Protein AF-0000000077145534 (afdb_homodimer)

Foldseek 3Di:
DQFQQLLCLLVVLCVVVPHDLCVLCPVQDDSVVSVCSNVRNDPDDPSSLCSSCVSSPHDSVVSRVVRGDPLVVVLVVLLVVLVVCVVVVVLVVNLVSLVVCVVVCSQPDLLSVLSSLLSNLVSCCSPVVDLVVSLVSLVVSCVSDPDDLQADDPVNLVSLLVNLVSCVVVVVLVVSLVSLVSSLNNQVPDPDDPDCVSNLSSLLVNLVSCVVVVNLVVSLVSLVVSLVVCVVVVHLVCNLVSLQVNLVSQVSDPDHDLVSSLVSLVVSLVSCVVVVVPVSVVPSVVVSVVSVVVVVD/DQFQQLLCLLVVLCVVVPHDLCVLCPVQDDSVVSVCSNVRNDPDDPSSLCSSCVSSPHDSVVSRVVRGDPLVVVLVVLLVVLVVCVVVVVLVVNLVSLVVCVVVCSQPDLLSVLSSLLSNLVSCCSPVVDLVVSLVSLVVSCVSDPDDLQADDPVNLVSLLVNLLSCVVVVVLVVSLVSLVSSLNNVVVDPDDPDCVSNLSSLLVNLVSCVVVVVLVVSLVSLVVSLVVCVVVVHLVCNLVSLQVNLVSLVSDPDHDLVSSLVSLVVSLVSCVVVVVPVSVVPSVVVSVVSVVVVVD

Structure (mmCIF, N/CA/C/O backbone):
data_AF-0000000077145534-model_v1
#
loop_
_entity.id
_entity.type
_entity.pdbx_description
1 polymer 'Transcriptional regulator, XRE family'
#
loop_
_atom_site.group_PDB
_atom_site.id
_atom_site.type_symbol
_atom_site.label_atom_id
_atom_site.label_alt_id
_atom_site.label_comp_id
_atom_site.label_asym_id
_atom_site.label_entity_id
_atom_site.label_seq_id
_atom_site.pdbx_PDB_ins_code
_atom_site.Cartn_x
_atom_site.Cartn_y
_atom_site.Cartn_z
_atom_site.occupancy
_atom_site.B_iso_or_equiv
_atom_site.auth_seq_id
_atom_site.auth_comp_id
_atom_site.auth_asym_id
_atom_site.auth_atom_id
_atom_site.pdbx_PDB_model_num
ATOM 1 N N . MET A 1 1 ? 28.906 6.371 11.664 1 50.88 1 MET A N 1
ATOM 2 C CA . MET A 1 1 ? 28.359 5.957 10.375 1 50.88 1 MET A CA 1
ATOM 3 C C . MET A 1 1 ? 26.922 5.492 10.516 1 50.88 1 MET A C 1
ATOM 5 O O . MET A 1 1 ? 26.578 4.746 11.438 1 50.88 1 MET A O 1
ATOM 9 N N . GLU A 1 2 ? 26.047 6.199 9.836 1 56.16 2 GLU A N 1
ATOM 10 C CA . GLU A 1 2 ? 24.609 6.066 10.07 1 56.16 2 GLU A CA 1
ATOM 11 C C . GLU A 1 2 ? 24.141 4.645 9.781 1 56.16 2 GLU A C 1
ATOM 13 O O . GLU A 1 2 ? 23.141 4.191 10.352 1 56.16 2 GLU A O 1
ATOM 18 N N . PHE A 1 3 ? 25.109 3.973 9.039 1 58.66 3 PHE A N 1
ATOM 19 C CA . PHE A 1 3 ? 24.703 2.613 8.695 1 58.66 3 PHE A CA 1
ATOM 20 C C . PHE A 1 3 ? 25.828 1.627 9.008 1 58.66 3 PHE A C 1
ATOM 22 O O . PHE A 1 3 ? 26.781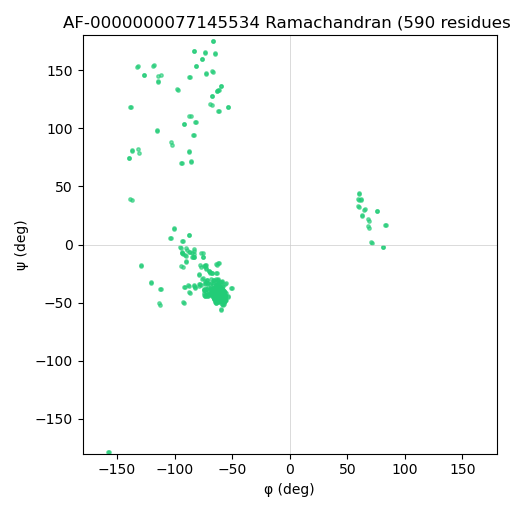 1.508 8.242 1 58.66 3 PHE A O 1
ATOM 29 N N . ASN A 1 4 ? 26.016 1.174 10.195 1 59.91 4 ASN A N 1
ATOM 30 C CA . ASN A 1 4 ? 27.188 0.446 10.695 1 59.91 4 ASN A CA 1
ATOM 31 C C . ASN A 1 4 ? 27.078 -1.047 10.391 1 59.91 4 ASN A C 1
ATOM 33 O O . ASN A 1 4 ? 28.094 -1.746 10.352 1 59.91 4 ASN A O 1
ATOM 37 N N . ASP A 1 5 ? 25.953 -1.445 9.898 1 76.19 5 ASP A N 1
ATOM 38 C CA . ASP A 1 5 ? 25.859 -2.902 9.906 1 76.19 5 ASP A CA 1
ATOM 39 C C . ASP A 1 5 ? 25.234 -3.424 8.617 1 76.19 5 ASP A C 1
ATOM 41 O O . ASP A 1 5 ? 24.562 -4.453 8.617 1 76.19 5 ASP A O 1
ATOM 45 N N . LEU A 1 6 ? 25.703 -2.678 7.523 1 81.44 6 LEU A N 1
ATOM 46 C CA . LEU A 1 6 ? 25.125 -3.107 6.258 1 81.44 6 LEU A CA 1
ATOM 47 C C . LEU A 1 6 ? 25.688 -4.461 5.832 1 81.44 6 LEU A C 1
ATOM 49 O O . LEU A 1 6 ? 24.922 -5.363 5.461 1 81.44 6 LEU A O 1
ATOM 53 N N . GLY A 1 7 ? 26.984 -4.496 6 1 84 7 GLY A N 1
ATOM 54 C CA . GLY A 1 7 ? 27.641 -5.746 5.645 1 84 7 GLY A CA 1
ATOM 55 C C . GLY A 1 7 ? 27.188 -6.922 6.484 1 84 7 GLY A C 1
ATOM 56 O O . GLY A 1 7 ? 26.922 -8.008 5.953 1 84 7 GLY A O 1
ATOM 57 N N . ILE A 1 8 ? 27.031 -6.668 7.75 1 84.56 8 ILE A N 1
ATOM 58 C CA . ILE A 1 8 ? 26.578 -7.707 8.672 1 84.56 8 ILE A CA 1
ATOM 59 C C . ILE A 1 8 ? 25.156 -8.133 8.32 1 84.56 8 ILE A C 1
ATOM 61 O O . ILE A 1 8 ? 24.844 -9.328 8.352 1 84.56 8 ILE A O 1
ATOM 65 N N . THR A 1 9 ? 24.406 -7.195 8 1 85.69 9 THR A N 1
ATOM 66 C CA . THR A 1 9 ? 23.031 -7.48 7.645 1 85.69 9 THR A CA 1
ATOM 67 C C . THR A 1 9 ? 22.953 -8.336 6.383 1 85.69 9 THR A C 1
ATOM 69 O O . THR A 1 9 ? 22.172 -9.281 6.312 1 85.69 9 THR A O 1
ATOM 72 N N . ILE A 1 10 ? 23.75 -8.023 5.453 1 87.69 10 ILE A N 1
ATOM 73 C CA . ILE A 1 10 ? 23.797 -8.789 4.211 1 87.69 10 ILE A CA 1
ATOM 74 C C . ILE A 1 10 ? 24.219 -10.227 4.5 1 87.69 10 ILE A C 1
ATOM 76 O O . ILE A 1 10 ? 23.625 -11.172 3.973 1 87.69 10 ILE A O 1
ATOM 80 N N . LYS A 1 11 ? 25.172 -10.281 5.359 1 89.75 11 LYS A N 1
ATOM 81 C CA . LYS A 1 11 ? 25.656 -11.602 5.75 1 89.75 11 LYS A CA 1
ATOM 82 C C . LYS A 1 11 ? 24.547 -12.406 6.426 1 89.75 11 LYS A C 1
ATOM 84 O O . LYS A 1 11 ? 24.328 -13.578 6.09 1 89.75 11 LYS A O 1
ATOM 89 N N . GLU A 1 12 ? 23.891 -11.789 7.355 1 87.69 12 GLU A N 1
ATOM 90 C CA . GLU A 1 12 ? 22.828 -12.461 8.086 1 87.69 12 GLU A CA 1
ATOM 91 C C . GLU A 1 12 ? 21.719 -12.922 7.148 1 87.69 12 GLU A C 1
ATOM 93 O O . GLU A 1 12 ? 21.188 -14.031 7.289 1 87.69 12 GLU A O 1
ATOM 98 N N . LEU A 1 13 ? 21.328 -12.125 6.211 1 85.69 13 LEU A N 1
ATOM 99 C CA . LEU A 1 13 ? 20.281 -12.469 5.246 1 85.69 13 LEU A CA 1
ATOM 100 C C . LEU A 1 13 ? 20.734 -13.609 4.344 1 85.69 13 LEU A C 1
ATOM 102 O O . LEU A 1 13 ? 19.953 -14.508 4.027 1 85.69 13 LEU A O 1
ATOM 106 N N . ARG A 1 14 ? 22.016 -13.5 3.957 1 89.31 14 ARG A N 1
ATOM 107 C CA . ARG A 1 14 ? 22.578 -14.562 3.129 1 89.31 14 ARG A CA 1
ATOM 108 C C . ARG A 1 14 ? 22.531 -15.906 3.857 1 89.31 14 ARG A C 1
ATOM 110 O O . ARG A 1 14 ? 22.141 -16.922 3.279 1 89.31 14 ARG A O 1
ATOM 117 N N . ILE A 1 15 ? 22.859 -15.844 5.137 1 89.56 15 ILE A N 1
ATOM 118 C CA . ILE A 1 15 ? 22.906 -17.047 5.953 1 89.56 15 ILE A CA 1
ATOM 119 C C . ILE A 1 15 ? 21.484 -17.578 6.164 1 89.56 15 ILE A C 1
ATOM 121 O O . ILE A 1 15 ? 21.25 -18.781 6.09 1 89.56 15 ILE A O 1
ATOM 125 N N . LYS A 1 16 ? 20.578 -16.734 6.41 1 83.75 16 LYS A N 1
ATOM 126 C CA . LYS A 1 16 ? 19.188 -17.125 6.582 1 83.75 16 LYS A CA 1
ATOM 127 C C . LYS A 1 16 ? 18.656 -17.828 5.344 1 83.75 16 LYS A C 1
ATOM 129 O O . LYS A 1 16 ? 17.844 -18.766 5.449 1 83.75 16 LYS A O 1
ATOM 134 N N . LYS A 1 17 ? 19.109 -17.391 4.137 1 83.81 17 LYS A N 1
ATOM 135 C CA . LYS A 1 17 ? 18.688 -17.984 2.871 1 83.81 17 LYS A CA 1
ATOM 136 C C . LYS A 1 17 ? 19.5 -19.234 2.543 1 83.81 17 LYS A C 1
ATOM 138 O O . LYS A 1 17 ? 19.25 -19.891 1.533 1 83.81 17 LYS A O 1
ATOM 143 N N . ASN A 1 18 ? 20.469 -19.469 3.381 1 85.94 18 ASN A N 1
ATOM 144 C CA . ASN A 1 18 ? 21.328 -20.641 3.258 1 85.94 18 ASN A CA 1
ATOM 145 C C . ASN A 1 18 ? 22.078 -20.656 1.926 1 85.94 18 ASN A C 1
ATOM 147 O O . ASN A 1 18 ? 22.125 -21.672 1.24 1 85.94 18 ASN A O 1
ATOM 151 N N . ILE A 1 19 ? 22.594 -19.5 1.538 1 86.69 19 ILE A N 1
ATOM 152 C CA . ILE A 1 19 ? 23.391 -19.453 0.316 1 86.69 19 ILE A CA 1
ATOM 153 C C . ILE A 1 19 ? 24.812 -19.016 0.647 1 86.69 19 ILE A C 1
ATOM 155 O O . ILE A 1 19 ? 25.047 -18.328 1.645 1 86.69 19 ILE A O 1
ATOM 159 N N . SER A 1 20 ? 25.734 -19.438 -0.216 1 91.62 20 SER A N 1
ATOM 160 C CA . SER A 1 20 ? 27.125 -19.094 -0.043 1 91.62 20 SER A CA 1
ATOM 161 C C . SER A 1 20 ? 27.422 -17.703 -0.609 1 91.62 20 SER A C 1
ATOM 163 O O . SER A 1 20 ? 26.578 -17.109 -1.272 1 91.62 20 SER A O 1
ATOM 165 N N . GLN A 1 21 ? 28.547 -17.234 -0.249 1 93.31 21 GLN A N 1
ATOM 166 C CA . GLN A 1 21 ? 28.984 -15.961 -0.821 1 93.31 21 GLN A CA 1
ATOM 167 C C . GLN A 1 21 ? 29.062 -16.047 -2.342 1 93.31 21 GLN A C 1
ATOM 169 O O . GLN A 1 21 ? 28.688 -15.102 -3.043 1 93.31 21 GLN A O 1
ATOM 174 N N . SER A 1 22 ? 29.516 -17.203 -2.787 1 91.5 22 SER A N 1
ATOM 175 C CA . SER A 1 22 ? 29.672 -17.406 -4.223 1 91.5 22 SER A CA 1
ATOM 176 C C . SER A 1 22 ? 28.328 -17.359 -4.938 1 91.5 22 SER A C 1
ATOM 178 O O . SER A 1 22 ? 28.219 -16.781 -6.02 1 91.5 22 SER A O 1
ATOM 180 N N . GLU A 1 23 ? 27.391 -17.875 -4.297 1 87.81 23 GLU A N 1
ATOM 181 C CA . GLU A 1 23 ? 26.047 -17.891 -4.867 1 87.81 23 GLU A CA 1
ATOM 182 C C . GLU A 1 23 ? 25.422 -16.484 -4.848 1 87.81 23 GLU A C 1
ATOM 184 O O . GLU A 1 23 ? 24.766 -16.078 -5.805 1 87.81 23 GLU A O 1
ATOM 189 N N . LEU A 1 24 ? 25.625 -15.789 -3.812 1 89.44 24 LEU A N 1
ATOM 190 C CA . LEU A 1 24 ? 25.062 -14.445 -3.658 1 89.44 24 LEU A CA 1
ATOM 191 C C . LEU A 1 24 ? 25.641 -13.492 -4.699 1 89.44 24 LEU A C 1
ATOM 193 O O . LEU A 1 24 ? 24.906 -12.703 -5.297 1 89.44 24 LEU A O 1
ATOM 197 N N . CYS A 1 25 ? 26.906 -13.641 -4.977 1 90.38 25 CYS A N 1
ATOM 198 C CA . CYS A 1 25 ? 27.578 -12.641 -5.805 1 90.38 25 CYS A CA 1
ATOM 199 C C . CYS A 1 25 ? 27.562 -13.055 -7.273 1 90.38 25 CYS A C 1
ATOM 201 O O . CYS A 1 25 ? 27.938 -12.266 -8.141 1 90.38 25 CYS A O 1
ATOM 203 N N . HIS A 1 26 ? 27.109 -14.227 -7.523 1 85.56 26 HIS A N 1
ATOM 204 C CA . HIS A 1 26 ? 27.188 -14.766 -8.875 1 85.56 26 HIS A CA 1
ATOM 205 C C . HIS A 1 26 ? 26.562 -13.805 -9.883 1 85.56 26 HIS A C 1
ATOM 207 O O . HIS A 1 26 ? 25.375 -13.469 -9.773 1 85.56 26 HIS A O 1
ATOM 213 N N . GLY A 1 27 ? 27.391 -13.312 -10.859 1 80.5 27 GLY A N 1
ATOM 214 C CA . GLY A 1 27 ? 26.891 -12.445 -11.914 1 80.5 27 GLY A CA 1
ATOM 215 C C . GLY A 1 27 ? 26.75 -11 -11.477 1 80.5 27 GLY A C 1
ATOM 216 O O . GLY A 1 27 ? 26.312 -10.148 -12.258 1 80.5 27 GLY A O 1
ATOM 217 N N . ILE A 1 28 ? 27.047 -10.766 -10.242 1 85.56 28 ILE A N 1
ATOM 218 C CA . ILE A 1 28 ? 26.844 -9.422 -9.703 1 85.56 28 ILE A CA 1
ATOM 219 C C . ILE A 1 28 ? 28.203 -8.797 -9.383 1 85.56 28 ILE A C 1
ATOM 221 O O . ILE A 1 28 ? 28.531 -7.707 -9.867 1 85.56 28 ILE A O 1
ATOM 225 N N . CYS A 1 29 ? 29.016 -9.492 -8.648 1 88.06 29 CYS A N 1
ATOM 226 C CA . CYS A 1 29 ? 30.359 -9.031 -8.281 1 88.06 29 CYS A CA 1
ATOM 227 C C . CYS A 1 29 ? 31.266 -10.195 -7.926 1 88.06 29 CYS A C 1
ATOM 229 O O . CYS A 1 29 ? 30.875 -11.359 -8.078 1 88.06 29 CYS A O 1
ATOM 231 N N . SER A 1 30 ? 32.5 -9.836 -7.555 1 91 30 SER A N 1
ATOM 232 C CA . SER A 1 30 ? 33.438 -10.883 -7.207 1 91 30 SER A CA 1
ATOM 233 C C . SER A 1 30 ? 33.25 -11.375 -5.781 1 91 30 SER A C 1
ATOM 235 O O . SER A 1 30 ? 32.719 -10.648 -4.941 1 91 30 SER A O 1
ATOM 237 N N . GLN A 1 31 ? 33.625 -12.594 -5.547 1 92.75 31 GLN A N 1
ATOM 238 C CA . GLN A 1 31 ? 33.531 -13.156 -4.203 1 92.75 31 GLN A CA 1
ATOM 239 C C . GLN A 1 31 ? 34.375 -12.359 -3.219 1 92.75 31 GLN A C 1
ATOM 241 O O . GLN A 1 31 ? 34 -12.203 -2.053 1 92.75 31 GLN A O 1
ATOM 246 N N . SER A 1 32 ? 35.469 -11.914 -3.664 1 92.06 32 SER A N 1
ATOM 247 C CA . SER A 1 32 ? 36.344 -11.086 -2.816 1 92.06 32 SER A CA 1
ATOM 248 C C . SER A 1 32 ? 35.594 -9.82 -2.369 1 92.06 32 SER A C 1
ATOM 250 O O . SER A 1 32 ? 35.719 -9.414 -1.214 1 92.06 32 SER A O 1
ATOM 252 N N . GLN A 1 33 ? 34.875 -9.266 -3.223 1 91.5 33 GLN A N 1
ATOM 253 C CA . GLN A 1 33 ? 34.125 -8.039 -2.92 1 91.5 33 GLN A CA 1
ATOM 254 C C . GLN A 1 33 ? 33.062 -8.289 -1.868 1 91.5 33 GLN A C 1
ATOM 256 O O . GLN A 1 33 ? 32.906 -7.512 -0.92 1 91.5 33 GLN A O 1
ATOM 261 N N . ILE A 1 34 ? 32.344 -9.383 -2.061 1 92.81 34 ILE A N 1
ATOM 262 C CA . ILE A 1 34 ? 31.266 -9.68 -1.11 1 92.81 34 ILE A CA 1
ATOM 263 C C . ILE A 1 34 ? 31.875 -9.992 0.259 1 92.81 34 ILE A C 1
ATOM 265 O O . ILE A 1 34 ? 31.312 -9.594 1.289 1 92.81 34 ILE A O 1
ATOM 269 N N . SER A 1 35 ? 32.938 -10.695 0.299 1 92.62 35 SER A N 1
ATOM 270 C CA . SER A 1 35 ? 33.594 -10.992 1.555 1 92.62 35 SER A CA 1
ATOM 271 C C . SER A 1 35 ? 34 -9.711 2.285 1 92.62 35 SER A C 1
ATOM 273 O O . SER A 1 35 ? 33.781 -9.586 3.492 1 92.62 35 SER A O 1
ATOM 275 N N . LYS A 1 36 ? 34.531 -8.773 1.536 1 90.88 36 LYS A N 1
ATOM 276 C CA . LYS A 1 36 ? 34.938 -7.492 2.117 1 90.88 36 LYS A CA 1
ATOM 277 C C . LYS A 1 36 ? 33.719 -6.707 2.607 1 90.88 36 LYS A C 1
ATOM 279 O O . LYS A 1 36 ? 33.781 -6.043 3.645 1 90.88 36 LYS A O 1
ATOM 284 N N . ILE A 1 37 ? 32.688 -6.793 1.877 1 89.69 37 ILE A N 1
ATOM 285 C CA . ILE A 1 37 ? 31.453 -6.102 2.242 1 89.69 37 ILE A CA 1
ATOM 286 C C . ILE A 1 37 ? 30.891 -6.691 3.535 1 89.69 37 ILE A C 1
ATOM 288 O O . ILE A 1 37 ? 30.578 -5.957 4.477 1 89.69 37 ILE A O 1
ATOM 292 N N . GLU A 1 38 ? 30.875 -8.008 3.611 1 91.19 38 GLU A N 1
ATOM 293 C CA . GLU A 1 38 ? 30.297 -8.688 4.766 1 91.19 38 GLU A CA 1
ATOM 294 C C . GLU A 1 38 ? 31.141 -8.477 6.016 1 91.19 38 GLU A C 1
ATOM 296 O O . GLU A 1 38 ? 30.625 -8.539 7.137 1 91.19 38 GLU A O 1
ATOM 301 N N . LYS A 1 39 ? 32.438 -8.188 5.832 1 87.56 39 LYS A N 1
ATOM 302 C CA . LYS A 1 39 ? 33.312 -7.941 6.953 1 87.56 39 LYS A CA 1
ATOM 303 C C . LYS A 1 39 ? 33.344 -6.465 7.336 1 87.56 39 LYS A C 1
ATOM 305 O O . LYS A 1 39 ? 34.031 -6.062 8.281 1 87.56 39 LYS A O 1
ATOM 310 N N . GLY A 1 40 ? 32.656 -5.723 6.57 1 82.38 40 GLY A N 1
ATOM 311 C CA . GLY A 1 40 ? 32.562 -4.305 6.871 1 82.38 40 GLY A CA 1
ATOM 312 C C . GLY A 1 40 ? 33.75 -3.498 6.363 1 82.38 40 GLY A C 1
ATOM 313 O O . GLY A 1 40 ? 33.906 -2.344 6.758 1 82.38 40 GLY A O 1
ATOM 314 N N . MET A 1 41 ? 34.531 -4.023 5.457 1 81.69 41 MET A N 1
ATOM 315 C CA . MET A 1 41 ? 35.719 -3.355 4.973 1 81.69 41 MET A CA 1
ATOM 316 C C . MET A 1 41 ? 35.375 -2.334 3.895 1 81.69 41 MET A C 1
ATOM 318 O O . MET A 1 41 ? 36.062 -1.31 3.77 1 81.69 41 MET A O 1
ATOM 322 N N . ILE A 1 42 ? 34.406 -2.676 3.066 1 83.38 42 ILE A N 1
ATOM 323 C CA . ILE A 1 42 ? 33.969 -1.737 2.035 1 83.38 42 ILE A CA 1
ATOM 324 C C . ILE A 1 42 ? 32.469 -1.632 2.035 1 83.38 42 ILE A C 1
ATOM 326 O O . ILE A 1 42 ? 31.766 -2.555 2.469 1 83.38 42 ILE A O 1
ATOM 330 N N . TYR A 1 43 ? 31.984 -0.485 1.582 1 82.38 43 TYR A N 1
ATOM 331 C CA . TYR A 1 43 ? 30.547 -0.293 1.38 1 82.38 43 TYR A CA 1
ATOM 332 C C . TYR A 1 43 ? 30.172 -0.518 -0.079 1 82.38 43 TYR A C 1
ATOM 334 O O . TYR A 1 43 ? 30.891 -0.084 -0.987 1 82.38 43 TYR A O 1
ATOM 342 N N . PRO A 1 44 ? 29.109 -1.274 -0.2 1 85.12 44 PRO A N 1
ATOM 343 C CA . PRO A 1 44 ? 28.703 -1.481 -1.592 1 85.12 44 PRO A CA 1
ATOM 344 C C . PRO A 1 44 ? 28.203 -0.203 -2.254 1 85.12 44 PRO A C 1
ATOM 346 O O . PRO A 1 44 ? 27.672 0.682 -1.574 1 85.12 44 PRO A O 1
ATOM 349 N N . SER A 1 45 ? 28.422 -0.153 -3.52 1 81.69 45 SER A N 1
ATOM 350 C CA . SER A 1 45 ? 27.781 0.904 -4.297 1 81.69 45 SER A CA 1
ATOM 351 C C . SER A 1 45 ? 26.266 0.749 -4.305 1 81.69 45 SER A C 1
ATOM 353 O O . SER A 1 45 ? 25.75 -0.298 -3.918 1 81.69 45 SER A O 1
ATOM 355 N N . SER A 1 46 ? 25.578 1.777 -4.695 1 80.44 46 SER A N 1
ATOM 356 C CA . SER A 1 46 ? 24.125 1.764 -4.734 1 80.44 46 SER A CA 1
ATOM 357 C C . SER A 1 46 ? 23.609 0.679 -5.676 1 80.44 46 SER A C 1
ATOM 359 O O . SER A 1 46 ? 22.672 -0.044 -5.34 1 80.44 46 SER A O 1
ATOM 361 N N . ILE A 1 47 ? 24.281 0.526 -6.773 1 77.94 47 ILE A N 1
ATOM 362 C CA . ILE A 1 47 ? 23.859 -0.449 -7.77 1 77.94 47 ILE A CA 1
ATOM 363 C C . ILE A 1 47 ? 24.094 -1.862 -7.25 1 77.94 47 ILE A C 1
ATOM 365 O O . ILE A 1 47 ? 23.25 -2.742 -7.391 1 77.94 47 ILE A O 1
ATOM 369 N N . LEU A 1 48 ? 25.203 -1.998 -6.68 1 82.94 48 LEU A N 1
ATOM 370 C CA . LEU A 1 48 ? 25.562 -3.307 -6.137 1 82.94 48 LEU A CA 1
ATOM 371 C C . LEU A 1 48 ? 24.578 -3.719 -5.043 1 82.94 48 LEU A C 1
ATOM 373 O O . LEU A 1 48 ? 24.109 -4.859 -5.016 1 82.94 48 LEU A O 1
ATOM 377 N N . LEU A 1 49 ? 24.234 -2.795 -4.188 1 85.56 49 LEU A N 1
ATOM 378 C CA . LEU A 1 49 ? 23.297 -3.1 -3.115 1 85.56 49 LEU A CA 1
ATOM 379 C C . LEU A 1 49 ? 21.938 -3.473 -3.678 1 85.56 49 LEU A C 1
ATOM 381 O O . LEU A 1 49 ? 21.281 -4.406 -3.189 1 85.56 49 LEU A O 1
ATOM 385 N N . TYR A 1 50 ? 21.562 -2.75 -4.652 1 81.12 50 TYR A N 1
ATOM 386 C CA . TYR A 1 50 ? 20.281 -3.031 -5.289 1 81.12 50 TYR A CA 1
ATOM 387 C C . TYR A 1 50 ? 20.25 -4.445 -5.855 1 81.12 50 TYR A C 1
ATOM 389 O O . TYR A 1 50 ? 19.297 -5.195 -5.621 1 81.12 50 TYR A O 1
ATOM 397 N N . GLN A 1 51 ? 21.25 -4.816 -6.512 1 82 51 GLN A N 1
ATOM 398 C CA . GLN A 1 51 ? 21.328 -6.137 -7.133 1 82 51 GLN A CA 1
ATOM 399 C C . GLN A 1 51 ? 21.359 -7.238 -6.082 1 82 51 GLN A C 1
ATOM 401 O O . GLN A 1 51 ? 20.688 -8.266 -6.227 1 82 51 GLN A O 1
ATOM 406 N N . LEU A 1 52 ? 22.125 -6.988 -5.082 1 85.75 52 LEU A N 1
ATOM 407 C CA . LEU A 1 52 ? 22.203 -7.965 -4 1 85.75 52 LEU A CA 1
ATOM 408 C C . LEU A 1 52 ? 20.859 -8.117 -3.299 1 85.75 52 LEU A C 1
ATOM 410 O O . LEU A 1 52 ? 20.453 -9.227 -2.953 1 85.75 52 LEU A O 1
ATOM 414 N N . SER A 1 53 ? 20.234 -6.957 -3.092 1 84.81 53 SER A N 1
ATOM 415 C CA . SER A 1 53 ? 18.938 -6.969 -2.426 1 84.81 53 SER A CA 1
ATOM 416 C C . SER A 1 53 ? 17.906 -7.75 -3.232 1 84.81 53 SER A C 1
ATOM 418 O O . SER A 1 53 ? 17.109 -8.5 -2.668 1 84.81 53 SER A O 1
ATOM 420 N N . GLU A 1 54 ? 17.953 -7.617 -4.469 1 77.19 54 GLU A N 1
ATOM 421 C CA . GLU A 1 54 ? 17.047 -8.352 -5.352 1 77.19 54 GLU A CA 1
ATOM 422 C C . GLU A 1 54 ? 17.281 -9.852 -5.254 1 77.19 54 GLU A C 1
ATOM 424 O O . GLU A 1 54 ? 16.344 -10.633 -5.188 1 77.19 54 GLU A O 1
ATOM 429 N N . ARG A 1 55 ? 18.547 -10.195 -5.258 1 79.81 55 ARG A N 1
ATOM 430 C CA . ARG A 1 55 ? 18.906 -11.609 -5.152 1 79.81 55 ARG A CA 1
ATOM 431 C C . ARG A 1 55 ? 18.453 -12.188 -3.818 1 79.81 55 ARG A C 1
ATOM 433 O O . ARG A 1 55 ? 18.031 -13.344 -3.748 1 79.81 55 ARG A O 1
ATOM 440 N N . LEU A 1 56 ? 18.5 -11.367 -2.84 1 83.38 56 LEU A N 1
ATOM 441 C CA . LEU A 1 56 ? 18.125 -11.797 -1.498 1 83.38 56 LEU A CA 1
ATOM 442 C C . LEU A 1 56 ? 16.609 -11.727 -1.31 1 83.38 56 LEU A C 1
ATOM 444 O O . LEU A 1 56 ? 16.094 -12.195 -0.296 1 83.38 56 LEU A O 1
ATOM 448 N N . GLY A 1 57 ? 15.984 -11.094 -2.283 1 75.94 57 GLY A N 1
ATOM 449 C CA . GLY A 1 57 ? 14.531 -10.992 -2.227 1 75.94 57 GLY A CA 1
ATOM 450 C C . GLY A 1 57 ? 14.047 -9.961 -1.228 1 75.94 57 GLY A C 1
ATOM 451 O O . GLY A 1 57 ? 13.008 -10.141 -0.596 1 75.94 57 GLY A O 1
ATOM 452 N N . ILE A 1 58 ? 14.812 -8.961 -0.992 1 77.75 58 ILE A N 1
ATOM 453 C CA . ILE A 1 58 ? 14.461 -7.938 -0.012 1 77.75 58 ILE A CA 1
ATOM 454 C C . ILE A 1 58 ? 14.531 -6.555 -0.658 1 77.75 58 ILE A C 1
ATOM 456 O O . ILE A 1 58 ? 15.375 -6.312 -1.523 1 77.75 58 ILE A O 1
ATOM 460 N N . ASP A 1 59 ? 13.656 -5.73 -0.212 1 77.31 59 ASP A N 1
ATOM 461 C CA . ASP A 1 59 ? 13.688 -4.336 -0.644 1 77.31 59 ASP A CA 1
ATOM 462 C C . ASP A 1 59 ? 14.922 -3.617 -0.108 1 77.31 59 ASP A C 1
ATOM 464 O O . ASP A 1 59 ? 15.227 -3.699 1.084 1 77.31 59 ASP A O 1
ATOM 468 N N . PRO A 1 60 ? 15.609 -3.012 -0.978 1 78.56 60 PRO A N 1
ATOM 469 C CA . PRO A 1 60 ? 16.797 -2.287 -0.506 1 78.56 60 PRO A CA 1
ATOM 470 C C . PRO A 1 60 ? 16.484 -1.356 0.665 1 78.56 60 PRO A C 1
ATOM 472 O O . PRO A 1 60 ? 17.328 -1.18 1.553 1 78.56 60 PRO A O 1
ATOM 475 N N . ASN A 1 61 ? 15.352 -0.755 0.624 1 77.62 61 ASN A N 1
ATOM 476 C CA . ASN A 1 61 ? 14.977 0.136 1.717 1 77.62 61 ASN A CA 1
ATOM 477 C C . ASN A 1 61 ? 14.961 -0.594 3.057 1 77.62 61 ASN A C 1
ATOM 479 O O . ASN A 1 61 ? 15.281 -0.006 4.09 1 77.62 61 ASN A O 1
ATOM 483 N N . ASN A 1 62 ? 14.656 -1.78 2.945 1 76.94 62 ASN A N 1
ATOM 484 C CA . ASN A 1 62 ? 14.602 -2.566 4.176 1 76.94 62 ASN A CA 1
ATOM 485 C C . ASN A 1 62 ? 16 -2.869 4.707 1 76.94 62 ASN A C 1
ATOM 487 O O . ASN A 1 62 ? 16.203 -2.982 5.918 1 76.94 62 ASN A O 1
ATOM 491 N N . ILE A 1 63 ? 16.875 -2.994 3.826 1 76.56 63 ILE A N 1
ATOM 492 C CA . ILE A 1 63 ? 18.266 -3.205 4.254 1 76.56 63 ILE A CA 1
ATOM 493 C C . ILE A 1 63 ? 18.766 -1.972 5 1 76.56 63 ILE A C 1
ATOM 495 O O . ILE A 1 63 ? 19.406 -2.09 6.047 1 76.56 63 ILE A O 1
ATOM 499 N N . PHE A 1 64 ? 18.375 -0.872 4.457 1 75.31 64 PHE A N 1
ATOM 500 C CA . PHE A 1 64 ? 18.766 0.366 5.121 1 75.31 64 PHE A CA 1
ATOM 501 C C . PHE A 1 64 ? 18.125 0.475 6.496 1 75.31 64 PHE A C 1
ATOM 503 O O . PHE A 1 64 ? 18.75 0.912 7.453 1 75.31 64 PHE A O 1
ATOM 510 N N . ALA A 1 65 ? 16.953 0.04 6.477 1 72.19 65 ALA A N 1
ATOM 511 C CA . ALA A 1 65 ? 16.234 0.089 7.746 1 72.19 65 ALA A CA 1
ATOM 512 C C . ALA A 1 65 ? 16.906 -0.807 8.789 1 72.19 65 ALA A C 1
ATOM 514 O O . ALA A 1 65 ? 17.016 -0.431 9.961 1 72.19 65 ALA A O 1
ATOM 515 N N . LEU A 1 66 ? 17.344 -1.925 8.305 1 69.44 66 LEU A N 1
ATOM 516 C CA . LEU A 1 66 ? 17.953 -2.895 9.203 1 69.44 66 LEU A CA 1
ATOM 517 C C . LEU A 1 66 ? 19.344 -2.424 9.648 1 69.44 66 LEU A C 1
ATOM 519 O O . LEU A 1 66 ? 19.844 -2.859 10.688 1 69.44 66 LEU A O 1
ATOM 523 N N . THR A 1 67 ? 19.844 -1.578 8.906 1 71.88 67 THR A N 1
ATOM 524 C CA . THR A 1 67 ? 21.234 -1.209 9.164 1 71.88 67 THR A CA 1
ATOM 525 C C . THR A 1 67 ? 21.312 0.148 9.859 1 71.88 67 THR A C 1
ATOM 527 O O . THR A 1 67 ? 22.406 0.7 10.031 1 71.88 67 THR A O 1
ATOM 530 N N . GLN A 1 68 ? 20.109 0.544 10.133 1 71.31 68 GLN A N 1
ATOM 531 C CA . GLN A 1 68 ? 20.094 1.806 10.867 1 71.31 68 GLN A CA 1
ATOM 532 C C . GLN A 1 68 ? 20.844 1.687 12.188 1 71.31 68 GLN A C 1
ATOM 534 O O . GLN A 1 68 ? 20.797 0.643 12.844 1 71.31 68 GLN A O 1
ATOM 539 N N . ASN A 1 69 ? 21.609 2.619 12.484 1 72 69 ASN A N 1
ATOM 540 C CA . ASN A 1 69 ? 22.281 2.609 13.781 1 72 69 ASN A CA 1
ATOM 541 C C . ASN A 1 69 ? 21.281 2.768 14.93 1 72 69 ASN A C 1
ATOM 543 O O . ASN A 1 69 ? 20.078 2.875 14.703 1 72 69 ASN A O 1
ATOM 547 N N . LYS A 1 70 ? 21.781 2.668 16.094 1 76.5 70 LYS A N 1
ATOM 548 C CA . LYS A 1 70 ? 20.938 2.717 17.281 1 76.5 70 LYS A CA 1
ATOM 549 C C . LYS A 1 70 ? 20.125 4.004 17.328 1 76.5 70 LYS A C 1
ATOM 551 O O . LYS A 1 70 ? 18.938 3.982 17.672 1 76.5 70 LYS A O 1
ATOM 556 N N . ARG A 1 71 ? 20.75 5.074 16.969 1 81.75 71 ARG A N 1
ATOM 557 C CA . ARG A 1 71 ? 20.047 6.355 17 1 81.75 71 ARG A CA 1
ATOM 558 C C . ARG A 1 71 ? 18.891 6.367 16 1 81.75 71 ARG A C 1
ATOM 560 O O . ARG A 1 71 ? 17.781 6.754 16.344 1 81.75 71 ARG A O 1
ATOM 567 N N . LEU A 1 72 ? 19.156 5.938 14.852 1 80.56 72 LEU A N 1
ATOM 568 C CA . LEU A 1 72 ? 18.141 5.953 13.812 1 80.56 72 LEU A CA 1
ATOM 569 C C . LEU A 1 72 ? 17 5 14.164 1 80.56 72 LEU A C 1
ATOM 571 O O . LEU A 1 72 ? 15.828 5.301 13.914 1 80.56 72 LEU A O 1
ATOM 575 N N . LYS A 1 73 ? 17.359 3.934 14.711 1 81.56 73 LYS A N 1
ATOM 576 C CA . LYS A 1 73 ? 16.328 3.008 15.172 1 81.56 73 LYS A CA 1
ATOM 577 C C . LYS A 1 73 ? 15.438 3.648 16.234 1 81.56 73 LYS A C 1
ATOM 579 O O . LYS A 1 73 ? 14.219 3.488 16.219 1 81.56 73 LYS A O 1
ATOM 584 N N . TYR A 1 74 ? 16.062 4.297 17.125 1 86.94 74 TYR A N 1
ATOM 585 C CA . TYR A 1 74 ? 15.328 5.012 18.172 1 86.94 74 TYR A CA 1
ATOM 586 C C . TYR A 1 74 ? 14.398 6.059 17.562 1 86.94 74 TYR A C 1
ATOM 588 O O . TYR A 1 74 ? 13.219 6.125 17.922 1 86.94 74 TYR A O 1
ATOM 596 N N . VAL A 1 75 ? 14.883 6.781 16.656 1 90.5 75 VAL A N 1
ATOM 597 C CA . VAL A 1 75 ? 14.117 7.848 16.031 1 90.5 75 VAL A CA 1
ATOM 598 C C . VAL A 1 75 ? 12.906 7.262 15.312 1 90.5 75 VAL A C 1
ATOM 600 O O . VAL A 1 75 ? 11.797 7.785 15.43 1 90.5 75 VAL A O 1
ATOM 603 N N . GLU A 1 76 ? 13.094 6.184 14.609 1 88 76 GLU A N 1
ATOM 604 C CA . GLU A 1 76 ? 11.992 5.551 13.891 1 88 76 GLU A CA 1
ATOM 605 C C . GLU A 1 76 ? 10.93 5.027 14.859 1 88 76 GLU A C 1
ATOM 607 O O . GLU A 1 76 ? 9.734 5.125 14.578 1 88 76 GLU A O 1
ATOM 612 N N . ASN A 1 77 ? 11.352 4.52 15.938 1 90.12 77 ASN A N 1
ATOM 613 C CA . ASN A 1 77 ? 10.414 4.043 16.953 1 90.12 77 ASN A CA 1
ATOM 614 C C . ASN A 1 77 ? 9.594 5.184 17.531 1 90.12 77 ASN A C 1
ATOM 616 O O . ASN A 1 77 ? 8.391 5.043 17.75 1 90.12 77 ASN A O 1
ATOM 620 N N . VAL A 1 78 ? 10.273 6.227 17.797 1 94.19 78 VAL A N 1
ATOM 621 C CA . VAL A 1 78 ? 9.578 7.391 18.328 1 94.19 78 VAL A CA 1
ATOM 622 C C . VAL A 1 78 ? 8.562 7.902 17.312 1 94.19 78 VAL A C 1
ATOM 624 O O . VAL A 1 78 ? 7.438 8.258 17.672 1 94.19 78 VAL A O 1
ATOM 627 N N . LYS A 1 79 ? 8.945 7.941 16.031 1 94 79 LYS A N 1
ATOM 628 C CA . LYS A 1 79 ? 8.016 8.367 14.984 1 94 79 LYS A CA 1
ATOM 629 C C . LYS A 1 79 ? 6.77 7.488 14.977 1 94 79 LYS A C 1
ATOM 631 O O . LYS A 1 79 ? 5.656 7.988 14.812 1 94 79 LYS A O 1
ATOM 636 N N . TYR A 1 80 ? 6.973 6.281 15.18 1 92.31 80 TYR A N 1
ATOM 637 C CA . TYR A 1 80 ? 5.859 5.344 15.219 1 92.31 80 TYR A CA 1
ATOM 638 C C . TYR A 1 80 ? 4.934 5.645 16.391 1 92.31 80 TYR A C 1
ATOM 640 O O . TYR A 1 80 ? 3.709 5.641 16.25 1 92.31 80 TYR A O 1
ATOM 648 N N . VAL A 1 81 ? 5.5 5.879 17.516 1 94 81 VAL A N 1
ATOM 649 C CA . VAL A 1 81 ? 4.719 6.184 18.703 1 94 81 VAL A CA 1
ATOM 650 C C . VAL A 1 81 ? 3.936 7.477 18.5 1 94 81 VAL A C 1
ATOM 652 O O . VAL A 1 81 ? 2.764 7.566 18.875 1 94 81 VAL A O 1
ATOM 655 N N . ILE A 1 82 ? 4.551 8.422 17.906 1 95.62 82 ILE A N 1
ATOM 656 C CA . ILE A 1 82 ? 3.918 9.703 17.625 1 95.62 82 ILE A CA 1
ATOM 657 C C . ILE A 1 82 ? 2.721 9.5 16.703 1 95.62 82 ILE A C 1
ATOM 659 O O . ILE A 1 82 ? 1.629 10.008 16.969 1 95.62 82 ILE A O 1
ATOM 663 N N . LYS A 1 83 ? 2.9 8.75 15.641 1 93.62 83 LYS A N 1
ATOM 664 C CA . LYS A 1 83 ? 1.819 8.469 14.695 1 93.62 83 LYS A CA 1
ATOM 665 C C . LYS A 1 83 ? 0.669 7.738 15.383 1 93.62 83 LYS A C 1
ATOM 667 O O . LYS A 1 83 ? -0.5 8.008 15.109 1 93.62 83 LYS A O 1
ATOM 672 N N . ASP A 1 84 ? 1.058 6.891 16.25 1 91.38 84 ASP A N 1
ATOM 673 C CA . ASP A 1 84 ? 0.047 6.145 17 1 91.38 84 ASP A CA 1
ATOM 674 C C . ASP A 1 84 ? -0.75 7.066 17.922 1 91.38 84 ASP A C 1
ATOM 676 O O . ASP A 1 84 ? -1.965 6.914 18.062 1 91.38 84 ASP A O 1
ATOM 680 N N . CYS A 1 85 ? -0.071 7.977 18.562 1 93.44 85 CYS A N 1
ATOM 681 C CA . CYS A 1 85 ? -0.747 8.953 19.406 1 93.44 85 CYS A CA 1
ATOM 682 C C . CYS A 1 85 ? -1.764 9.758 18.609 1 93.44 85 CYS A C 1
ATOM 684 O O . CYS A 1 85 ? -2.863 10.031 19.094 1 93.44 85 CYS A O 1
ATOM 686 N N . LEU A 1 86 ? -1.406 10.102 17.453 1 93.19 86 LEU A N 1
ATOM 687 C CA . LEU A 1 86 ? -2.305 10.852 16.578 1 93.19 86 LEU A CA 1
ATOM 688 C C . LEU A 1 86 ? -3.533 10.016 16.219 1 93.19 86 LEU A C 1
ATOM 690 O O . LEU A 1 86 ? -4.664 10.508 16.297 1 93.19 86 LEU A O 1
ATOM 694 N N . LYS A 1 87 ? -3.312 8.797 15.883 1 86.44 87 LYS A N 1
ATOM 695 C CA . LYS A 1 87 ? -4.395 7.895 15.5 1 86.44 87 LYS A CA 1
ATOM 696 C C . LYS A 1 87 ? -5.375 7.695 16.656 1 86.44 87 LYS A C 1
ATOM 698 O O . LYS A 1 87 ? -6.59 7.625 16.438 1 86.44 87 LYS A O 1
ATOM 703 N N . GLN A 1 88 ? -4.852 7.715 17.828 1 88.44 88 GLN A N 1
ATOM 704 C CA . GLN A 1 88 ? -5.664 7.453 19 1 88.44 88 GLN A CA 1
ATOM 705 C C . GLN A 1 88 ? -6.156 8.758 19.625 1 88.44 88 GLN A C 1
ATOM 707 O O . GLN A 1 88 ? -6.797 8.742 20.688 1 88.44 88 GLN A O 1
ATOM 712 N N . LYS A 1 89 ? -5.723 9.828 19.031 1 90.69 89 LYS A N 1
ATOM 713 C CA . LYS A 1 89 ? -6.125 11.156 19.484 1 90.69 89 LYS A CA 1
ATOM 714 C C . LYS A 1 89 ? -5.609 11.445 20.891 1 90.69 89 LYS A C 1
ATOM 716 O O . LYS A 1 89 ? -6.324 12.031 21.703 1 90.69 89 LYS A O 1
ATOM 721 N N . GLN A 1 90 ? -4.527 10.875 21.188 1 94.62 90 GLN A N 1
ATOM 722 C CA . GLN A 1 90 ? -3.844 11.148 22.453 1 94.62 90 GLN A CA 1
ATOM 723 C C . GLN A 1 90 ? -2.9 12.344 22.312 1 94.62 90 GLN A C 1
ATOM 725 O O . GLN A 1 90 ? -1.68 12.18 22.328 1 94.62 90 GLN A O 1
ATOM 730 N N . TYR A 1 91 ? -3.393 13.516 22.359 1 95.19 91 TYR A N 1
ATOM 731 C CA . TYR A 1 91 ? -2.643 14.703 21.969 1 95.19 91 TYR A CA 1
ATOM 732 C C . TYR A 1 91 ? -1.766 15.188 23.125 1 95.19 91 TYR A C 1
ATOM 734 O O . TYR A 1 91 ? -0.681 15.734 22.906 1 95.19 91 TYR A O 1
ATOM 742 N N . LYS A 1 92 ? -2.26 15.031 24.344 1 95.56 92 LYS A N 1
ATOM 743 C CA . LYS A 1 92 ? -1.436 15.414 25.484 1 95.56 92 LYS A CA 1
ATOM 744 C C . LYS A 1 92 ? -0.152 14.594 25.547 1 95.56 92 LYS A C 1
ATOM 746 O O . LYS A 1 92 ? 0.933 15.141 25.75 1 95.56 92 LYS A O 1
ATOM 751 N N . GLU A 1 93 ? -0.347 13.305 25.344 1 96.25 93 GLU A N 1
ATOM 752 C CA . GLU A 1 93 ? 0.818 12.43 25.297 1 96.25 93 GLU A CA 1
ATOM 753 C C . GLU A 1 93 ? 1.746 12.805 24.141 1 96.25 93 GLU A C 1
ATOM 755 O O . GLU A 1 93 ? 2.969 12.812 24.297 1 96.25 93 GLU A O 1
ATOM 760 N N . LEU A 1 94 ? 1.156 13.055 23.016 1 96.69 94 LEU A N 1
ATOM 761 C CA . LEU A 1 94 ? 1.918 13.5 21.859 1 96.69 94 LEU A CA 1
ATOM 762 C C . LEU A 1 94 ? 2.771 14.719 22.203 1 96.69 94 LEU A C 1
ATOM 764 O O . LEU A 1 94 ? 3.959 14.758 21.875 1 96.69 94 LEU A O 1
ATOM 768 N N . TYR A 1 95 ? 2.18 15.633 22.891 1 95.19 95 TYR A N 1
ATOM 769 C CA . TYR A 1 95 ? 2.863 16.875 23.25 1 95.19 95 TYR A CA 1
ATOM 770 C C . TYR A 1 95 ? 4.062 16.594 24.141 1 95.19 95 TYR A C 1
ATOM 772 O O . TYR A 1 95 ? 5.145 17.141 23.938 1 95.19 95 TYR A O 1
ATOM 780 N N . GLU A 1 96 ? 3.893 15.766 25.078 1 95.5 96 GLU A N 1
ATOM 781 C CA . GLU A 1 96 ? 4.965 15.43 26.016 1 95.5 96 GLU A CA 1
ATOM 782 C C . GLU A 1 96 ? 6.125 14.742 25.297 1 95.5 96 GLU A C 1
ATOM 784 O O . GLU A 1 96 ? 7.289 15.047 25.547 1 95.5 96 GLU A O 1
ATOM 789 N N . ILE A 1 97 ? 5.762 13.867 24.422 1 96.25 97 ILE A N 1
ATOM 790 C CA . ILE A 1 97 ? 6.781 13.109 23.688 1 96.25 97 ILE A CA 1
ATOM 791 C C . ILE A 1 97 ? 7.598 14.062 22.812 1 96.25 97 ILE A C 1
ATOM 793 O O . ILE A 1 97 ? 8.828 14.016 22.812 1 96.25 97 ILE A O 1
ATOM 797 N N . VAL A 1 98 ? 6.918 14.875 22.078 1 95.94 98 VAL A N 1
ATOM 798 C CA . VAL A 1 98 ? 7.594 15.766 21.141 1 95.94 98 VAL A CA 1
ATOM 799 C C . VAL A 1 98 ? 8.5 16.734 21.906 1 95.94 98 VAL A C 1
ATOM 801 O O . VAL A 1 98 ? 9.633 16.984 21.5 1 95.94 98 VAL A O 1
ATOM 804 N N . LYS A 1 99 ? 8.023 17.25 23.016 1 92.25 99 LYS A N 1
ATOM 805 C CA . LYS A 1 99 ? 8.812 18.172 23.844 1 92.25 99 LYS A CA 1
ATOM 806 C C . LYS A 1 99 ? 10.062 17.469 24.391 1 92.25 99 LYS A C 1
ATOM 808 O O . LYS A 1 99 ? 11.156 18.047 24.359 1 92.25 99 LYS A O 1
ATOM 813 N N . LYS A 1 100 ? 9.828 16.328 24.828 1 94.75 100 LYS A N 1
ATOM 814 C CA . LYS A 1 100 ? 10.945 15.555 25.359 1 94.75 100 LYS A CA 1
ATOM 815 C C . LYS A 1 100 ? 12.008 15.32 24.297 1 94.75 100 LYS A C 1
ATOM 817 O O . LYS A 1 100 ? 13.203 15.492 24.547 1 94.75 100 LYS A O 1
ATOM 822 N N . GLU A 1 101 ? 11.57 14.914 23.156 1 94.75 101 GLU A N 1
ATOM 823 C CA . GLU A 1 101 ? 12.508 14.586 22.078 1 94.75 101 GLU A CA 1
ATOM 824 C C . GLU A 1 101 ? 13.242 15.828 21.594 1 94.75 101 GLU A C 1
ATOM 826 O O . GLU A 1 101 ? 14.398 15.75 21.172 1 94.75 101 GLU A O 1
ATOM 831 N N . LYS A 1 102 ? 12.648 16.906 21.578 1 91.62 102 LYS A N 1
ATOM 832 C CA . LYS A 1 102 ? 13.297 18.156 21.203 1 91.62 102 LYS A CA 1
ATOM 833 C C . LYS A 1 102 ? 14.453 18.469 22.141 1 91.62 102 LYS A C 1
ATOM 835 O O . LYS A 1 102 ? 15.5 18.969 21.703 1 91.62 102 LYS A O 1
ATOM 840 N N . ASN A 1 103 ? 14.266 18.125 23.375 1 89.62 103 ASN A N 1
ATOM 841 C CA . ASN A 1 103 ? 15.281 18.391 24.375 1 89.62 103 ASN A CA 1
ATOM 842 C C . ASN A 1 103 ? 16.438 17.406 24.297 1 89.62 103 ASN A C 1
ATOM 844 O O . ASN A 1 103 ? 17.594 17.75 24.547 1 89.62 103 ASN A O 1
ATOM 848 N N . LEU A 1 104 ? 16.188 16.125 23.953 1 89.62 104 LEU A N 1
ATOM 849 C CA . LEU A 1 104 ? 17.203 15.078 23.906 1 89.62 104 LEU A CA 1
ATOM 850 C C . LEU A 1 104 ? 18.047 15.195 22.641 1 89.62 104 LEU A C 1
ATOM 852 O O . LEU A 1 104 ? 19.141 14.633 22.578 1 89.62 104 LEU A O 1
ATOM 856 N N . ASN A 1 105 ? 17.609 15.875 21.672 1 85 105 ASN A N 1
ATOM 857 C CA . ASN A 1 105 ? 18.297 16.156 20.422 1 85 105 ASN A CA 1
ATOM 858 C C . ASN A 1 105 ? 18.656 14.875 19.688 1 85 105 ASN A C 1
ATOM 860 O O . ASN A 1 105 ? 19.75 14.758 19.125 1 85 105 ASN A O 1
ATOM 864 N N . ASN A 1 106 ? 17.844 13.883 19.812 1 87.81 106 ASN A N 1
ATOM 865 C CA . ASN A 1 106 ? 18.031 12.672 19.016 1 87.81 106 ASN A CA 1
ATOM 866 C C . ASN A 1 106 ? 17.672 12.898 17.547 1 87.81 106 ASN A C 1
ATOM 868 O O . ASN A 1 106 ? 18.188 12.211 16.672 1 87.81 106 ASN A O 1
ATOM 872 N N . PHE A 1 107 ? 16.75 13.766 17.328 1 92.06 107 PHE A N 1
ATOM 873 C CA . PHE A 1 107 ? 16.359 14.164 15.977 1 92.06 107 PHE A CA 1
ATOM 874 C C . PHE A 1 107 ? 17.328 15.203 15.414 1 92.06 107 PHE A C 1
ATOM 876 O O . PHE A 1 107 ? 17.234 16.391 15.742 1 92.06 107 PHE A O 1
ATOM 883 N N . GLN A 1 108 ? 18.156 14.805 14.523 1 85.62 108 GLN A N 1
ATOM 884 C CA . GLN A 1 108 ? 19.297 15.641 14.172 1 85.62 108 GLN A CA 1
ATOM 885 C C . GLN A 1 108 ? 19.172 16.172 12.758 1 85.62 108 GLN A C 1
ATOM 887 O O . GLN A 1 108 ? 19.484 17.344 12.492 1 85.62 108 GLN A O 1
ATOM 892 N N . THR A 1 109 ? 18.688 15.406 11.828 1 81.44 109 THR A N 1
ATOM 893 C CA . THR A 1 109 ? 18.625 15.828 10.438 1 81.44 109 THR A CA 1
ATOM 894 C C . THR A 1 109 ? 17.469 16.812 10.219 1 81.44 109 THR A C 1
ATOM 896 O O . THR A 1 109 ? 16.547 16.891 11.047 1 81.44 109 THR A O 1
ATOM 899 N N . LYS A 1 110 ? 17.531 17.578 9.172 1 85 110 LYS A N 1
ATOM 900 C CA . LYS A 1 110 ? 16.469 18.516 8.836 1 85 110 LYS A CA 1
ATOM 901 C C . LYS A 1 110 ? 15.117 17.812 8.727 1 85 110 LYS A C 1
ATOM 903 O O . LYS A 1 110 ? 14.102 18.328 9.195 1 85 110 LYS A O 1
ATOM 908 N N . ASP A 1 111 ? 15.117 16.688 8.141 1 85.5 111 ASP A N 1
ATOM 909 C CA . ASP A 1 111 ? 13.883 15.922 7.977 1 85.5 111 ASP A CA 1
ATOM 910 C C . ASP A 1 111 ? 13.312 15.5 9.328 1 85.5 111 ASP A C 1
ATOM 912 O O . ASP A 1 111 ? 12.102 15.547 9.539 1 85.5 111 ASP A O 1
ATOM 916 N N . GLU A 1 112 ? 14.234 15.078 10.164 1 89.81 112 GLU A N 1
ATOM 917 C CA . GLU A 1 112 ? 13.812 14.641 11.492 1 89.81 112 GLU A CA 1
ATOM 918 C C . GLU A 1 112 ? 13.273 15.805 12.312 1 89.81 112 GLU A C 1
ATOM 920 O O . GLU A 1 112 ? 12.242 15.68 12.977 1 89.81 112 GLU A O 1
ATOM 925 N N . LYS A 1 113 ? 13.945 16.875 12.242 1 92.94 113 LYS A N 1
ATOM 926 C CA . LYS A 1 113 ? 13.508 18.078 12.945 1 92.94 113 LYS A CA 1
ATOM 927 C C . LYS A 1 113 ? 12.172 18.578 12.406 1 92.94 113 LYS A C 1
ATOM 929 O O . LYS A 1 113 ? 11.305 19 13.172 1 92.94 113 LYS A O 1
ATOM 934 N N . GLN A 1 114 ? 12.07 18.547 11.086 1 94.75 114 GLN A N 1
ATOM 935 C CA . GLN A 1 114 ? 10.82 18.906 10.438 1 94.75 114 GLN A CA 1
ATOM 936 C C . GLN A 1 114 ? 9.656 18.062 10.953 1 94.75 114 GLN A C 1
ATOM 938 O O . GLN A 1 114 ? 8.586 18.594 11.266 1 94.75 114 GLN A O 1
ATOM 943 N N . PHE A 1 115 ? 9.906 16.797 11.07 1 95.69 115 PHE A N 1
ATOM 944 C CA . PHE A 1 115 ? 8.898 15.859 11.555 1 95.69 115 PHE A CA 1
ATOM 945 C C . PHE A 1 115 ? 8.445 16.234 12.961 1 95.69 115 PHE A C 1
ATOM 947 O O . PHE A 1 115 ? 7.25 16.266 13.242 1 95.69 115 PHE A O 1
ATOM 954 N N . LEU A 1 116 ? 9.383 16.547 13.82 1 96.12 116 LEU A N 1
ATOM 955 C CA . LEU A 1 116 ? 9.07 16.891 15.195 1 96.12 116 LEU A CA 1
ATOM 956 C C . LEU A 1 116 ? 8.281 18.203 15.258 1 96.12 116 LEU A C 1
ATOM 958 O O . LEU A 1 116 ? 7.281 18.281 15.977 1 96.12 116 LEU A O 1
ATOM 962 N N . MET A 1 117 ? 8.742 19.156 14.508 1 96.56 117 MET A N 1
ATOM 963 C CA . MET A 1 117 ? 8.086 20.453 14.508 1 96.56 117 MET A CA 1
ATOM 964 C C . MET A 1 117 ? 6.648 20.344 13.992 1 96.56 117 MET A C 1
ATOM 966 O O . MET A 1 117 ? 5.742 20.969 14.531 1 96.56 117 MET A O 1
ATOM 970 N N . TRP A 1 118 ? 6.438 19.547 12.977 1 97.62 118 TRP A N 1
ATOM 971 C CA . TRP A 1 118 ? 5.121 19.297 12.406 1 97.62 118 TRP A CA 1
ATOM 972 C C . TRP A 1 118 ? 4.164 18.75 13.453 1 97.62 118 TRP A C 1
ATOM 974 O O . TRP A 1 118 ? 3.082 19.297 13.672 1 97.62 118 TRP A O 1
ATOM 984 N N . HIS A 1 119 ? 4.613 17.766 14.156 1 97.56 119 HIS A N 1
ATOM 985 C CA . HIS A 1 119 ? 3.738 17.078 15.109 1 97.56 119 HIS A CA 1
ATOM 986 C C . HIS A 1 119 ? 3.598 17.891 16.391 1 97.56 119 HIS A C 1
ATOM 988 O O . HIS A 1 119 ? 2.576 17.797 17.078 1 97.56 119 HIS A O 1
ATOM 994 N N . GLU A 1 120 ? 4.625 18.719 16.703 1 96.25 120 GLU A N 1
ATOM 995 C CA . GLU A 1 120 ? 4.473 19.672 17.797 1 96.25 120 GLU A CA 1
ATOM 996 C C . GLU A 1 120 ? 3.365 20.672 17.5 1 96.25 120 GLU A C 1
ATOM 998 O O . GLU A 1 120 ? 2.584 21.031 18.391 1 96.25 120 GLU A O 1
ATOM 1003 N N . ALA A 1 121 ? 3.377 21.125 16.312 1 97.62 121 ALA A N 1
ATOM 1004 C CA . ALA A 1 121 ? 2.338 22.062 15.906 1 97.62 121 ALA A CA 1
ATOM 1005 C C . ALA A 1 121 ? 0.947 21.469 16.109 1 97.62 121 ALA A C 1
ATOM 1007 O O . ALA A 1 121 ? 0.043 22.156 16.609 1 97.62 121 ALA A O 1
ATOM 1008 N N . ILE A 1 122 ? 0.759 20.234 15.734 1 97.31 122 ILE A N 1
ATOM 1009 C CA . ILE A 1 122 ? -0.523 19.547 15.898 1 97.31 122 ILE A CA 1
ATOM 1010 C C . ILE A 1 122 ? -0.889 19.5 17.375 1 97.31 122 ILE A C 1
ATOM 1012 O O . ILE A 1 122 ? -2.02 19.812 17.75 1 97.31 122 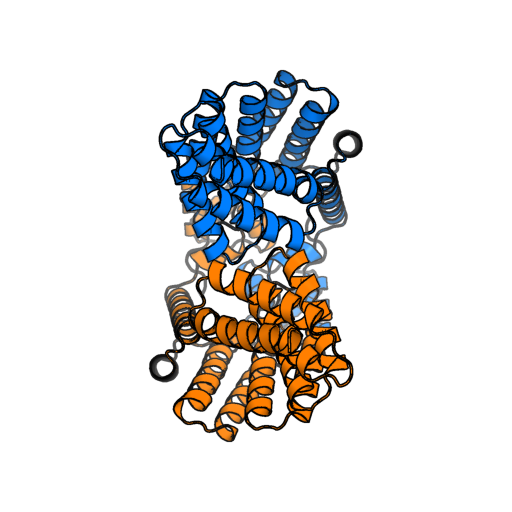ILE A O 1
ATOM 1016 N N . ALA A 1 123 ? 0.088 19.141 18.156 1 95.88 123 ALA A N 1
ATOM 1017 C CA . ALA A 1 123 ? -0.148 19.062 19.594 1 95.88 123 ALA A CA 1
ATOM 1018 C C . ALA A 1 123 ? -0.533 20.422 20.156 1 95.88 123 ALA A C 1
ATOM 1020 O O . ALA A 1 123 ? -1.455 20.516 20.969 1 95.88 123 ALA A O 1
ATOM 1021 N N . ILE A 1 124 ? 0.144 21.422 19.766 1 96 124 ILE A N 1
ATOM 1022 C CA . ILE A 1 124 ? -0.109 22.781 20.234 1 96 124 ILE A CA 1
ATOM 1023 C C . ILE A 1 124 ? -1.53 23.188 19.859 1 96 124 ILE A C 1
ATOM 1025 O O . ILE A 1 124 ? -2.248 23.766 20.688 1 96 124 ILE A O 1
ATOM 1029 N N . PHE A 1 125 ? -1.896 22.922 18.719 1 95.81 125 PHE A N 1
ATOM 1030 C CA . PHE A 1 125 ? -3.23 23.281 18.25 1 95.81 125 PHE A CA 1
ATOM 1031 C C . PHE A 1 125 ? -4.297 22.531 19.047 1 95.81 125 PHE A C 1
ATOM 1033 O O . PHE A 1 125 ? -5.301 23.125 19.453 1 95.81 125 PHE A O 1
ATOM 1040 N N . MET A 1 126 ? -4.066 21.281 19.266 1 93.62 126 MET A N 1
ATOM 1041 C CA . MET A 1 126 ? -5.086 20.422 19.875 1 93.62 126 MET A CA 1
ATOM 1042 C C . MET A 1 126 ? -5.137 20.641 21.391 1 93.62 126 MET A C 1
ATOM 1044 O O . MET A 1 126 ? -6.207 20.562 21.984 1 93.62 126 MET A O 1
ATOM 1048 N N . VAL A 1 127 ? -4.055 20.875 21.984 1 92.38 127 VAL A N 1
ATOM 1049 C CA . VAL A 1 127 ? -3.982 20.969 23.438 1 92.38 127 VAL A CA 1
ATOM 1050 C C . VAL A 1 127 ? -4.176 22.422 23.875 1 92.38 127 VAL A C 1
ATOM 1052 O O . VAL A 1 127 ? -5.016 22.719 24.734 1 92.38 127 VAL A O 1
ATOM 1055 N N . ASP A 1 128 ? -3.418 23.312 23.25 1 90.69 128 ASP A N 1
ATOM 1056 C CA . ASP A 1 128 ? -3.424 24.719 23.656 1 90.69 128 ASP A CA 1
ATOM 1057 C C . ASP A 1 128 ? -4.434 25.531 22.859 1 90.69 128 ASP A C 1
ATOM 1059 O O . ASP A 1 128 ? -4.742 26.672 23.203 1 90.69 128 ASP A O 1
ATOM 1063 N N . LYS A 1 129 ? -4.852 25.047 21.75 1 89.31 129 LYS A N 1
ATOM 1064 C CA . LYS A 1 129 ? -5.809 25.688 20.859 1 89.31 129 LYS A CA 1
ATOM 1065 C C . LYS A 1 129 ? -5.258 27.016 20.312 1 89.31 129 LYS A C 1
ATOM 1067 O O . LYS A 1 129 ? -6.012 27.969 20.125 1 89.31 129 LYS A O 1
ATOM 1072 N N . SER A 1 130 ? -3.982 27.078 20.297 1 92.12 130 SER A N 1
ATOM 1073 C CA . SER A 1 130 ? -3.344 28.266 19.734 1 92.12 130 SER A CA 1
ATOM 1074 C C . SER A 1 130 ? -3.043 28.078 18.25 1 92.12 130 SER A C 1
ATOM 1076 O O . SER A 1 130 ? -2.016 27.5 17.891 1 92.12 130 SER A O 1
ATOM 1078 N N . ILE A 1 131 ? -3.793 28.641 17.453 1 94.19 131 ILE A N 1
ATOM 1079 C CA . ILE A 1 131 ? -3.695 28.469 16.016 1 94.19 131 ILE A CA 1
ATOM 1080 C C . ILE A 1 131 ? -2.477 29.219 15.477 1 94.19 131 ILE A C 1
ATOM 1082 O O . ILE A 1 131 ? -1.733 28.688 14.648 1 94.19 131 ILE A O 1
ATOM 1086 N N . LYS A 1 132 ? -2.305 30.422 15.945 1 95.19 132 LYS A N 1
ATOM 1087 C CA . LYS A 1 132 ? -1.205 31.25 15.469 1 95.19 132 LYS A CA 1
ATOM 1088 C C . LYS A 1 132 ? 0.141 30.578 15.711 1 95.19 132 LYS A C 1
ATOM 1090 O O . LYS A 1 132 ? 0.958 30.453 14.797 1 95.19 132 LYS A O 1
ATOM 1095 N N . THR A 1 133 ? 0.32 30.156 16.953 1 96.44 133 THR A N 1
ATOM 1096 C CA . THR A 1 133 ? 1.568 29.484 17.297 1 96.44 133 THR A CA 1
ATOM 1097 C C . THR A 1 133 ? 1.75 28.203 16.484 1 96.44 133 THR A C 1
ATOM 1099 O O . THR A 1 133 ? 2.848 27.922 16 1 96.44 133 THR A O 1
ATOM 1102 N N . ALA A 1 134 ? 0.703 27.422 16.328 1 97.62 134 ALA A N 1
ATOM 1103 C CA . ALA A 1 134 ? 0.758 26.188 15.562 1 97.62 134 ALA A CA 1
ATOM 1104 C C . ALA A 1 134 ? 1.157 26.453 14.117 1 97.62 134 ALA A C 1
ATOM 1106 O O . ALA A 1 134 ? 2.014 25.766 13.562 1 97.62 134 ALA A O 1
ATOM 1107 N N . LEU A 1 135 ? 0.584 27.469 13.547 1 97.25 135 LEU A N 1
ATOM 1108 C CA . LEU A 1 135 ? 0.883 27.828 12.164 1 97.25 135 LEU A CA 1
ATOM 1109 C C . LEU A 1 135 ? 2.334 28.266 12.016 1 97.25 135 LEU A C 1
ATOM 1111 O O . LEU A 1 135 ? 2.977 27.984 11.008 1 97.25 135 LEU A O 1
ATOM 1115 N N . ASP A 1 136 ? 2.82 28.969 13 1 97.31 136 ASP A N 1
ATOM 1116 C CA . ASP A 1 136 ? 4.223 29.375 12.992 1 97.31 136 ASP A CA 1
ATOM 1117 C C . ASP A 1 136 ? 5.145 28.156 12.969 1 97.31 136 ASP A C 1
ATOM 1119 O O . ASP A 1 136 ? 6.125 28.125 12.219 1 97.31 136 ASP A O 1
ATOM 1123 N N . PHE A 1 137 ? 4.781 27.219 13.758 1 97.31 137 PHE A N 1
ATOM 1124 C CA . PHE A 1 137 ? 5.578 26 13.797 1 97.31 137 PHE A CA 1
ATOM 1125 C C . PHE A 1 137 ? 5.531 25.281 12.453 1 97.31 137 PHE A C 1
ATOM 1127 O O . PHE A 1 137 ? 6.551 24.766 11.984 1 97.31 137 PHE A O 1
ATOM 1134 N N . LEU A 1 138 ? 4.383 25.172 11.828 1 98.06 138 LEU A N 1
ATOM 1135 C CA . LEU A 1 138 ? 4.258 24.531 10.531 1 98.06 138 LEU A CA 1
ATOM 1136 C C . LEU A 1 138 ? 5.066 25.266 9.469 1 98.06 138 LEU A C 1
ATOM 1138 O O . LEU A 1 138 ? 5.734 24.641 8.648 1 98.06 138 LEU A O 1
ATOM 1142 N N . ASN A 1 139 ? 4.988 26.578 9.547 1 97 139 ASN A N 1
ATOM 1143 C CA . ASN A 1 139 ? 5.777 27.375 8.617 1 97 139 ASN A CA 1
ATOM 1144 C C . ASN A 1 139 ? 7.273 27.125 8.781 1 97 139 ASN A C 1
ATOM 1146 O O . ASN A 1 139 ? 8 27.016 7.801 1 97 139 ASN A O 1
ATOM 1150 N N . ASN A 1 140 ? 7.664 27.125 10 1 96.81 140 ASN A N 1
ATOM 1151 C CA . ASN A 1 140 ? 9.07 26.844 10.281 1 96.81 140 ASN A CA 1
ATOM 1152 C C . ASN A 1 140 ? 9.469 25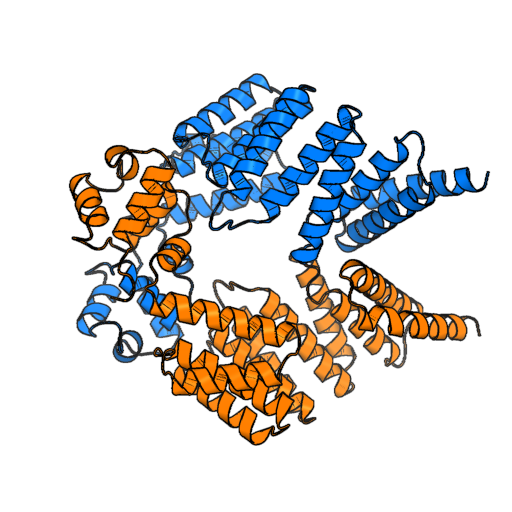.438 9.828 1 96.81 140 ASN A C 1
ATOM 1154 O O . ASN A 1 140 ? 10.578 25.234 9.336 1 96.81 140 ASN A O 1
ATOM 1158 N N . ALA A 1 141 ? 8.578 24.453 10 1 96.88 141 ALA A N 1
ATOM 1159 C CA . ALA A 1 141 ? 8.836 23.094 9.531 1 96.88 141 ALA A CA 1
ATOM 1160 C C . ALA A 1 141 ? 9.031 23.062 8.023 1 96.88 141 ALA A C 1
ATOM 1162 O O . ALA A 1 141 ? 9.961 22.422 7.52 1 96.88 141 ALA A O 1
ATOM 1163 N N . LEU A 1 142 ? 8.227 23.781 7.293 1 95.06 142 LEU A N 1
ATOM 1164 C CA . LEU A 1 142 ? 8.305 23.828 5.836 1 95.06 142 LEU A CA 1
ATOM 1165 C C . LEU A 1 142 ? 9.602 24.484 5.379 1 95.06 142 LEU A C 1
ATOM 1167 O O . LEU A 1 142 ? 10.227 24.031 4.418 1 95.06 142 LEU A O 1
ATOM 1171 N N . LYS A 1 143 ? 10.008 25.484 6.105 1 93 143 LYS A N 1
ATOM 1172 C CA . LYS A 1 143 ? 11.188 26.25 5.738 1 93 143 LYS A CA 1
ATOM 1173 C C . LYS A 1 143 ? 12.445 25.391 5.777 1 93 143 LYS A C 1
ATOM 1175 O O . LYS A 1 143 ? 13.414 25.656 5.07 1 93 143 LYS A O 1
ATOM 1180 N N . LEU A 1 144 ? 12.359 24.391 6.551 1 89.19 144 LEU A N 1
ATOM 1181 C CA . LEU A 1 144 ? 13.531 23.531 6.707 1 89.19 144 LEU A CA 1
ATOM 1182 C C . LEU A 1 144 ? 13.859 22.812 5.398 1 89.19 144 LEU A C 1
ATOM 1184 O O . LEU A 1 144 ? 15.031 22.547 5.117 1 89.19 144 LEU A O 1
ATOM 1188 N N . THR A 1 145 ? 12.812 22.516 4.578 1 84.69 145 THR A N 1
ATOM 1189 C CA . THR A 1 145 ? 13.086 21.656 3.434 1 84.69 145 THR A CA 1
ATOM 1190 C C . THR A 1 145 ? 12.562 22.281 2.146 1 84.69 145 THR A C 1
ATOM 1192 O O . THR A 1 145 ? 12.953 21.891 1.048 1 84.69 145 THR A O 1
ATOM 1195 N N . LEU A 1 146 ? 11.695 23.203 2.25 1 84.62 146 LEU A N 1
ATOM 1196 C CA . LEU A 1 146 ? 11.031 23.766 1.08 1 84.62 146 LEU A CA 1
ATOM 1197 C C . LEU A 1 146 ? 12.008 24.547 0.215 1 84.62 146 LEU A C 1
ATOM 1199 O O . LEU A 1 146 ? 12.641 25.5 0.687 1 84.62 146 LEU A O 1
ATOM 1203 N N . THR A 1 147 ? 12.133 24.125 -0.977 1 79.5 147 THR A N 1
ATOM 1204 C CA . THR A 1 147 ? 13.039 24.797 -1.909 1 79.5 147 THR A CA 1
ATOM 1205 C C . THR A 1 147 ? 12.273 25.312 -3.121 1 79.5 147 THR A C 1
ATOM 1207 O O . THR A 1 147 ? 12.68 26.312 -3.736 1 79.5 147 THR A O 1
ATOM 1210 N N . ASN A 1 148 ? 11.25 24.594 -3.471 1 81.56 148 ASN A N 1
ATOM 1211 C CA . ASN A 1 148 ? 10.414 24.953 -4.609 1 81.56 148 ASN A CA 1
ATOM 1212 C C . ASN A 1 148 ? 8.938 24.75 -4.305 1 81.56 148 ASN A C 1
ATOM 1214 O O . ASN A 1 148 ? 8.492 23.609 -4.109 1 81.56 148 ASN A O 1
ATOM 1218 N N . SER A 1 149 ? 8.219 25.766 -4.348 1 83.56 149 SER A N 1
ATOM 1219 C CA . SER A 1 149 ? 6.809 25.719 -3.959 1 83.56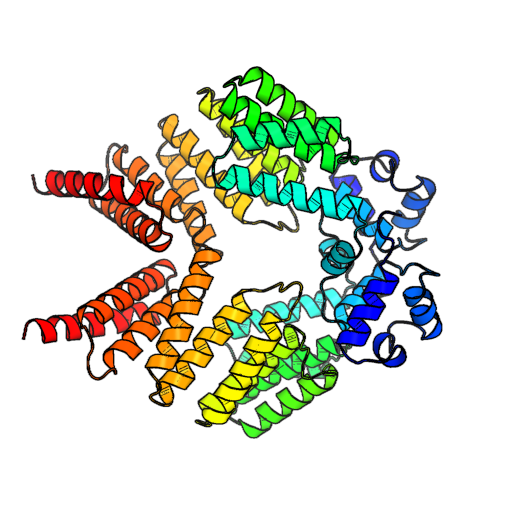 149 SER A CA 1
ATOM 1220 C C . SER A 1 149 ? 5.973 25 -5.012 1 83.56 149 SER A C 1
ATOM 1222 O O . SER A 1 149 ? 4.844 24.578 -4.734 1 83.56 149 SER A O 1
ATOM 1224 N N . ASP A 1 150 ? 6.469 24.859 -6.164 1 84.62 150 ASP A N 1
ATOM 1225 C CA . ASP A 1 150 ? 5.719 24.219 -7.234 1 84.62 150 ASP A CA 1
ATOM 1226 C C . ASP A 1 150 ? 6.035 22.734 -7.305 1 84.62 150 ASP A C 1
ATOM 1228 O O . ASP A 1 150 ? 5.41 21.984 -8.07 1 84.62 150 ASP A O 1
ATOM 1232 N N . PHE A 1 151 ? 6.953 22.422 -6.559 1 85.88 151 PHE A N 1
ATOM 1233 C CA . PHE A 1 151 ? 7.336 21.016 -6.551 1 85.88 151 PHE A CA 1
ATOM 1234 C C . PHE A 1 151 ? 7.574 20.516 -5.129 1 85.88 151 PHE A C 1
ATOM 1236 O O . PHE A 1 151 ? 8.719 20.328 -4.715 1 85.88 151 PHE A O 1
ATOM 1243 N N . LEU A 1 152 ? 6.488 20.219 -4.5 1 88.38 152 LEU A N 1
ATOM 1244 C CA . LEU A 1 152 ? 6.527 19.828 -3.094 1 88.38 152 LEU A CA 1
ATOM 1245 C C . LEU A 1 152 ? 6.773 18.328 -2.955 1 88.38 152 LEU A C 1
ATOM 1247 O O . LEU A 1 152 ? 6.309 17.531 -3.781 1 88.38 152 LEU A O 1
ATOM 1251 N N . SER A 1 153 ? 7.527 17.953 -1.938 1 86.38 153 SER A N 1
ATOM 1252 C CA . SER A 1 153 ? 7.625 16.547 -1.555 1 86.38 153 SER A CA 1
ATOM 1253 C C . SER A 1 153 ? 6.355 16.062 -0.86 1 86.38 153 SER A C 1
ATOM 1255 O O . SER A 1 153 ? 5.516 16.875 -0.468 1 86.38 153 SER A O 1
ATOM 1257 N N . GLU A 1 154 ? 6.152 14.789 -0.717 1 90.44 154 GLU A N 1
ATOM 1258 C CA . GLU A 1 154 ? 4.996 14.227 -0.032 1 90.44 154 GLU A CA 1
ATOM 1259 C C . GLU A 1 154 ? 4.891 14.75 1.397 1 90.44 154 GLU A C 1
ATOM 1261 O O . GLU A 1 154 ? 3.795 15.062 1.872 1 90.44 154 GLU A O 1
ATOM 1266 N N . ARG A 1 155 ? 6.012 14.859 2.051 1 91.25 155 ARG A N 1
ATOM 1267 C CA . ARG A 1 155 ? 6.039 15.359 3.42 1 91.25 155 ARG A CA 1
ATOM 1268 C C . ARG A 1 155 ? 5.605 16.828 3.48 1 91.25 155 ARG A C 1
ATOM 1270 O O . ARG A 1 155 ? 4.848 17.219 4.367 1 91.25 155 ARG A O 1
ATOM 1277 N N . GLU A 1 156 ? 6.164 17.562 2.59 1 93.12 156 GLU A N 1
ATOM 1278 C CA . GLU A 1 156 ? 5.781 18.969 2.535 1 93.12 156 GLU A CA 1
ATOM 1279 C C . GLU A 1 156 ? 4.293 19.125 2.246 1 93.12 156 GLU A C 1
ATOM 1281 O O . GLU A 1 156 ? 3.635 20.016 2.809 1 93.12 156 GLU A O 1
ATOM 1286 N N . ILE A 1 157 ? 3.758 18.266 1.407 1 95.62 157 ILE A N 1
ATOM 1287 C CA . ILE A 1 157 ? 2.33 18.266 1.106 1 95.62 157 ILE A CA 1
ATOM 1288 C C . ILE A 1 157 ? 1.536 17.953 2.369 1 95.62 157 ILE A C 1
ATOM 1290 O O . ILE A 1 157 ? 0.538 18.609 2.67 1 95.62 157 ILE A O 1
ATOM 1294 N N . ASP A 1 158 ? 1.986 17 3.133 1 95.5 158 ASP A N 1
ATOM 1295 C CA . ASP A 1 158 ? 1.331 16.625 4.379 1 95.5 158 ASP A CA 1
ATOM 1296 C C . ASP A 1 158 ? 1.305 17.797 5.363 1 95.5 158 ASP A C 1
ATOM 1298 O O . ASP A 1 158 ? 0.292 18.031 6.023 1 95.5 158 ASP A O 1
ATOM 1302 N N . ILE A 1 159 ? 2.395 18.438 5.473 1 97 159 ILE A N 1
ATOM 1303 C CA . ILE A 1 159 ? 2.502 19.578 6.387 1 97 159 ILE A CA 1
ATOM 1304 C C . ILE A 1 159 ? 1.573 20.688 5.934 1 97 159 ILE A C 1
ATOM 1306 O O . ILE A 1 159 ? 0.843 21.266 6.742 1 97 159 ILE A O 1
ATOM 1310 N N . MET A 1 160 ? 1.6 20.984 4.68 1 97.19 160 MET A N 1
ATOM 1311 C CA . MET A 1 160 ? 0.727 22.031 4.145 1 97.19 160 MET A CA 1
ATOM 1312 C C . MET A 1 160 ? -0.741 21.656 4.324 1 97.19 160 MET A C 1
ATOM 1314 O O . MET A 1 160 ? -1.578 22.516 4.582 1 97.19 160 MET A O 1
ATOM 1318 N N . GLN A 1 161 ? -1.045 20.453 4.145 1 97.38 161 GLN A N 1
ATOM 1319 C CA . GLN A 1 161 ? -2.402 19.969 4.395 1 97.38 161 GLN A CA 1
ATOM 1320 C C . GLN A 1 161 ? -2.822 20.25 5.836 1 97.38 161 GLN A C 1
ATOM 1322 O O . GLN A 1 161 ? -3.961 20.641 6.094 1 97.38 161 GLN A O 1
ATOM 1327 N N . THR A 1 162 ? -1.93 19.984 6.738 1 97.44 162 THR A N 1
ATOM 1328 C CA . THR A 1 162 ? -2.201 20.266 8.141 1 97.44 162 THR A CA 1
ATOM 1329 C C . THR A 1 162 ? -2.484 21.766 8.344 1 97.44 162 THR A C 1
ATOM 1331 O O . THR A 1 162 ? -3.416 22.125 9.062 1 97.44 162 THR A O 1
ATOM 1334 N N . MET A 1 163 ? -1.702 22.562 7.684 1 97.5 163 MET A N 1
ATOM 1335 C CA . MET A 1 163 ? -1.926 24 7.738 1 97.5 163 MET A CA 1
ATOM 1336 C C . MET A 1 163 ? -3.324 24.359 7.242 1 97.5 163 MET A C 1
ATOM 1338 O O . MET A 1 163 ? -4.027 25.156 7.871 1 97.5 163 MET A O 1
ATOM 1342 N N . ALA A 1 164 ? -3.672 23.766 6.137 1 97.94 164 ALA A N 1
ATOM 1343 C CA . ALA A 1 164 ? -4.988 24.016 5.559 1 97.94 164 ALA A CA 1
ATOM 1344 C C . ALA A 1 164 ? -6.098 23.594 6.52 1 97.94 164 ALA A C 1
ATOM 1346 O O . ALA A 1 164 ? -7.109 24.297 6.648 1 97.94 164 ALA A O 1
ATOM 1347 N N . ILE A 1 165 ? -5.941 22.547 7.16 1 97 165 ILE A N 1
ATOM 1348 C CA . ILE A 1 165 ? -6.918 22.078 8.133 1 97 165 ILE A CA 1
ATOM 1349 C C . ILE A 1 165 ? -7.062 23.094 9.266 1 97 165 ILE A C 1
ATOM 1351 O O . ILE A 1 165 ? -8.18 23.391 9.703 1 97 165 ILE A O 1
ATOM 1355 N N . PHE A 1 166 ? -5.941 23.625 9.734 1 96.94 166 PHE A N 1
ATOM 1356 C CA . PHE A 1 166 ? -5.977 24.609 10.805 1 96.94 166 PHE A CA 1
ATOM 1357 C C . PHE A 1 166 ? -6.711 25.875 10.359 1 96.94 166 PHE A C 1
ATOM 1359 O O . PHE A 1 166 ? -7.508 26.438 11.117 1 96.94 166 PHE A O 1
ATOM 1366 N N . TYR A 1 167 ? -6.465 26.297 9.172 1 97.06 167 TYR A N 1
ATOM 1367 C CA . TYR A 1 167 ? -7.184 27.453 8.648 1 97.06 167 TYR A CA 1
ATOM 1368 C C . TYR A 1 167 ? -8.68 27.188 8.602 1 97.06 167 TYR A C 1
ATOM 1370 O O . TYR A 1 167 ? -9.484 28.062 8.93 1 97.06 167 TYR A O 1
ATOM 1378 N N . ALA A 1 168 ? -9.062 26.047 8.141 1 96.38 168 ALA A N 1
ATOM 1379 C CA . ALA A 1 168 ? -10.477 25.688 8.102 1 96.38 168 ALA A CA 1
ATOM 1380 C C . ALA A 1 168 ? -11.094 25.703 9.492 1 96.38 168 ALA A C 1
ATOM 1382 O O . ALA A 1 168 ? -12.211 26.203 9.68 1 96.38 168 ALA A O 1
ATOM 1383 N N . GLU A 1 169 ? -10.344 25.172 10.445 1 93.88 169 GLU A N 1
ATOM 1384 C CA . GLU A 1 169 ? -10.82 25.172 11.82 1 93.88 169 GLU A CA 1
ATOM 1385 C C . GLU A 1 169 ? -11.008 26.594 12.352 1 93.88 169 GLU A C 1
ATOM 1387 O O . GLU A 1 169 ? -11.844 26.828 13.227 1 93.88 169 GLU A O 1
ATOM 1392 N N . ASN A 1 170 ? -10.203 27.438 11.844 1 93.31 170 ASN A N 1
ATOM 1393 C CA . ASN A 1 170 ? -10.312 28.859 12.203 1 93.31 170 ASN A CA 1
ATOM 1394 C C . ASN A 1 170 ? -11.297 29.594 11.297 1 93.31 170 ASN A C 1
ATOM 1396 O O . ASN A 1 170 ? -11.305 30.812 11.258 1 93.31 170 ASN A O 1
ATOM 1400 N N . LYS A 1 171 ? -12.016 28.875 10.469 1 94.94 171 LYS A N 1
ATOM 1401 C CA . LYS A 1 171 ? -13.078 29.359 9.594 1 94.94 171 LYS A CA 1
ATOM 1402 C C . LYS A 1 171 ? -12.508 30.234 8.469 1 94.94 171 LYS A C 1
ATOM 1404 O O . LYS A 1 171 ? -13.203 31.109 7.949 1 94.94 171 LYS A O 1
ATOM 1409 N N . GLU A 1 172 ? -11.25 30.172 8.297 1 96.19 172 GLU A N 1
ATOM 1410 C CA . GLU A 1 172 ? -10.625 30.781 7.129 1 96.19 172 GLU A CA 1
ATOM 1411 C C . GLU A 1 172 ? -10.648 29.828 5.93 1 96.19 172 GLU A C 1
ATOM 1413 O O . GLU A 1 172 ? -9.602 29.422 5.434 1 96.19 172 GLU A O 1
ATOM 1418 N N . TYR A 1 173 ? -11.781 29.641 5.391 1 97.38 173 TYR A N 1
ATOM 1419 C CA . TYR A 1 173 ? -12.039 28.547 4.445 1 97.38 173 TYR A CA 1
ATOM 1420 C C . TYR A 1 173 ? -11.414 28.859 3.09 1 97.38 173 TYR A C 1
ATOM 1422 O O . TYR A 1 173 ? -10.914 27.953 2.416 1 97.38 173 TYR A O 1
ATOM 1430 N N . GLU A 1 174 ? -11.461 30.062 2.689 1 96.88 174 GLU A N 1
ATOM 1431 C CA . GLU A 1 174 ? -10.898 30.406 1.387 1 96.88 174 GLU A CA 1
ATOM 1432 C C . GLU A 1 174 ? -9.406 30.094 1.331 1 96.88 174 GLU A C 1
ATOM 1434 O O . GLU A 1 174 ? -8.922 29.547 0.346 1 96.88 174 GLU A O 1
ATOM 1439 N N . LYS A 1 175 ? -8.75 30.516 2.395 1 97.12 175 LYS A N 1
ATOM 1440 C CA . LYS A 1 175 ? -7.328 30.188 2.486 1 97.12 175 LYS A CA 1
ATOM 1441 C C . LYS A 1 175 ? -7.102 28.688 2.486 1 97.12 175 LYS A C 1
ATOM 1443 O O . LYS A 1 175 ? -6.215 28.188 1.791 1 97.12 175 LYS A O 1
ATOM 1448 N N . SER A 1 176 ? -7.887 28.016 3.211 1 98.06 176 SER A N 1
ATOM 1449 C CA . SER A 1 176 ? -7.812 26.562 3.303 1 98.06 176 SER A CA 1
ATOM 1450 C C . SER A 1 176 ? -8.008 25.906 1.938 1 98.06 176 SER A C 1
ATOM 1452 O O . SER A 1 176 ? -7.188 25.094 1.511 1 98.06 176 SER A O 1
ATOM 1454 N N . ILE A 1 177 ? -9.023 26.328 1.239 1 98.31 177 ILE A N 1
ATOM 1455 C CA . ILE A 1 177 ? -9.359 25.781 -0.071 1 98.31 177 ILE A CA 1
ATOM 1456 C C . ILE A 1 177 ? -8.188 25.984 -1.029 1 98.31 177 ILE A C 1
ATOM 1458 O O . ILE A 1 177 ? -7.793 25.062 -1.74 1 98.31 177 ILE A O 1
ATOM 1462 N N . ASN A 1 178 ? -7.645 27.141 -0.995 1 98 178 ASN A N 1
ATOM 1463 C CA . ASN A 1 178 ? -6.527 27.453 -1.881 1 98 178 ASN A CA 1
ATOM 1464 C C . ASN A 1 178 ? -5.324 26.547 -1.602 1 98 178 ASN A C 1
ATOM 1466 O O . ASN A 1 178 ? -4.691 26.047 -2.531 1 98 178 ASN A O 1
ATOM 1470 N N . ILE A 1 179 ? -5.012 26.344 -0.362 1 97.88 179 ILE A N 1
ATOM 1471 C CA . ILE A 1 179 ? -3.871 25.516 0.014 1 97.88 179 ILE A CA 1
ATOM 1472 C C . ILE A 1 179 ? -4.137 24.062 -0.374 1 97.88 179 ILE A C 1
ATOM 1474 O O . ILE A 1 179 ? -3.26 23.391 -0.922 1 97.88 179 ILE A O 1
ATOM 1478 N N . PHE A 1 180 ? -5.352 23.562 -0.129 1 98.25 180 PHE A N 1
ATOM 1479 C CA . PHE A 1 180 ? -5.699 22.188 -0.512 1 98.25 180 PHE A CA 1
ATOM 1480 C C . PHE A 1 180 ? -5.555 22 -2.018 1 98.25 180 PHE A C 1
ATOM 1482 O O . PHE A 1 180 ? -5.035 20.984 -2.471 1 98.25 180 PHE A O 1
ATOM 1489 N N . LYS A 1 181 ? -6.039 22.969 -2.775 1 97.75 181 LYS A N 1
ATOM 1490 C CA . LYS A 1 181 ? -5.93 22.891 -4.23 1 97.75 181 LYS A CA 1
ATOM 1491 C C . LYS A 1 181 ? -4.469 22.828 -4.668 1 97.75 181 LYS A C 1
ATOM 1493 O O . LYS A 1 181 ? -4.109 22.047 -5.551 1 97.75 181 LYS A O 1
ATOM 1498 N N . ARG A 1 182 ? -3.652 23.609 -4.023 1 97.06 182 ARG A N 1
ATOM 1499 C CA . ARG A 1 182 ? -2.223 23.594 -4.312 1 97.06 182 ARG A CA 1
ATOM 1500 C C . ARG A 1 182 ? -1.606 22.25 -3.98 1 97.06 182 ARG A C 1
ATOM 1502 O O . ARG A 1 182 ? -0.804 21.719 -4.75 1 97.06 182 ARG A O 1
ATOM 1509 N N . CYS A 1 183 ? -1.984 21.734 -2.889 1 97.5 183 CYS A N 1
ATOM 1510 C CA . CYS A 1 183 ? -1.49 20.422 -2.473 1 97.5 183 CYS A CA 1
ATOM 1511 C C . CYS A 1 183 ? -1.885 19.344 -3.477 1 97.5 183 CYS A C 1
ATOM 1513 O O . CYS A 1 183 ? -1.06 18.516 -3.854 1 97.5 183 CYS A O 1
ATOM 1515 N N . LEU A 1 184 ? -3.135 19.422 -3.9 1 97.06 184 LEU A N 1
ATOM 1516 C CA . LEU A 1 184 ? -3.625 18.438 -4.863 1 97.06 184 LEU A CA 1
ATOM 1517 C C . LEU A 1 184 ? -2.865 18.547 -6.18 1 97.06 184 LEU A C 1
ATOM 1519 O O . LEU A 1 184 ? -2.473 17.531 -6.758 1 97.06 184 LEU A O 1
ATOM 1523 N N . THR A 1 185 ? -2.645 19.703 -6.637 1 96 185 THR A N 1
ATOM 1524 C CA . THR A 1 185 ? -1.896 19.953 -7.867 1 96 185 THR A CA 1
ATOM 1525 C C . THR A 1 185 ? -0.477 19.406 -7.75 1 96 185 THR A C 1
ATOM 1527 O O . THR A 1 185 ? 0.006 18.719 -8.656 1 96 185 THR A O 1
ATOM 1530 N N . ASN A 1 186 ? 0.154 19.719 -6.613 1 93.88 186 ASN A N 1
ATOM 1531 C CA . ASN A 1 186 ? 1.514 19.25 -6.391 1 93.88 186 ASN A CA 1
ATOM 1532 C C . ASN A 1 186 ? 1.562 17.719 -6.297 1 93.88 186 ASN A C 1
ATOM 1534 O O . ASN A 1 186 ? 2.479 17.094 -6.82 1 93.88 186 ASN A O 1
ATOM 1538 N N . PHE A 1 187 ? 0.593 17.156 -5.691 1 95.12 187 PHE A N 1
ATOM 1539 C CA . PHE A 1 187 ? 0.558 15.703 -5.566 1 95.12 187 PHE A CA 1
ATOM 1540 C C . PHE A 1 187 ? 0.466 15.047 -6.938 1 95.12 187 PHE A C 1
ATOM 1542 O O . PHE A 1 187 ? 1.139 14.047 -7.199 1 95.12 187 PHE A O 1
ATOM 1549 N N . ASN A 1 188 ? -0.38 15.602 -7.77 1 92.81 188 ASN A N 1
ATOM 1550 C CA . ASN A 1 188 ? -0.579 15.055 -9.109 1 92.81 188 ASN A CA 1
ATOM 1551 C C . ASN A 1 188 ? 0.695 15.141 -9.945 1 92.81 188 ASN A C 1
ATOM 1553 O O . ASN A 1 188 ? 0.849 14.414 -10.93 1 92.81 188 ASN A O 1
ATOM 1557 N N . LYS A 1 189 ? 1.652 15.961 -9.555 1 87.38 189 LYS A N 1
ATOM 1558 C CA . LYS A 1 189 ? 2.902 16.141 -10.289 1 87.38 189 LYS A CA 1
ATOM 1559 C C . LYS A 1 189 ? 3.969 15.164 -9.812 1 87.38 189 LYS A C 1
ATOM 1561 O O . LYS A 1 189 ? 5.02 15.023 -10.445 1 87.38 189 LYS A O 1
ATOM 1566 N N . LEU A 1 190 ? 3.701 14.555 -8.664 1 84.56 190 LEU A N 1
ATOM 1567 C CA . LEU A 1 190 ? 4.684 13.602 -8.156 1 84.56 190 LEU A CA 1
ATOM 1568 C C . LEU A 1 190 ? 4.859 12.438 -9.125 1 84.56 190 LEU A C 1
ATOM 1570 O O . LEU A 1 190 ? 3.875 11.836 -9.57 1 84.56 190 LEU A O 1
ATOM 1574 N N . ASP A 1 191 ? 6.059 12.094 -9.414 1 74.44 191 ASP A N 1
ATOM 1575 C CA . ASP A 1 191 ? 6.34 11.016 -10.352 1 74.44 191 ASP A CA 1
ATOM 1576 C C . ASP A 1 191 ? 6.008 9.656 -9.734 1 74.44 191 ASP A C 1
ATOM 1578 O O . ASP A 1 191 ? 5.48 8.773 -10.406 1 74.44 191 ASP A O 1
ATOM 1582 N N . PHE A 1 192 ? 6.305 9.531 -8.445 1 77.69 192 PHE A N 1
ATOM 1583 C CA . PHE A 1 192 ? 6.109 8.242 -7.789 1 77.69 192 PHE A CA 1
ATOM 1584 C C . PHE A 1 192 ? 5.527 8.422 -6.395 1 77.69 192 PHE A C 1
ATOM 1586 O O . PHE A 1 192 ? 6.219 8.203 -5.395 1 77.69 192 PHE A O 1
ATOM 1593 N N . PRO A 1 193 ? 4.25 8.75 -6.406 1 82.88 193 PRO A N 1
ATOM 1594 C CA . PRO A 1 193 ? 3.672 8.875 -5.066 1 82.88 193 PRO A CA 1
ATOM 1595 C C . PRO A 1 193 ? 3.68 7.555 -4.297 1 82.88 193 PRO A C 1
ATOM 1597 O O . PRO A 1 193 ? 3.361 6.504 -4.859 1 82.88 193 PRO A O 1
ATOM 1600 N N . ARG A 1 194 ? 4.137 7.59 -3.07 1 77.56 194 ARG A N 1
ATOM 1601 C CA . ARG A 1 194 ? 4.258 6.406 -2.225 1 77.56 194 ARG A CA 1
ATOM 1602 C C . ARG A 1 194 ? 2.955 6.133 -1.479 1 77.56 194 ARG A C 1
ATOM 1604 O O . ARG A 1 194 ? 2.549 4.977 -1.335 1 77.56 194 ARG A O 1
ATOM 1611 N N . ASP A 1 195 ? 2.385 7.184 -1.017 1 85.06 195 ASP A N 1
ATOM 1612 C CA . ASP A 1 195 ? 1.169 7.062 -0.218 1 85.06 195 ASP A CA 1
ATOM 1613 C C . ASP A 1 195 ? -0.019 7.711 -0.926 1 85.06 195 ASP A C 1
ATOM 1615 O O . ASP A 1 195 ? -0.241 8.914 -0.802 1 85.06 195 ASP A O 1
ATOM 1619 N N . LYS A 1 196 ? -0.777 6.91 -1.553 1 86.81 196 LYS A N 1
ATOM 1620 C CA . LYS A 1 196 ? -1.902 7.43 -2.324 1 86.81 196 LYS A CA 1
ATOM 1621 C C . LYS A 1 196 ? -3.043 7.867 -1.409 1 86.81 196 LYS A C 1
ATOM 1623 O O . LYS A 1 196 ? -3.959 8.57 -1.842 1 86.81 196 LYS A O 1
ATOM 1628 N N . GLU A 1 197 ? -2.957 7.539 -0.172 1 90.62 197 GLU A N 1
ATOM 1629 C CA . GLU A 1 197 ? -3.977 7.941 0.792 1 90.62 197 GLU A CA 1
ATOM 1630 C C . GLU A 1 197 ? -3.924 9.445 1.053 1 90.62 197 GLU A C 1
ATOM 1632 O O . GLU A 1 197 ? -4.918 10.039 1.467 1 90.62 197 GLU A O 1
ATOM 1637 N N . ILE A 1 198 ? -2.725 10.023 0.769 1 94.56 198 ILE A N 1
ATOM 1638 C CA . ILE A 1 198 ? -2.576 11.461 0.934 1 94.56 198 ILE A CA 1
ATOM 1639 C C . ILE A 1 198 ? -3.572 12.195 0.034 1 94.56 198 ILE A C 1
ATOM 1641 O O . ILE A 1 198 ? -4.23 13.141 0.468 1 94.56 198 ILE A O 1
ATOM 1645 N N . LYS A 1 199 ? -3.689 11.719 -1.207 1 96.12 199 LYS A N 1
ATOM 1646 C CA . LYS A 1 199 ? -4.598 12.336 -2.17 1 96.12 199 LYS A CA 1
ATOM 1647 C C . LYS A 1 199 ? -6.047 12.219 -1.708 1 96.12 199 LYS A C 1
ATOM 1649 O O . LYS A 1 199 ? -6.832 13.156 -1.874 1 96.12 199 LYS A O 1
ATOM 1654 N N . LEU A 1 200 ? -6.398 11.109 -1.08 1 96.69 200 LEU A N 1
ATOM 1655 C CA . LEU A 1 200 ? -7.746 10.898 -0.559 1 96.69 200 LEU A CA 1
ATOM 1656 C C . LEU A 1 200 ? -8.047 11.883 0.568 1 96.69 200 LEU A C 1
ATOM 1658 O O . LEU A 1 200 ? -9.125 12.484 0.6 1 96.69 200 LEU A O 1
ATOM 1662 N N . LYS A 1 201 ? -7.098 12.031 1.457 1 96.31 201 LYS A N 1
ATOM 1663 C CA . LYS A 1 201 ? -7.254 12.977 2.555 1 96.31 201 LYS A CA 1
ATOM 1664 C C . LYS A 1 201 ? -7.457 14.398 2.031 1 96.31 201 LYS A C 1
ATOM 1666 O O . LYS A 1 201 ? -8.305 15.133 2.531 1 96.31 201 LYS A O 1
ATOM 1671 N N . LEU A 1 202 ? -6.664 14.688 1.045 1 97.88 202 LEU A N 1
ATOM 1672 C CA . LEU A 1 202 ? -6.754 16.016 0.442 1 97.88 202 LEU A CA 1
ATOM 1673 C C . LEU A 1 202 ? -8.141 16.25 -0.149 1 97.88 202 LEU A C 1
ATOM 1675 O O . LEU A 1 202 ? -8.75 17.281 0.083 1 97.88 202 LEU A O 1
ATOM 1679 N N . MET A 1 203 ? -8.656 15.32 -0.882 1 97.81 203 MET A N 1
ATOM 1680 C CA . MET A 1 203 ? -9.945 15.453 -1.548 1 97.81 203 MET A CA 1
ATOM 1681 C C . MET A 1 203 ? -11.078 15.547 -0.528 1 97.81 203 MET A C 1
ATOM 1683 O O . MET A 1 203 ? -11.992 16.359 -0.681 1 97.81 203 MET A O 1
ATOM 1687 N N . LEU A 1 204 ? -11 14.773 0.488 1 98.12 204 LEU A N 1
ATOM 1688 C CA . LEU A 1 204 ? -12.023 14.781 1.521 1 98.12 204 LEU A CA 1
ATOM 1689 C C . LEU A 1 204 ? -12.062 16.125 2.236 1 98.12 204 LEU A C 1
ATOM 1691 O O . LEU A 1 204 ? -13.125 16.734 2.387 1 98.12 204 LEU A O 1
ATOM 1695 N N . ASN A 1 205 ? -10.906 16.578 2.668 1 97.69 205 ASN A N 1
ATOM 1696 C CA . ASN A 1 205 ? -10.836 17.828 3.414 1 97.69 205 ASN A CA 1
ATOM 1697 C C . ASN A 1 205 ? -11.195 19.016 2.535 1 97.69 205 ASN A C 1
ATOM 1699 O O . ASN A 1 205 ? -11.844 19.953 2.996 1 97.69 205 ASN A O 1
ATOM 1703 N N . LEU A 1 206 ? -10.742 18.984 1.301 1 98.38 206 LEU A N 1
ATOM 1704 C CA . LEU A 1 206 ? -11.125 20.031 0.359 1 98.38 206 LEU A CA 1
ATOM 1705 C C . LEU A 1 206 ? -12.633 20.062 0.172 1 98.38 206 LEU A C 1
ATOM 1707 O O . LEU A 1 206 ? -13.242 21.141 0.201 1 98.38 206 LEU A O 1
ATOM 1711 N N . ALA A 1 207 ? -13.266 18.922 -0.01 1 98.44 207 ALA A N 1
ATOM 1712 C CA . ALA A 1 207 ? -14.711 18.828 -0.16 1 98.44 207 ALA A CA 1
ATOM 1713 C C . ALA A 1 207 ? -15.43 19.375 1.074 1 98.44 207 ALA A C 1
ATOM 1715 O O . ALA A 1 207 ? -16.438 20.062 0.958 1 98.44 207 ALA A O 1
ATOM 1716 N N . LYS A 1 208 ? -14.891 19.078 2.25 1 97.81 208 LYS A N 1
ATOM 1717 C CA . LYS A 1 208 ? -15.461 19.594 3.49 1 97.81 208 LYS A CA 1
ATOM 1718 C C . LYS A 1 208 ? -15.469 21.125 3.5 1 97.81 208 LYS A C 1
ATOM 1720 O O . LYS A 1 208 ? -16.453 21.75 3.887 1 97.81 208 LYS A O 1
ATOM 1725 N N . CYS A 1 209 ? -14.383 21.688 3.109 1 98 209 CYS A N 1
ATOM 1726 C CA . CYS A 1 209 ? -14.289 23.141 3.076 1 98 209 CYS A CA 1
ATOM 1727 C C . CYS A 1 209 ? -15.297 23.734 2.096 1 98 209 CYS A C 1
ATOM 1729 O O . CYS A 1 209 ? -15.922 24.75 2.383 1 98 209 CYS A O 1
ATOM 1731 N N . PHE A 1 210 ? -15.484 23.094 0.947 1 98.06 210 PHE A N 1
ATOM 1732 C CA . PHE A 1 210 ? -16.484 23.531 -0.012 1 98.06 210 PHE A CA 1
ATOM 1733 C C . PHE A 1 210 ? -17.891 23.453 0.59 1 98.06 210 PHE A C 1
ATOM 1735 O O . PHE A 1 210 ? -18.703 24.344 0.394 1 98.06 210 PHE A O 1
ATOM 1742 N N . ASP A 1 211 ? -18.094 22.391 1.292 1 96.62 211 ASP A N 1
ATOM 1743 C CA . ASP A 1 211 ? -19.391 22.219 1.94 1 96.62 211 ASP A CA 1
ATOM 1744 C C . ASP A 1 211 ? -19.641 23.328 2.955 1 96.62 211 ASP A C 1
ATOM 1746 O O . ASP A 1 211 ? -20.734 23.906 2.984 1 96.62 211 ASP A O 1
ATOM 1750 N N . PHE A 1 212 ? -18.656 23.688 3.707 1 95.88 212 PHE A N 1
ATOM 1751 C CA . PHE A 1 212 ? -18.766 24.703 4.746 1 95.88 212 PHE A CA 1
ATOM 1752 C C . PHE A 1 212 ? -19 26.078 4.133 1 95.88 212 PHE A C 1
ATOM 1754 O O . PHE A 1 212 ? -19.562 26.969 4.777 1 95.88 212 PHE A O 1
ATOM 1761 N N . THR A 1 213 ? -18.594 26.234 2.951 1 96.44 213 THR A N 1
ATOM 1762 C CA . THR A 1 213 ? -18.781 27.5 2.273 1 96.44 213 THR A CA 1
ATOM 1763 C C . THR A 1 213 ? -19.969 27.453 1.323 1 96.44 213 THR A C 1
ATOM 1765 O O . THR A 1 213 ? -20.062 28.234 0.378 1 96.44 213 THR A O 1
ATOM 1768 N N . TYR A 1 214 ? -20.797 26.5 1.394 1 94.56 214 TYR A N 1
ATOM 1769 C CA . TYR A 1 214 ? -22.062 26.312 0.707 1 94.56 214 TYR A CA 1
ATOM 1770 C C . TYR A 1 214 ? -21.859 26.078 -0.785 1 94.56 214 TYR A C 1
ATOM 1772 O O . TYR A 1 214 ? -22.719 26.406 -1.598 1 94.56 214 TYR A O 1
ATOM 1780 N N . GLN A 1 215 ? -20.703 25.688 -1.104 1 96.19 215 GLN A N 1
ATOM 1781 C CA . GLN A 1 215 ? -20.406 25.25 -2.469 1 96.19 215 GLN A CA 1
ATOM 1782 C C . GLN A 1 215 ? -20.562 23.734 -2.613 1 96.19 215 GLN A C 1
ATOM 1784 O O . GLN A 1 215 ? -19.594 23.031 -2.91 1 96.19 215 GLN A O 1
ATOM 1789 N N . HIS A 1 216 ? -21.766 23.297 -2.557 1 96.19 216 HIS A N 1
ATOM 1790 C CA . HIS A 1 216 ? -22.062 21.875 -2.424 1 96.19 216 HIS A CA 1
ATOM 1791 C C . HIS A 1 216 ? -21.797 21.125 -3.725 1 96.19 216 HIS A C 1
ATOM 1793 O O . HIS A 1 216 ? -21.359 19.969 -3.705 1 96.19 216 HIS A O 1
ATOM 1799 N N . GLU A 1 217 ? -22.016 21.766 -4.828 1 95.56 217 GLU A N 1
ATOM 1800 C CA . GLU A 1 217 ? -21.766 21.125 -6.109 1 95.56 217 GLU A CA 1
ATOM 1801 C C . GLU A 1 217 ? -20.297 20.797 -6.289 1 95.56 217 GLU A C 1
ATOM 1803 O O . GLU A 1 217 ? -19.938 19.703 -6.727 1 95.56 217 GLU A O 1
ATOM 1808 N N . GLU A 1 218 ? -19.484 21.797 -5.93 1 97.19 218 GLU A N 1
ATOM 1809 C CA . GLU A 1 218 ? -18.031 21.578 -6.004 1 97.19 218 GLU A CA 1
ATOM 1810 C C . GLU A 1 218 ? -17.594 20.484 -5.027 1 97.19 218 GLU A C 1
ATOM 1812 O O . GLU A 1 218 ? -16.734 19.656 -5.355 1 97.19 218 GLU A O 1
ATOM 1817 N N . ALA A 1 219 ? -18.125 20.5 -3.881 1 98.19 219 ALA A N 1
ATOM 1818 C CA . ALA A 1 219 ? -17.828 19.484 -2.881 1 98.19 219 ALA A CA 1
ATOM 1819 C C . ALA A 1 219 ? -18.094 18.078 -3.42 1 98.19 219 ALA A C 1
ATOM 1821 O O . ALA A 1 219 ? -17.25 17.188 -3.334 1 98.19 219 ALA A O 1
ATOM 1822 N N . ILE A 1 220 ? -19.281 17.938 -4.027 1 97.62 220 ILE A N 1
ATOM 1823 C CA . ILE A 1 220 ? -19.734 16.641 -4.52 1 97.62 220 ILE A CA 1
ATOM 1824 C C . ILE A 1 220 ? -18.797 16.156 -5.629 1 97.62 220 ILE A C 1
ATOM 1826 O O . ILE A 1 220 ? -18.484 14.961 -5.727 1 97.62 220 ILE A O 1
ATOM 1830 N N . LYS A 1 221 ? -18.328 17.016 -6.438 1 98.06 221 LYS A N 1
ATOM 1831 C CA . LYS A 1 221 ? -17.375 16.656 -7.492 1 98.06 221 LYS A CA 1
ATOM 1832 C C . LYS A 1 221 ? -16.125 16.016 -6.914 1 98.06 221 LYS A C 1
ATOM 1834 O O . LYS A 1 221 ? -15.688 14.961 -7.395 1 98.06 221 LYS A O 1
ATOM 1839 N N . TYR A 1 222 ? -15.539 16.609 -5.906 1 98.31 222 TYR A N 1
ATOM 1840 C CA . TYR A 1 222 ? -14.32 16.078 -5.305 1 98.31 222 TYR A CA 1
ATOM 1841 C C . TYR A 1 222 ? -14.617 14.82 -4.5 1 98.31 222 TYR A C 1
ATOM 1843 O O . TYR A 1 222 ? -13.789 13.914 -4.434 1 98.31 222 TYR A O 1
ATOM 1851 N N . ILE A 1 223 ? -15.789 14.766 -3.906 1 98.5 223 ILE A N 1
ATOM 1852 C CA . ILE A 1 223 ? -16.203 13.555 -3.199 1 98.5 223 ILE A CA 1
ATOM 1853 C C . ILE A 1 223 ? -16.281 12.383 -4.176 1 98.5 223 ILE A C 1
ATOM 1855 O O . ILE A 1 223 ? -15.742 11.305 -3.906 1 98.5 223 ILE A O 1
ATOM 1859 N N . ASP A 1 224 ? -16.922 12.633 -5.312 1 98.38 224 ASP A N 1
ATOM 1860 C CA . ASP A 1 224 ? -17.062 11.586 -6.32 1 98.38 224 ASP A CA 1
ATOM 1861 C C . ASP A 1 224 ? -15.688 11.117 -6.816 1 98.38 224 ASP A C 1
ATOM 1863 O O . ASP A 1 224 ? -15.461 9.922 -6.992 1 98.38 224 ASP A O 1
ATOM 1867 N N . LYS A 1 225 ? -14.82 12.039 -7.02 1 97.69 225 LYS A N 1
ATOM 1868 C CA . LYS A 1 225 ? -13.453 11.688 -7.406 1 97.69 225 LYS A CA 1
ATOM 1869 C C . LYS A 1 225 ? -12.773 10.859 -6.324 1 97.69 225 LYS A C 1
ATOM 1871 O O . LYS A 1 225 ? -12.055 9.906 -6.625 1 97.69 225 LYS A O 1
ATOM 1876 N N . GLY A 1 226 ? -12.953 11.281 -5.094 1 97.94 226 GLY A N 1
ATOM 1877 C CA . GLY A 1 226 ? -12.391 10.547 -3.973 1 97.94 226 GLY A CA 1
ATOM 1878 C C . GLY A 1 226 ? -12.914 9.125 -3.867 1 97.94 226 GLY A C 1
ATOM 1879 O O . GLY A 1 226 ? -12.148 8.188 -3.645 1 97.94 226 GLY A O 1
ATOM 1880 N N . ILE A 1 227 ? -14.227 8.961 -4.055 1 97.69 227 ILE A N 1
ATOM 1881 C CA . ILE A 1 227 ? -14.852 7.641 -3.998 1 97.69 227 ILE A CA 1
ATOM 1882 C C . ILE A 1 227 ? -14.297 6.758 -5.109 1 97.69 227 ILE A C 1
ATOM 1884 O O . ILE A 1 227 ? -13.906 5.609 -4.863 1 97.69 227 ILE A O 1
ATOM 1888 N N . LYS A 1 228 ? -14.266 7.293 -6.281 1 96.75 228 LYS A N 1
ATOM 1889 C CA . LYS A 1 228 ? -13.719 6.551 -7.414 1 96.75 228 LYS A CA 1
ATOM 1890 C C . LYS A 1 228 ? -12.273 6.137 -7.148 1 96.75 228 LYS A C 1
ATOM 1892 O O . LYS A 1 228 ? -11.891 4.996 -7.426 1 96.75 228 LYS A O 1
ATOM 1897 N N . LEU A 1 229 ? -11.492 7.031 -6.621 1 96.12 229 LEU A N 1
ATOM 1898 C CA . LEU A 1 229 ? -10.102 6.746 -6.305 1 96.12 229 LEU A CA 1
ATOM 1899 C C . LEU A 1 229 ? -9.992 5.637 -5.262 1 96.12 229 LEU A C 1
ATOM 1901 O O . LEU A 1 229 ? -9.195 4.707 -5.414 1 96.12 229 LEU A O 1
ATOM 1905 N N . ALA A 1 230 ? -10.727 5.766 -4.18 1 96.81 230 ALA A N 1
ATOM 1906 C CA . ALA A 1 230 ? -10.695 4.766 -3.117 1 96.81 230 ALA A CA 1
ATOM 1907 C C . ALA A 1 230 ? -11.039 3.379 -3.656 1 96.81 230 ALA A C 1
ATOM 1909 O O . ALA A 1 230 ? -10.375 2.395 -3.324 1 96.81 230 ALA A O 1
ATOM 1910 N N . ILE A 1 231 ? -12.055 3.326 -4.48 1 94.88 231 ILE A N 1
ATOM 1911 C CA . ILE A 1 231 ? -12.492 2.061 -5.059 1 94.88 231 ILE A CA 1
ATOM 1912 C C . ILE A 1 231 ? -11.406 1.506 -5.977 1 94.88 231 ILE A C 1
ATOM 1914 O O . ILE A 1 231 ? -11.078 0.319 -5.914 1 94.88 231 ILE A O 1
ATOM 1918 N N . ASN A 1 232 ? -10.844 2.354 -6.797 1 92.25 232 ASN A N 1
ATOM 1919 C CA . ASN A 1 232 ? -9.766 1.939 -7.691 1 92.25 232 ASN A CA 1
ATOM 1920 C C . ASN A 1 232 ? -8.562 1.416 -6.91 1 92.25 232 ASN A C 1
ATOM 1922 O O . ASN A 1 232 ? -7.871 0.509 -7.371 1 92.25 232 ASN A O 1
ATOM 1926 N N . LEU A 1 233 ? -8.383 1.974 -5.766 1 92.19 233 LEU A N 1
ATOM 1927 C CA . LEU A 1 233 ? -7.262 1.562 -4.93 1 92.19 233 LEU A CA 1
ATOM 1928 C C . LEU A 1 233 ? -7.645 0.373 -4.055 1 92.19 233 LEU A C 1
ATOM 1930 O O . LEU A 1 233 ? -6.816 -0.138 -3.297 1 92.19 233 LEU A O 1
ATOM 1934 N N . ASN A 1 234 ? -8.906 -0.027 -4.07 1 92.88 234 ASN A N 1
ATOM 1935 C CA . ASN A 1 234 ? -9.438 -1.099 -3.23 1 92.88 234 ASN A CA 1
ATOM 1936 C C . ASN A 1 234 ? -9.258 -0.791 -1.748 1 92.88 234 ASN A C 1
ATOM 1938 O O . ASN A 1 234 ? -8.875 -1.665 -0.969 1 92.88 234 ASN A O 1
ATOM 1942 N N . THR A 1 235 ? -9.445 0.462 -1.328 1 95.19 235 THR A N 1
ATOM 1943 C CA . THR A 1 235 ? -9.203 0.822 0.064 1 95.19 235 THR A CA 1
ATOM 1944 C C . THR A 1 235 ? -10.5 1.237 0.752 1 95.19 235 THR A C 1
ATOM 1946 O O . THR A 1 235 ? -11.352 1.885 0.142 1 95.19 235 THR A O 1
ATOM 1949 N N . LEU A 1 236 ? -10.648 0.833 1.987 1 95.38 236 LEU A N 1
ATOM 1950 C CA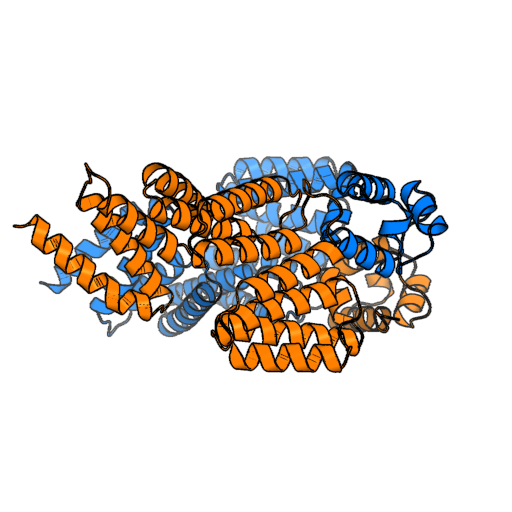 . LEU A 1 236 ? -11.742 1.268 2.848 1 95.38 236 LEU A CA 1
ATOM 1951 C C . LEU A 1 236 ? -11.414 2.596 3.52 1 95.38 236 LEU A C 1
ATOM 1953 O O . LEU A 1 236 ? -12.297 3.254 4.074 1 95.38 236 LEU A O 1
ATOM 1957 N N . TYR A 1 237 ? -10.156 3.029 3.422 1 93.88 237 TYR A N 1
ATOM 1958 C CA . TYR A 1 237 ? -9.68 4.23 4.098 1 93.88 237 TYR A CA 1
ATOM 1959 C C . TYR A 1 237 ? -10.422 5.465 3.604 1 93.88 237 TYR A C 1
ATOM 1961 O O . TYR A 1 237 ? -10.336 5.82 2.426 1 93.88 237 TYR A O 1
ATOM 1969 N N . LEU A 1 238 ? -11.156 6.062 4.465 1 96 238 LEU A N 1
ATOM 1970 C CA . LEU A 1 238 ? -11.891 7.309 4.297 1 96 238 LEU A CA 1
ATOM 1971 C C . LEU A 1 238 ? -13.086 7.117 3.363 1 96 238 LEU A C 1
ATOM 1973 O O . LEU A 1 238 ? -13.797 8.078 3.051 1 96 238 LEU A O 1
ATOM 1977 N N . LEU A 1 239 ? -13.312 5.918 2.875 1 97.06 239 LEU A N 1
ATOM 1978 C CA . LEU A 1 239 ? -14.406 5.66 1.951 1 97.06 239 LEU A CA 1
ATOM 1979 C C . LEU A 1 239 ? -15.758 5.938 2.615 1 97.06 239 LEU A C 1
ATOM 1981 O O . LEU A 1 239 ? -16.625 6.566 2.016 1 97.06 239 LEU A O 1
ATOM 1985 N N . GLY A 1 240 ? -15.945 5.477 3.861 1 96.56 240 GLY A N 1
ATOM 1986 C CA . GLY A 1 240 ? -17.156 5.762 4.602 1 96.56 240 GLY A CA 1
ATOM 1987 C C . GLY A 1 240 ? -17.406 7.246 4.809 1 96.56 240 GLY A C 1
ATOM 1988 O O . GLY A 1 240 ? -18.516 7.73 4.633 1 96.56 240 GLY A O 1
ATOM 1989 N N . GLU A 1 241 ? -16.344 7.926 5.16 1 96.44 241 GLU A N 1
ATOM 1990 C CA . GLU A 1 241 ? -16.422 9.367 5.367 1 96.44 241 GLU A CA 1
ATOM 1991 C C . GLU A 1 241 ? -16.828 10.094 4.082 1 96.44 241 GLU A C 1
ATOM 1993 O O . GLU A 1 241 ? -17.578 11.062 4.121 1 96.44 241 GLU A O 1
ATOM 1998 N N . LEU A 1 242 ? -16.312 9.602 2.961 1 98.06 242 LEU A N 1
ATOM 1999 C CA . LEU A 1 242 ? -16.641 10.203 1.676 1 98.06 242 LEU A CA 1
ATOM 2000 C C . LEU A 1 242 ? -18.109 10.023 1.353 1 98.06 242 LEU A C 1
ATOM 2002 O O . LEU A 1 242 ? -18.797 10.984 1.007 1 98.06 242 LEU A O 1
ATOM 2006 N N . PHE A 1 243 ? -18.641 8.852 1.525 1 97.62 243 PHE A N 1
ATOM 2007 C CA . PHE A 1 243 ? -20.062 8.594 1.287 1 97.62 243 PHE A CA 1
ATOM 2008 C C . PHE A 1 243 ? -20.922 9.398 2.248 1 97.62 243 PHE A C 1
ATOM 2010 O O . PHE A 1 243 ? -21.953 9.938 1.856 1 97.62 243 PHE A O 1
ATOM 2017 N N . TYR A 1 244 ? -20.531 9.484 3.467 1 96.62 244 TYR A N 1
ATOM 2018 C CA . TYR A 1 244 ? -21.266 10.234 4.477 1 96.62 244 TYR A CA 1
ATOM 2019 C C . TYR A 1 244 ? -21.359 11.703 4.105 1 96.62 244 TYR A C 1
ATOM 2021 O O . TYR A 1 244 ? -22.453 12.289 4.125 1 96.62 244 TYR A O 1
ATOM 2029 N N . LEU A 1 245 ? -20.219 12.211 3.76 1 97.06 245 LEU A N 1
ATOM 2030 C CA . LEU A 1 245 ? -20.172 13.625 3.387 1 97.06 245 LEU A CA 1
ATOM 2031 C C . LEU A 1 245 ? -21.016 13.883 2.146 1 97.06 245 LEU A C 1
ATOM 2033 O O . LEU A 1 245 ? -21.641 14.938 2.027 1 97.06 245 LEU A O 1
ATOM 2037 N N . LYS A 1 246 ? -20.984 12.953 1.205 1 97.5 246 LYS A N 1
ATOM 2038 C CA . LYS A 1 246 ? -21.812 13.109 0.007 1 97.5 246 LYS A CA 1
ATOM 2039 C C . LYS A 1 246 ? -23.297 13.219 0.364 1 97.5 246 LYS A C 1
ATOM 2041 O O . LYS A 1 246 ? -24 14.078 -0.157 1 97.5 246 LYS A O 1
ATOM 2046 N N . GLY A 1 247 ? -23.766 12.375 1.227 1 95.69 247 GLY A N 1
ATOM 2047 C CA . GLY A 1 247 ? -25.141 12.453 1.692 1 95.69 247 GLY A CA 1
ATOM 2048 C C . GLY A 1 247 ? -25.469 13.781 2.344 1 95.69 247 GLY A C 1
ATOM 2049 O O . GLY A 1 247 ? -26.531 14.352 2.09 1 95.69 247 GLY A O 1
ATOM 2050 N N . GLN A 1 248 ? -24.531 14.281 3.146 1 94.38 248 GLN A N 1
ATOM 2051 C CA . GLN A 1 248 ? -24.719 15.562 3.812 1 94.38 248 GLN A CA 1
ATOM 2052 C C . GLN A 1 248 ? -24.859 16.688 2.797 1 94.38 248 GLN A C 1
ATOM 2054 O O . GLN A 1 248 ? -25.75 17.547 2.92 1 94.38 248 GLN A O 1
ATOM 2059 N N . CYS A 1 249 ? -24.016 16.656 1.827 1 96.25 249 CYS A N 1
ATOM 2060 C CA . CYS A 1 249 ? -24.031 17.688 0.804 1 96.25 249 CYS A CA 1
ATOM 2061 C C . CYS A 1 249 ? -25.312 17.641 -0.013 1 96.25 249 CYS A C 1
ATOM 2063 O O . CYS A 1 249 ? -25.938 18.672 -0.286 1 96.25 249 CYS A O 1
ATOM 2065 N N . LEU A 1 250 ? -25.688 16.438 -0.377 1 95.19 250 LEU A N 1
ATOM 2066 C CA . LEU A 1 250 ? -26.906 16.266 -1.163 1 95.19 250 LEU A CA 1
ATOM 2067 C C . LEU A 1 250 ? -28.125 16.781 -0.401 1 95.19 250 LEU A C 1
ATOM 2069 O O . LEU A 1 250 ? -29.031 17.375 -0.992 1 95.19 250 LEU A O 1
ATOM 2073 N N . LEU A 1 251 ? -28.141 16.547 0.885 1 92.19 251 LEU A N 1
ATOM 2074 C CA . LEU A 1 251 ? -29.25 16.984 1.734 1 92.19 251 LEU A CA 1
ATOM 2075 C C . LEU A 1 251 ? -29.375 18.5 1.737 1 92.19 251 LEU A C 1
ATOM 2077 O O . LEU A 1 251 ? -30.469 19.031 1.867 1 92.19 251 LEU A O 1
ATOM 2081 N N . LYS A 1 252 ? -28.312 19.188 1.564 1 92.62 252 LYS A N 1
ATOM 2082 C CA . LYS A 1 252 ? -28.281 20.641 1.665 1 92.62 252 LYS A CA 1
ATOM 2083 C C . LYS A 1 252 ? -28.547 21.297 0.313 1 92.62 252 LYS A C 1
ATOM 2085 O O . LYS A 1 252 ? -28.734 22.516 0.231 1 92.62 252 LYS A O 1
ATOM 2090 N N . MET A 1 253 ? -28.562 20.484 -0.681 1 90.88 253 MET A N 1
ATOM 2091 C CA . MET A 1 253 ? -28.859 21.016 -2.008 1 90.88 253 MET A CA 1
ATOM 2092 C C . MET A 1 253 ? -30.344 21.375 -2.135 1 90.88 253 MET A C 1
ATOM 2094 O O . MET A 1 253 ? -31.188 20.734 -1.518 1 90.88 253 MET A O 1
ATOM 2098 N N . LYS A 1 254 ? -30.688 22.391 -2.891 1 84.06 254 LYS A N 1
ATOM 2099 C CA . LYS A 1 254 ? -32.062 22.844 -3.068 1 84.06 254 LYS A CA 1
ATOM 2100 C C . LYS A 1 254 ? -32.938 21.75 -3.658 1 84.06 254 LYS A C 1
ATOM 2102 O O . LYS A 1 254 ? -34 21.453 -3.127 1 84.06 254 LYS A O 1
ATOM 2107 N N . GLN A 1 255 ? -32.594 21.172 -4.801 1 83.94 255 GLN A N 1
ATOM 2108 C CA . GLN A 1 255 ? -33.312 20.062 -5.418 1 83.94 255 GLN A CA 1
ATOM 2109 C C . GLN A 1 255 ? -32.562 18.734 -5.195 1 83.94 255 GLN A C 1
ATOM 2111 O O . GLN A 1 255 ? -31.547 18.484 -5.84 1 83.94 255 GLN A O 1
ATOM 2116 N N . HIS A 1 256 ? -33 18.172 -3.941 1 80.81 256 HIS A N 1
ATOM 2117 C CA . HIS A 1 256 ? -32.281 16.922 -3.721 1 80.81 256 HIS A CA 1
ATOM 2118 C C . HIS A 1 256 ? -33.25 15.727 -3.752 1 80.81 256 HIS A C 1
ATOM 2120 O O . HIS A 1 256 ? -34.438 15.883 -3.48 1 80.81 256 HIS A O 1
ATOM 2126 N N . ASN A 1 257 ? -32.719 14.688 -4.27 1 88.25 257 ASN A N 1
ATOM 2127 C CA . ASN A 1 257 ? -33.375 13.398 -4.23 1 88.25 257 ASN A CA 1
ATOM 2128 C C . ASN A 1 257 ? -33.062 12.648 -2.932 1 88.25 257 ASN A C 1
ATOM 2130 O O . ASN A 1 257 ? -31.938 12.242 -2.695 1 88.25 257 ASN A O 1
ATOM 2134 N N . VAL A 1 258 ? -34.094 12.539 -2.111 1 90.19 258 VAL A N 1
ATOM 2135 C CA . VAL A 1 258 ? -33.969 11.922 -0.798 1 90.19 258 VAL A CA 1
ATOM 2136 C C . VAL A 1 258 ? -33.406 10.508 -0.949 1 90.19 258 VAL A C 1
ATOM 2138 O O . VAL A 1 258 ? -32.625 10.047 -0.109 1 90.19 258 VAL A O 1
ATOM 2141 N N . GLU A 1 259 ? -33.75 9.883 -1.994 1 91.75 259 GLU A N 1
ATOM 2142 C CA . GLU A 1 259 ? -33.281 8.523 -2.236 1 91.75 259 GLU A CA 1
ATOM 2143 C C . GLU A 1 259 ? -31.766 8.484 -2.396 1 91.75 259 GLU A C 1
ATOM 2145 O O . GLU A 1 259 ? -31.109 7.531 -1.957 1 91.75 259 GLU A O 1
ATOM 2150 N N . ASP A 1 260 ? -31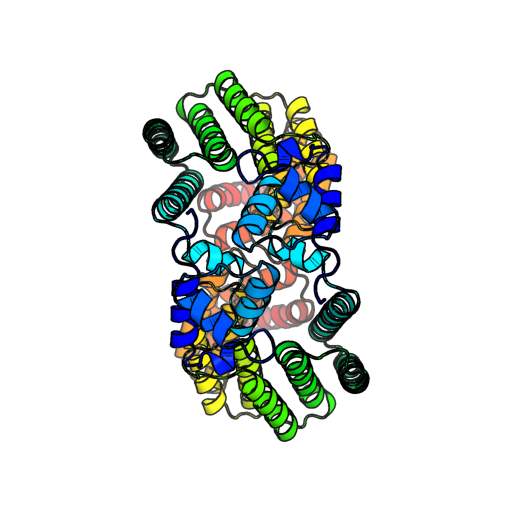.234 9.484 -2.992 1 93.69 260 ASP A N 1
ATOM 2151 C CA . ASP A 1 260 ? -29.781 9.562 -3.176 1 93.69 260 ASP A CA 1
ATOM 2152 C C . ASP A 1 260 ? -29.078 9.766 -1.84 1 93.69 260 ASP A C 1
ATOM 2154 O O . ASP A 1 260 ? -27.984 9.211 -1.618 1 93.69 260 ASP A O 1
ATOM 2158 N N . VAL A 1 261 ? -29.656 10.57 -0.992 1 94.62 261 VAL A N 1
ATOM 2159 C CA . VAL A 1 261 ? -29.094 10.797 0.335 1 94.62 261 VAL A CA 1
ATOM 2160 C C . VAL A 1 261 ? -29.062 9.484 1.115 1 94.62 261 VAL A C 1
ATOM 2162 O O . VAL A 1 261 ? -28.016 9.102 1.662 1 94.62 261 VAL A O 1
ATOM 2165 N N . ILE A 1 262 ? -30.188 8.797 1.082 1 92.94 262 ILE A N 1
ATOM 2166 C CA . ILE A 1 262 ? -30.328 7.535 1.805 1 92.94 262 ILE A CA 1
ATOM 2167 C C . ILE A 1 262 ? -29.344 6.516 1.257 1 92.94 262 ILE A C 1
ATOM 2169 O O . ILE A 1 262 ? -28.688 5.801 2.023 1 92.94 262 ILE A O 1
ATOM 2173 N N . TYR A 1 263 ? -29.266 6.52 -0.038 1 93.81 263 TYR A N 1
ATOM 2174 C CA . TYR A 1 263 ? -28.359 5.602 -0.711 1 93.81 263 TYR A CA 1
ATOM 2175 C C . TYR A 1 263 ? -26.922 5.793 -0.219 1 93.81 263 TYR A C 1
ATOM 2177 O O . TYR A 1 263 ? -26.25 4.832 0.164 1 93.81 263 TYR A O 1
ATOM 2185 N N . ASN A 1 264 ? -26.422 6.969 -0.217 1 95.88 264 ASN A N 1
ATOM 2186 C CA . ASN A 1 264 ? -25.047 7.27 0.187 1 95.88 264 ASN A CA 1
ATOM 2187 C C . ASN A 1 264 ? -24.844 7.043 1.682 1 95.88 264 ASN A C 1
ATOM 2189 O O . ASN A 1 264 ? -23.812 6.52 2.098 1 95.88 264 ASN A O 1
ATOM 2193 N N . TRP A 1 265 ? -25.797 7.418 2.518 1 95.06 265 TRP A N 1
ATOM 2194 C CA . TRP A 1 265 ? -25.672 7.242 3.959 1 95.06 265 TRP A CA 1
ATOM 2195 C C . TRP A 1 265 ? -25.719 5.766 4.336 1 95.06 265 TRP A C 1
ATOM 2197 O O . TRP A 1 265 ? -25.062 5.336 5.289 1 95.06 265 TRP A O 1
ATOM 2207 N N . LYS A 1 266 ? -26.484 4.961 3.605 1 93.81 266 LYS A N 1
ATOM 2208 C CA . LYS A 1 266 ? -26.5 3.521 3.836 1 93.81 266 LYS A CA 1
ATOM 2209 C C . LYS A 1 266 ? -25.141 2.904 3.52 1 93.81 266 LYS A C 1
ATOM 2211 O O . LYS A 1 266 ? -24.656 2.037 4.25 1 93.81 266 LYS A O 1
ATOM 2216 N N . LYS A 1 267 ? -24.578 3.334 2.416 1 95.06 267 LYS A N 1
ATOM 2217 C CA . LYS A 1 267 ? -23.234 2.865 2.074 1 95.06 267 LYS A CA 1
ATOM 2218 C C . LYS A 1 267 ? -22.234 3.266 3.145 1 95.06 267 LYS A C 1
ATOM 2220 O O . LYS A 1 267 ? -21.391 2.457 3.545 1 95.06 267 LYS A O 1
ATOM 2225 N N . ALA A 1 268 ? -22.281 4.496 3.576 1 96.31 268 ALA A N 1
ATOM 2226 C CA . ALA A 1 268 ? -21.391 4.969 4.641 1 96.31 268 ALA A CA 1
ATOM 2227 C C . ALA A 1 268 ? -21.562 4.133 5.902 1 96.31 268 ALA A C 1
ATOM 2229 O O . ALA A 1 268 ? -20.578 3.689 6.496 1 96.31 268 ALA A O 1
ATOM 2230 N N . LEU A 1 269 ? -22.828 3.934 6.301 1 93.88 269 LEU A N 1
ATOM 2231 C CA . LEU A 1 269 ? -23.125 3.176 7.512 1 93.88 269 LEU A CA 1
ATOM 2232 C C . LEU A 1 269 ? -22.547 1.766 7.422 1 93.88 269 LEU A C 1
ATOM 2234 O O . LEU A 1 269 ? -21.953 1.268 8.383 1 93.88 269 LEU A O 1
ATOM 2238 N N . PHE A 1 270 ? -22.766 1.201 6.293 1 93.19 270 PHE A N 1
ATOM 2239 C CA . PHE A 1 270 ? -22.234 -0.139 6.078 1 93.19 270 PHE A CA 1
ATOM 2240 C C . PHE A 1 270 ? -20.734 -0.163 6.289 1 93.19 270 PHE A C 1
ATOM 2242 O O . PHE A 1 270 ? -20.219 -1.036 6.988 1 93.19 270 PHE A O 1
ATOM 2249 N N . ILE A 1 271 ? -20 0.719 5.723 1 95.25 271 ILE A N 1
ATOM 2250 C CA . ILE A 1 271 ? -18.547 0.782 5.797 1 95.25 271 ILE A CA 1
ATOM 2251 C C . ILE A 1 271 ? -18.109 1.062 7.234 1 95.25 271 ILE A C 1
ATOM 2253 O O . ILE A 1 271 ? -17.156 0.461 7.727 1 95.25 271 ILE A O 1
ATOM 2257 N N . PHE A 1 272 ? -18.781 1.963 7.934 1 94.38 272 PHE A N 1
ATOM 2258 C CA . PHE A 1 272 ? -18.453 2.281 9.32 1 94.38 272 PHE A CA 1
ATOM 2259 C C . PHE A 1 272 ? -18.656 1.063 10.211 1 94.38 272 PHE A C 1
ATOM 2261 O O . PHE A 1 272 ? -17.875 0.838 11.141 1 94.38 272 PHE A O 1
ATOM 2268 N N . GLU A 1 273 ? -19.688 0.318 9.953 1 91.81 273 GLU A N 1
ATOM 2269 C CA . GLU A 1 273 ? -19.922 -0.908 10.711 1 91.81 273 GLU A CA 1
ATOM 2270 C C . GLU A 1 273 ? -18.828 -1.933 10.445 1 91.81 273 GLU A C 1
ATOM 2272 O O . GLU A 1 273 ? -18.344 -2.59 11.375 1 91.81 273 GLU A O 1
ATOM 2277 N N . LEU A 1 274 ? -18.516 -2.039 9.195 1 91.06 274 LEU A N 1
ATOM 2278 C CA . LEU A 1 274 ? -17.469 -2.975 8.797 1 91.06 274 LEU A CA 1
ATOM 2279 C C . LEU A 1 274 ? -16.141 -2.617 9.453 1 91.06 274 LEU A C 1
ATOM 2281 O O . LEU A 1 274 ? -15.391 -3.502 9.883 1 91.06 274 LEU A O 1
ATOM 2285 N N . THR A 1 275 ? -15.766 -1.374 9.516 1 90.75 275 THR A N 1
ATOM 2286 C CA . THR A 1 275 ? -14.477 -0.914 10.016 1 90.75 275 THR A CA 1
ATOM 2287 C C . THR A 1 275 ? -14.562 -0.577 11.5 1 90.75 275 THR A C 1
ATOM 2289 O O . THR A 1 275 ? -13.633 -0.006 12.07 1 90.75 275 THR A O 1
ATOM 2292 N N . GLU A 1 276 ? -15.734 -0.794 12.125 1 85.75 276 GLU A N 1
ATOM 2293 C CA . GLU A 1 276 ? -15.984 -0.655 13.562 1 85.75 276 GLU A CA 1
ATOM 2294 C C . GLU A 1 276 ? -15.75 0.78 14.023 1 85.75 276 GLU A C 1
ATOM 2296 O O . GLU A 1 276 ? -15.109 1.011 15.047 1 85.75 276 GLU A O 1
ATOM 2301 N N . LYS A 1 277 ? -16.125 1.674 13.242 1 85.75 277 LYS A N 1
ATOM 2302 C CA . LYS A 1 277 ? -16.109 3.076 13.648 1 85.75 277 LYS A CA 1
ATOM 2303 C C . LYS A 1 277 ? -17.375 3.428 14.445 1 85.75 277 LYS A C 1
ATOM 2305 O O . LYS A 1 277 ? -18.375 3.846 13.867 1 85.75 277 LYS A O 1
ATOM 2310 N N . GLU A 1 278 ? -17.344 3.371 15.656 1 80.44 278 GLU A N 1
ATOM 2311 C CA . GLU A 1 278 ? -18.484 3.375 16.562 1 80.44 278 GLU A CA 1
ATOM 2312 C C . GLU A 1 278 ? -19.203 4.723 16.547 1 80.44 278 GLU A C 1
ATOM 2314 O O . GLU A 1 278 ? -20.438 4.785 16.625 1 80.44 278 GLU A O 1
ATOM 2319 N N . TYR A 1 279 ? -18.406 5.781 16.453 1 80.5 279 TYR A N 1
ATOM 2320 C CA . TYR A 1 279 ? -19 7.113 16.484 1 80.5 279 TYR A CA 1
ATOM 2321 C C . TYR A 1 279 ? -20.062 7.27 15.391 1 80.5 279 TYR A C 1
ATOM 2323 O O . TYR A 1 279 ? -21.188 7.652 15.664 1 80.5 279 TYR A O 1
ATOM 2331 N N . TYR A 1 280 ? -19.797 6.914 14.258 1 82.94 280 TYR A N 1
ATOM 2332 C CA . TYR A 1 280 ? -20.688 7.098 13.117 1 82.94 280 TYR A CA 1
ATOM 2333 C C . TYR A 1 280 ? -21.828 6.082 13.156 1 82.94 280 TYR A C 1
ATOM 2335 O O . TYR A 1 280 ? -22.938 6.375 12.711 1 82.94 280 TYR A O 1
ATOM 2343 N N . THR A 1 281 ? -21.578 4.957 13.711 1 85.69 281 THR A N 1
ATOM 2344 C CA . THR A 1 281 ? -22.578 3.889 13.695 1 85.69 281 THR A CA 1
ATOM 2345 C C . THR A 1 281 ? -23.719 4.195 14.656 1 85.69 281 THR A C 1
ATOM 2347 O O . THR A 1 281 ? -24.828 3.697 14.492 1 85.69 281 THR A O 1
ATOM 2350 N N . LYS A 1 282 ? -23.453 5.043 15.508 1 84.56 282 LYS A N 1
ATOM 2351 C CA . LYS A 1 282 ? -24.484 5.398 16.484 1 84.56 282 LYS A CA 1
ATOM 2352 C C . LYS A 1 282 ? -25.312 6.574 15.992 1 84.56 282 LYS A C 1
ATOM 2354 O O . LYS A 1 282 ? -26.547 6.586 16.172 1 84.56 282 LYS A O 1
ATOM 2359 N N . MET A 1 283 ? -24.719 7.473 15.352 1 85.19 283 MET A N 1
ATOM 2360 C CA . MET A 1 283 ? -25.375 8.727 15 1 85.19 283 MET A CA 1
ATOM 2361 C C . MET A 1 283 ? -26.109 8.602 13.672 1 85.19 283 MET A C 1
ATOM 2363 O O . MET A 1 283 ? -27.234 9.086 13.539 1 85.19 283 MET A O 1
ATOM 2367 N N . LEU A 1 284 ? -25.625 7.887 12.75 1 86.56 284 LEU A N 1
ATOM 2368 C CA . LEU A 1 284 ? -26.094 7.898 11.367 1 86.56 284 LEU A CA 1
ATOM 2369 C C . LEU A 1 284 ? -27.422 7.176 11.242 1 86.56 284 LEU A C 1
ATOM 2371 O O . LEU A 1 284 ? -28.312 7.637 10.523 1 86.56 284 LEU A O 1
ATOM 2375 N N . PRO A 1 285 ? -27.641 6.059 11.945 1 81.88 285 PRO A N 1
ATOM 2376 C CA . PRO A 1 285 ? -28.938 5.379 11.82 1 81.88 285 PRO A CA 1
ATOM 2377 C C . PRO A 1 285 ? -30.109 6.273 12.211 1 81.88 285 PRO A C 1
ATOM 2379 O O . PRO A 1 285 ? -31.156 6.258 11.555 1 81.88 285 PRO A O 1
ATOM 2382 N N . ASP A 1 286 ? -29.891 7.043 13.211 1 83.81 286 ASP A N 1
ATOM 2383 C CA . ASP A 1 286 ? -30.938 7.953 13.648 1 83.81 286 ASP A CA 1
ATOM 2384 C C . ASP A 1 286 ? -31.266 8.984 12.57 1 83.81 286 ASP A C 1
ATOM 2386 O O . ASP A 1 286 ? -32.438 9.273 12.305 1 83.81 286 ASP A O 1
ATOM 2390 N N . GLU A 1 287 ? -30.297 9.453 11.992 1 83.12 287 GLU A N 1
ATOM 2391 C CA . GLU A 1 287 ? -30.469 10.414 10.906 1 83.12 287 GLU A CA 1
ATOM 2392 C C . GLU A 1 287 ? -31.172 9.781 9.711 1 83.12 287 GLU A C 1
ATOM 2394 O O . GLU A 1 287 ? -32.031 10.406 9.086 1 83.12 287 GLU A O 1
ATOM 2399 N N . LEU A 1 288 ? -30.812 8.562 9.438 1 85.88 288 LEU A N 1
ATOM 2400 C CA . LEU A 1 288 ? -31.406 7.836 8.32 1 85.88 288 LEU A CA 1
ATOM 2401 C C . LEU A 1 288 ? -32.906 7.586 8.562 1 85.88 288 LEU A C 1
ATOM 2403 O O . LEU A 1 288 ? -33.719 7.758 7.652 1 85.88 288 LEU A O 1
ATOM 2407 N N . ILE A 1 289 ? -33.219 7.188 9.758 1 80.88 289 ILE A N 1
ATOM 2408 C CA . ILE A 1 289 ? -34.594 6.918 10.125 1 80.88 289 ILE A CA 1
ATOM 2409 C C . ILE A 1 289 ? -35.406 8.195 10.016 1 80.88 289 ILE A C 1
ATOM 2411 O O . ILE A 1 289 ? -36.531 8.188 9.477 1 80.88 289 ILE A O 1
ATOM 2415 N N . GLU A 1 290 ? -34.875 9.273 10.5 1 82.31 290 GLU A N 1
ATOM 2416 C CA . GLU A 1 290 ? -35.562 10.562 10.445 1 82.31 290 GLU A CA 1
ATOM 2417 C C . GLU A 1 290 ? -35.844 10.977 9.008 1 82.31 290 GLU A C 1
ATOM 2419 O O . GLU A 1 290 ? -36.906 11.477 8.695 1 82.31 290 GLU A O 1
ATOM 2424 N N . LEU A 1 291 ? -34.969 10.719 8.172 1 82.5 291 LEU A N 1
ATOM 2425 C CA . LEU A 1 291 ? -35.125 11.102 6.766 1 82.5 291 LEU A CA 1
ATOM 2426 C C . LEU A 1 291 ? -36.125 10.211 6.055 1 82.5 291 LEU A C 1
ATOM 2428 O O . LEU A 1 291 ? -36.906 10.695 5.234 1 82.5 291 LEU A O 1
ATOM 2432 N N . GLN A 1 292 ? -36.062 8.93 6.316 1 80.44 292 GLN A N 1
ATOM 2433 C CA . GLN A 1 292 ? -37 8 5.688 1 80.44 292 GLN A CA 1
ATOM 2434 C C . GLN A 1 292 ? -38.438 8.281 6.129 1 80.44 292 GLN A C 1
ATOM 2436 O O . GLN A 1 292 ? -39.375 8.141 5.34 1 80.44 292 GLN A O 1
ATOM 2441 N N . ASN A 1 293 ? -38.562 8.688 7.348 1 77.25 293 ASN A N 1
ATOM 2442 C CA . ASN A 1 293 ? -39.875 9.039 7.867 1 77.25 293 ASN A CA 1
ATOM 2443 C C . ASN A 1 293 ? -40.406 10.32 7.23 1 77.25 293 ASN A C 1
ATOM 2445 O O . ASN A 1 293 ? -41.625 10.461 7.023 1 77.25 293 ASN A O 1
ATOM 2449 N N . LYS A 1 294 ? -39.562 11.227 7 1 70.81 294 LYS A N 1
ATOM 2450 C CA . LYS A 1 294 ? -39.969 12.477 6.367 1 70.81 294 LYS A CA 1
ATOM 2451 C C . LYS A 1 294 ? -40.406 12.242 4.926 1 70.81 294 LYS A C 1
ATOM 2453 O O . LYS A 1 294 ? -41.25 12.977 4.406 1 70.81 294 LYS A O 1
ATOM 2458 N N . LYS A 1 295 ? -39.844 11.312 4.363 1 69.5 295 LYS A N 1
ATOM 2459 C CA . LYS A 1 295 ? -40.219 10.969 2.996 1 69.5 295 LYS A CA 1
ATOM 2460 C C . LYS A 1 295 ? -41.656 10.422 2.943 1 69.5 295 LYS A C 1
ATOM 2462 O O . LYS A 1 295 ? -42.375 10.656 1.975 1 69.5 295 LYS A O 1
ATOM 2467 N N . HIS A 1 296 ? -42.031 9.547 3.854 1 63.72 296 HIS A N 1
ATOM 2468 C CA . HIS A 1 296 ? -43.344 8.938 3.891 1 63.72 296 HIS A CA 1
ATOM 2469 C C . HIS A 1 296 ? -44.375 9.906 4.441 1 63.72 296 HIS A C 1
ATOM 2471 O O . HIS A 1 296 ? -45.594 9.617 4.414 1 63.72 296 HIS A O 1
ATOM 2477 N N . SER A 1 297 ? -43.938 10.992 4.91 1 48.75 297 SER A N 1
ATOM 2478 C CA . SER A 1 297 ? -44.938 11.969 5.324 1 48.75 297 SER A CA 1
ATOM 2479 C C . SER A 1 297 ? -45.156 13.008 4.234 1 48.75 297 SER A C 1
ATOM 2481 O O . SER A 1 297 ? -44.25 13.375 3.502 1 48.75 297 SER A O 1
ATOM 2483 N N . MET B 1 1 ? 25.984 -0.936 -18.516 1 50.59 1 MET B N 1
ATOM 2484 C CA . MET B 1 1 ? 25.703 -0.598 -17.125 1 50.59 1 MET B CA 1
ATOM 2485 C C . MET B 1 1 ? 24.203 -0.43 -16.906 1 50.59 1 MET B C 1
ATOM 2487 O O . MET B 1 1 ? 23.531 0.226 -17.688 1 50.59 1 MET B O 1
ATOM 2491 N N . GLU B 1 2 ? 23.688 -1.276 -16.062 1 55.91 2 GLU B N 1
ATOM 2492 C CA . GLU B 1 2 ? 22.234 -1.437 -15.953 1 55.91 2 GLU B CA 1
ATOM 2493 C C . GLU B 1 2 ? 21.562 -0.139 -15.5 1 55.91 2 GLU B C 1
ATOM 2495 O O . GLU B 1 2 ? 20.391 0.097 -15.797 1 55.91 2 GLU B O 1
ATOM 2500 N N . PHE B 1 3 ? 22.516 0.725 -14.977 1 58.56 3 PHE B N 1
ATOM 2501 C CA . PHE B 1 3 ? 21.953 1.978 -14.492 1 58.56 3 PHE B CA 1
ATOM 2502 C C . PHE B 1 3 ? 22.734 3.17 -15.031 1 58.56 3 PHE B C 1
ATOM 2504 O O . PHE B 1 3 ? 23.781 3.537 -14.477 1 58.56 3 PHE B O 1
ATOM 2511 N N . ASN B 1 4 ? 22.562 3.6 -16.234 1 59.66 4 ASN B N 1
ATOM 2512 C CA . ASN B 1 4 ? 23.406 4.539 -16.969 1 59.66 4 ASN B CA 1
ATOM 2513 C C . ASN B 1 4 ? 23.062 5.984 -16.625 1 59.66 4 ASN B C 1
ATOM 2515 O O . ASN B 1 4 ? 23.891 6.883 -16.797 1 59.66 4 ASN B O 1
ATOM 2519 N N . ASP B 1 5 ? 22 6.164 -15.883 1 76.12 5 ASP B N 1
ATOM 2520 C CA . ASP B 1 5 ? 21.625 7.574 -15.836 1 76.12 5 ASP B CA 1
ATOM 2521 C C . ASP B 1 5 ? 21.25 7.988 -14.414 1 76.12 5 ASP B C 1
ATOM 2523 O O . ASP B 1 5 ? 20.406 8.867 -14.227 1 76.12 5 ASP B O 1
ATOM 2527 N N . LEU B 1 6 ? 22.094 7.371 -13.477 1 81.31 6 LEU B N 1
ATOM 2528 C CA . LEU B 1 6 ? 21.75 7.707 -12.094 1 81.31 6 LEU B CA 1
ATOM 2529 C C . LEU B 1 6 ? 22.109 9.156 -11.789 1 81.31 6 LEU B C 1
ATOM 2531 O O . LEU B 1 6 ? 21.297 9.898 -11.219 1 81.31 6 LEU B O 1
ATOM 2535 N N . GLY B 1 7 ? 23.312 9.453 -12.258 1 83.94 7 GLY B N 1
ATOM 2536 C CA . GLY B 1 7 ? 23.766 10.82 -12.039 1 83.94 7 GLY B CA 1
ATOM 2537 C C . GLY B 1 7 ? 22.891 11.859 -12.719 1 83.94 7 GLY B C 1
ATOM 2538 O O . GLY B 1 7 ? 22.547 12.883 -12.117 1 83.94 7 GLY B O 1
ATOM 2539 N N . ILE B 1 8 ? 22.484 11.539 -13.914 1 84.5 8 ILE B N 1
ATOM 2540 C CA . ILE B 1 8 ? 21.625 12.438 -14.672 1 84.5 8 ILE B CA 1
ATOM 2541 C C . ILE B 1 8 ? 20.281 12.578 -13.984 1 84.5 8 ILE B C 1
ATOM 2543 O O . ILE B 1 8 ? 19.719 13.672 -13.906 1 84.5 8 ILE B O 1
ATOM 2547 N N . THR B 1 9 ? 19.828 11.5 -13.516 1 85.62 9 THR B N 1
ATOM 2548 C CA . THR B 1 9 ? 18.531 11.508 -12.836 1 85.62 9 THR B CA 1
ATOM 2549 C C . THR B 1 9 ? 18.594 12.367 -11.57 1 85.62 9 THR B C 1
ATOM 2551 O O . THR B 1 9 ? 17.672 13.133 -11.297 1 85.62 9 THR B O 1
ATOM 2554 N N . ILE B 1 10 ? 19.641 12.258 -10.867 1 87.62 10 ILE B N 1
ATOM 2555 C CA . ILE B 1 10 ? 19.828 13.039 -9.656 1 87.62 10 ILE B CA 1
ATOM 2556 C C . ILE B 1 10 ? 19.859 14.531 -10 1 87.62 10 ILE B C 1
ATOM 2558 O O . ILE B 1 10 ? 19.234 15.344 -9.32 1 87.62 10 ILE B O 1
ATOM 2562 N N . LYS B 1 11 ? 20.547 14.758 -11.062 1 89.69 11 LYS B N 1
ATOM 2563 C CA . LYS B 1 11 ? 20.641 16.141 -11.516 1 89.69 11 LYS B CA 1
ATOM 2564 C C . LYS B 1 11 ? 19.266 16.688 -11.891 1 89.69 11 LYS B C 1
ATOM 2566 O O . LYS B 1 11 ? 18.906 17.797 -11.484 1 89.69 11 LYS B O 1
ATOM 2571 N N . GLU B 1 12 ? 18.547 15.93 -12.656 1 87.69 12 GLU B N 1
ATOM 2572 C CA . GLU B 1 12 ? 17.219 16.344 -13.102 1 87.69 12 GLU B CA 1
ATOM 2573 C C . GLU B 1 12 ? 16.297 16.594 -11.914 1 87.69 12 GLU B C 1
ATOM 2575 O O . GLU B 1 12 ? 15.539 17.578 -11.898 1 87.69 12 GLU B O 1
ATOM 2580 N N . LEU B 1 13 ? 16.328 15.758 -10.93 1 85.69 13 LEU B N 1
ATOM 2581 C CA . LEU B 1 13 ? 15.492 15.906 -9.742 1 85.69 13 LEU B CA 1
ATOM 2582 C C . LEU B 1 13 ? 15.898 17.141 -8.938 1 85.69 13 LEU B C 1
ATOM 2584 O O . LEU B 1 13 ? 15.039 17.859 -8.422 1 85.69 13 LEU B O 1
ATOM 2588 N N . ARG B 1 14 ? 17.234 17.297 -8.867 1 89.31 14 ARG B N 1
ATOM 2589 C CA . ARG B 1 14 ? 17.75 18.469 -8.172 1 89.31 14 ARG B CA 1
ATOM 2590 C C . ARG B 1 14 ? 17.266 19.766 -8.828 1 89.31 14 ARG B C 1
ATOM 2592 O O . ARG B 1 14 ? 16.812 20.688 -8.148 1 89.31 14 ARG B O 1
ATOM 2599 N N . ILE B 1 15 ? 17.281 19.734 -10.148 1 89.56 15 ILE B N 1
ATOM 2600 C CA . ILE B 1 15 ? 16.875 20.906 -10.922 1 89.56 15 ILE B CA 1
ATOM 2601 C C . ILE B 1 15 ? 15.359 21.125 -10.773 1 89.56 15 ILE B C 1
ATOM 2603 O O . ILE B 1 15 ? 14.906 22.25 -10.617 1 89.56 15 ILE B O 1
ATOM 2607 N N . LYS B 1 16 ? 14.609 20.109 -10.828 1 83.69 16 LYS B N 1
ATOM 2608 C CA . LYS B 1 16 ? 13.164 20.203 -10.648 1 83.69 16 LYS B CA 1
ATOM 2609 C C . LYS B 1 16 ? 12.805 20.812 -9.305 1 83.69 16 LYS B C 1
ATOM 2611 O O . LYS B 1 16 ? 11.836 21.562 -9.195 1 83.69 16 LYS B O 1
ATOM 2616 N N . LYS B 1 17 ? 13.625 20.5 -8.25 1 83.94 17 LYS B N 1
ATOM 2617 C CA . LYS B 1 17 ? 13.398 21.031 -6.906 1 83.94 17 LYS B CA 1
ATOM 2618 C C . LYS B 1 17 ? 13.992 22.422 -6.754 1 83.94 17 LYS B C 1
ATOM 2620 O O . LYS B 1 17 ? 13.859 23.047 -5.699 1 83.94 17 LYS B O 1
ATOM 2625 N N . ASN B 1 18 ? 14.656 22.844 -7.7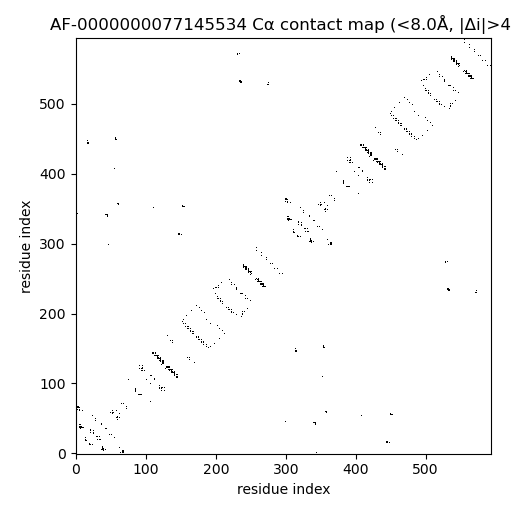93 1 85.88 18 ASN B N 1
ATOM 2626 C CA . ASN B 1 18 ? 15.266 24.172 -7.852 1 85.88 18 ASN B CA 1
ATOM 2627 C C . ASN B 1 18 ? 16.297 24.359 -6.734 1 85.88 18 ASN B C 1
ATOM 2629 O O . ASN B 1 18 ? 16.281 25.391 -6.055 1 85.88 18 ASN B O 1
ATOM 2633 N N . ILE B 1 19 ? 17.125 23.359 -6.512 1 86.75 19 ILE B N 1
ATOM 2634 C CA . ILE B 1 19 ? 18.172 23.5 -5.512 1 86.75 19 ILE B CA 1
ATOM 2635 C C . ILE B 1 19 ? 19.547 23.359 -6.18 1 86.75 19 ILE B C 1
ATOM 2637 O O . ILE B 1 19 ? 19.672 22.719 -7.223 1 86.75 19 ILE B O 1
ATOM 2641 N N . SER B 1 20 ? 20.516 23.984 -5.543 1 91.56 20 SER B N 1
ATOM 2642 C CA . SER B 1 20 ? 21.875 23.922 -6.051 1 91.56 20 SER B CA 1
ATOM 2643 C C . SER B 1 20 ? 22.578 22.641 -5.605 1 91.56 20 SER B C 1
ATOM 2645 O O . SER B 1 20 ? 22.047 21.906 -4.781 1 91.56 20 SER B O 1
ATOM 2647 N N . GLN B 1 21 ? 23.672 22.406 -6.234 1 93.19 21 GLN B N 1
ATOM 2648 C CA . GLN B 1 21 ? 24.469 21.266 -5.812 1 93.19 21 GLN B CA 1
ATOM 2649 C C . GLN B 1 21 ? 24.891 21.391 -4.355 1 93.19 21 GLN B C 1
ATOM 2651 O O . GLN B 1 21 ? 24.891 20.422 -3.609 1 93.19 21 GLN B O 1
ATOM 2656 N N . SER B 1 22 ? 25.188 22.641 -3.994 1 91.44 22 SER B N 1
ATOM 2657 C CA . SER B 1 22 ? 25.625 22.906 -2.631 1 91.44 22 SER B CA 1
ATOM 2658 C C . SER B 1 22 ? 24.531 22.594 -1.619 1 91.44 22 SER B C 1
ATOM 2660 O O . SER B 1 22 ? 24.797 22.031 -0.558 1 91.44 22 SER B O 1
ATOM 2662 N N . GLU B 1 23 ? 23.375 22.891 -2.016 1 87.81 23 GLU B N 1
ATOM 2663 C CA . GLU B 1 23 ? 22.234 22.641 -1.142 1 87.81 23 GLU B CA 1
ATOM 2664 C C . GLU B 1 23 ? 21.938 21.141 -1.054 1 87.81 23 GLU B C 1
ATOM 2666 O O . GLU B 1 23 ? 21.609 20.625 0.021 1 87.81 23 GLU B O 1
ATOM 2671 N N . LEU B 1 24 ? 22.016 20.469 -2.119 1 89.5 24 LEU B N 1
ATOM 2672 C CA . LEU B 1 24 ? 21.734 19.047 -2.176 1 89.5 24 LEU B CA 1
ATOM 2673 C C . LEU B 1 24 ? 22.719 18.266 -1.325 1 89.5 24 LEU B C 1
ATOM 2675 O O . LEU B 1 24 ? 22.328 17.344 -0.596 1 89.5 24 LEU B O 1
ATOM 2679 N N . CYS B 1 25 ? 23.953 18.672 -1.349 1 90.31 25 CYS B N 1
ATOM 2680 C CA . CYS B 1 25 ? 25 17.859 -0.729 1 90.31 25 CYS B CA 1
ATOM 2681 C C . CYS B 1 25 ? 25.25 18.297 0.711 1 90.31 25 CYS B C 1
ATOM 2683 O O . CYS B 1 25 ? 25.969 17.609 1.452 1 90.31 25 CYS B O 1
ATOM 2685 N N . HIS B 1 26 ? 24.641 19.359 1.096 1 85.5 26 HIS B N 1
ATOM 2686 C CA . HIS B 1 26 ? 24.922 19.938 2.406 1 85.5 26 HIS B CA 1
ATOM 2687 C C . HIS B 1 26 ? 24.75 18.891 3.51 1 85.5 26 HIS B C 1
ATOM 2689 O O . HIS B 1 26 ? 23.672 18.328 3.676 1 85.5 26 HIS B O 1
ATOM 2695 N N . GLY B 1 27 ? 25.875 18.609 4.246 1 80.44 27 GLY B N 1
ATOM 2696 C CA . GLY B 1 27 ? 25.812 17.672 5.363 1 80.44 27 GLY B CA 1
ATOM 2697 C C . GLY B 1 27 ? 25.875 16.219 4.938 1 80.44 27 GLY B C 1
ATOM 2698 O O . GLY B 1 27 ? 25.828 15.32 5.777 1 80.44 27 GLY B O 1
ATOM 2699 N N . ILE B 1 28 ? 25.922 16.016 3.668 1 85.56 28 ILE B N 1
ATOM 2700 C CA . ILE B 1 28 ? 25.891 14.656 3.16 1 85.56 28 ILE B CA 1
ATOM 2701 C C . ILE B 1 28 ? 27.219 14.312 2.506 1 85.56 28 ILE B C 1
ATOM 2703 O O . ILE B 1 28 ? 27.859 13.32 2.865 1 85.56 28 ILE B O 1
ATOM 2707 N N . CYS B 1 29 ? 27.688 15.148 1.617 1 88.25 29 CYS B N 1
ATOM 2708 C CA . CYS B 1 29 ? 28.969 14.953 0.932 1 88.25 29 CYS B CA 1
ATOM 2709 C C . CYS B 1 29 ? 29.5 16.281 0.396 1 88.25 29 CYS B C 1
ATOM 2711 O O . CYS B 1 29 ? 28.922 17.328 0.658 1 88.25 29 CYS B O 1
ATOM 2713 N N . SER B 1 30 ? 30.656 16.156 -0.263 1 91.06 30 SER B N 1
ATOM 2714 C CA . SER B 1 30 ? 31.266 17.375 -0.801 1 91.06 30 SER B CA 1
ATOM 2715 C C . SER B 1 30 ? 30.625 17.766 -2.125 1 91.06 30 SER B C 1
ATOM 2717 O O . SER B 1 30 ? 30.062 16.922 -2.828 1 91.06 30 SER B O 1
ATOM 2719 N N . GLN B 1 31 ? 30.672 19.031 -2.418 1 92.75 31 GLN B N 1
ATOM 2720 C CA . GLN B 1 31 ? 30.156 19.531 -3.689 1 92.75 31 GLN B CA 1
ATOM 2721 C C . GLN B 1 31 ? 30.891 18.891 -4.867 1 92.75 31 GLN B C 1
ATOM 2723 O O . GLN B 1 31 ? 30.297 18.641 -5.914 1 92.75 31 GLN B O 1
ATOM 2728 N N . SER B 1 32 ? 32.125 18.703 -4.695 1 92 32 SER B N 1
ATOM 2729 C CA . SER B 1 32 ? 32.906 18.047 -5.742 1 92 32 SER B CA 1
ATOM 2730 C C . SER B 1 32 ? 32.375 16.656 -6.035 1 92 32 SER B C 1
ATOM 2732 O O . SER B 1 32 ? 32.281 16.25 -7.191 1 92 32 SER B O 1
ATOM 2734 N N . GLN B 1 33 ? 32 15.977 -5.051 1 91.44 33 GLN B N 1
ATOM 2735 C CA . GLN B 1 33 ? 31.484 14.617 -5.199 1 91.44 33 GLN B CA 1
ATOM 2736 C C . GLN B 1 33 ? 30.156 14.617 -5.957 1 91.44 33 GLN B C 1
ATOM 2738 O O . GLN B 1 33 ? 29.953 13.805 -6.863 1 91.44 33 GLN B O 1
ATOM 2743 N N . ILE B 1 34 ? 29.281 15.547 -5.574 1 92.75 34 ILE B N 1
ATOM 2744 C CA . ILE B 1 34 ? 27.984 15.594 -6.238 1 92.75 34 ILE B CA 1
ATOM 2745 C C . ILE B 1 34 ? 28.172 15.977 -7.703 1 92.75 34 ILE B C 1
ATOM 2747 O O . ILE B 1 34 ? 27.484 15.453 -8.578 1 92.75 34 ILE B O 1
ATOM 2751 N N . SER B 1 35 ? 29.016 16.891 -7.969 1 92.44 35 SER B N 1
ATOM 2752 C CA . SER B 1 35 ? 29.297 17.281 -9.344 1 92.44 35 SER B CA 1
ATOM 2753 C C . SER B 1 35 ? 29.766 16.094 -10.18 1 92.44 35 SER B C 1
ATOM 2755 O O . SER B 1 35 ? 29.312 15.891 -11.297 1 92.44 35 SER B O 1
ATOM 2757 N N . LYS B 1 36 ? 30.656 15.297 -9.602 1 90.81 36 LYS B N 1
ATOM 2758 C CA . LYS B 1 36 ? 31.156 14.109 -10.281 1 90.81 36 LYS B CA 1
ATOM 2759 C C . LYS B 1 36 ? 30.047 13.078 -10.492 1 90.81 36 LYS B C 1
ATOM 2761 O O . LYS B 1 36 ? 30 12.414 -11.531 1 90.81 36 LYS B O 1
ATOM 2766 N N . ILE B 1 37 ? 29.219 12.977 -9.539 1 89.69 37 ILE B N 1
ATOM 2767 C CA . ILE B 1 37 ? 28.094 12.039 -9.617 1 89.69 37 ILE B CA 1
ATOM 2768 C C . ILE B 1 37 ? 27.141 12.469 -10.727 1 89.69 37 ILE B C 1
ATOM 2770 O O . ILE B 1 37 ? 26.766 11.656 -11.586 1 89.69 37 ILE B O 1
ATOM 2774 N N . GLU B 1 38 ? 26.828 13.758 -10.766 1 91.06 38 GLU B N 1
ATOM 2775 C CA . GLU B 1 38 ? 25.859 14.266 -11.727 1 91.06 38 GLU B CA 1
ATOM 2776 C C . GLU B 1 38 ? 26.406 14.203 -13.148 1 91.06 38 GLU B C 1
ATOM 2778 O O . GLU B 1 38 ? 25.656 14.133 -14.117 1 91.06 38 GLU B O 1
ATOM 2783 N N . LYS B 1 39 ? 27.75 14.188 -13.289 1 87.38 39 LYS B N 1
ATOM 2784 C CA . LYS B 1 39 ? 28.391 14.094 -14.602 1 87.38 39 LYS B CA 1
ATOM 2785 C C . LYS B 1 39 ? 28.609 12.641 -15.008 1 87.38 39 LYS B C 1
ATOM 2787 O O . LYS B 1 39 ? 29.125 12.367 -16.094 1 87.38 39 LYS B O 1
ATOM 2792 N N . GLY B 1 40 ? 28.297 11.805 -14.117 1 82.06 40 GLY B N 1
ATOM 2793 C CA . GLY B 1 40 ? 28.406 10.383 -14.422 1 82.06 40 GLY B CA 1
ATOM 2794 C C . GLY B 1 40 ? 29.812 9.852 -14.227 1 82.06 40 GLY B C 1
ATOM 2795 O O . GLY B 1 40 ? 30.141 8.742 -14.68 1 82.06 40 GLY B O 1
ATOM 2796 N N . MET B 1 41 ? 30.672 10.547 -13.516 1 81.44 41 MET B N 1
ATOM 2797 C CA . MET B 1 41 ? 32.062 10.148 -13.352 1 81.44 41 MET B CA 1
ATOM 2798 C C . MET B 1 41 ? 32.219 9.109 -12.25 1 81.44 41 MET B C 1
ATOM 2800 O O . MET B 1 41 ? 33.094 8.242 -12.32 1 81.44 41 MET B O 1
ATOM 2804 N N . ILE B 1 42 ? 31.406 9.273 -11.203 1 83 42 ILE B N 1
ATOM 2805 C CA . ILE B 1 42 ? 31.438 8.297 -10.117 1 83 42 ILE B CA 1
ATOM 2806 C C . ILE B 1 42 ? 30.016 7.879 -9.758 1 83 42 ILE B C 1
ATOM 2808 O O . ILE B 1 42 ? 29.062 8.633 -9.992 1 83 42 ILE B O 1
ATOM 2812 N N . TYR B 1 43 ? 29.906 6.664 -9.242 1 82.38 43 TYR B N 1
ATOM 2813 C CA . TYR B 1 43 ? 28.641 6.184 -8.719 1 82.38 43 TYR B CA 1
ATOM 2814 C C . TYR B 1 43 ? 28.578 6.363 -7.203 1 82.38 43 TYR B C 1
ATOM 2816 O O . TYR B 1 43 ? 29.562 6.105 -6.5 1 82.38 43 TYR B O 1
ATOM 2824 N N . PRO B 1 44 ? 27.453 6.891 -6.816 1 85 44 PRO B N 1
ATOM 2825 C CA . PRO B 1 44 ? 27.344 7.047 -5.363 1 85 44 PRO B CA 1
ATOM 2826 C C . PRO B 1 44 ? 27.281 5.711 -4.629 1 85 44 PRO B C 1
ATOM 2828 O O . PRO B 1 44 ? 26.797 4.719 -5.184 1 85 44 PRO B O 1
ATOM 2831 N N . SER B 1 45 ? 27.812 5.75 -3.451 1 81.75 45 SER B N 1
ATOM 2832 C CA . SER B 1 45 ? 27.609 4.609 -2.566 1 81.75 45 SER B CA 1
ATOM 2833 C C . SER B 1 45 ? 26.141 4.449 -2.199 1 81.75 45 SER B C 1
ATOM 2835 O O . SER B 1 45 ? 25.344 5.355 -2.426 1 81.75 45 SER B O 1
ATOM 2837 N N . SER B 1 46 ? 25.797 3.305 -1.686 1 80.38 46 SER B N 1
ATOM 2838 C CA . SER B 1 46 ? 24.406 3.021 -1.298 1 80.38 46 SER B CA 1
ATOM 2839 C C . SER B 1 46 ? 23.922 4 -0.237 1 80.38 46 SER B C 1
ATOM 2841 O O . SER B 1 46 ? 22.797 4.508 -0.321 1 80.38 46 SER B O 1
ATOM 2843 N N . ILE B 1 47 ? 24.781 4.32 0.676 1 77.94 47 ILE B N 1
ATOM 2844 C CA . ILE B 1 47 ? 24.422 5.215 1.77 1 77.94 47 ILE B CA 1
ATOM 2845 C C . ILE B 1 47 ? 24.25 6.637 1.236 1 77.94 47 ILE B C 1
ATOM 2847 O O . ILE B 1 47 ? 23.281 7.324 1.597 1 77.94 47 ILE B O 1
ATOM 2851 N N . LEU B 1 48 ? 25.125 6.977 0.423 1 83 48 LEU B N 1
ATOM 2852 C CA . LEU B 1 48 ? 25.062 8.312 -0.156 1 83 48 LEU B CA 1
ATOM 2853 C C . LEU B 1 48 ? 23.797 8.484 -0.977 1 83 48 LEU B C 1
ATOM 2855 O O . LEU B 1 48 ? 23.109 9.508 -0.864 1 83 48 LEU B O 1
ATOM 2859 N N . LEU B 1 49 ? 23.453 7.492 -1.748 1 85.56 49 LEU B N 1
ATOM 2860 C CA . LEU B 1 49 ? 22.234 7.57 -2.561 1 85.56 49 LEU B CA 1
ATOM 2861 C C . LEU B 1 49 ? 21 7.668 -1.679 1 85.56 49 LEU B C 1
ATOM 2863 O O . LEU B 1 49 ? 20.078 8.438 -1.978 1 85.56 49 LEU B O 1
ATOM 2867 N N . TYR B 1 50 ? 21.031 6.914 -0.662 1 81.06 50 TYR B N 1
ATOM 2868 C CA . TYR B 1 50 ? 19.906 6.941 0.266 1 81.06 50 TYR B CA 1
ATOM 2869 C C . TYR B 1 50 ? 19.734 8.328 0.86 1 81.06 50 TYR B C 1
ATOM 2871 O O . TYR B 1 50 ? 18.609 8.867 0.877 1 81.06 50 TYR B O 1
ATOM 2879 N N . GLN B 1 51 ? 20.75 8.93 1.269 1 82.12 51 GLN B N 1
ATOM 2880 C CA . GLN B 1 51 ? 20.703 10.25 1.887 1 82.12 51 GLN B CA 1
ATOM 2881 C C . GLN B 1 51 ? 20.25 11.305 0.884 1 82.12 51 GLN B C 1
ATOM 2883 O O . GLN B 1 51 ? 19.438 12.172 1.21 1 82.12 51 GLN B O 1
ATOM 2888 N N . LEU B 1 52 ? 20.797 11.18 -0.275 1 85.81 52 LEU B N 1
ATOM 2889 C CA . LEU B 1 52 ? 20.422 12.125 -1.321 1 85.81 52 LEU B CA 1
ATOM 2890 C C . LEU B 1 52 ? 18.938 11.977 -1.681 1 85.81 52 LEU B C 1
ATOM 2892 O O . LEU B 1 52 ? 18.25 12.977 -1.892 1 85.81 52 LEU B O 1
ATOM 2896 N N . SER B 1 53 ? 18.531 10.711 -1.761 1 84.81 53 SER B N 1
ATOM 2897 C CA . SER B 1 53 ? 17.141 10.438 -2.098 1 84.81 53 SER B CA 1
ATOM 2898 C C . SER B 1 53 ? 16.188 11.016 -1.05 1 84.81 53 SER B C 1
ATOM 2900 O O . SER B 1 53 ? 15.141 11.562 -1.389 1 84.81 53 SER B O 1
ATOM 2902 N N . GLU B 1 54 ? 16.562 10.938 0.139 1 77.38 54 GLU B N 1
ATOM 2903 C CA . GLU B 1 54 ? 15.758 11.492 1.228 1 77.38 54 GLU B CA 1
ATOM 2904 C C . GLU B 1 54 ? 15.656 13.008 1.115 1 77.38 54 GLU B C 1
ATOM 2906 O O . GLU B 1 54 ? 14.578 13.578 1.292 1 77.38 54 GLU B O 1
ATOM 2911 N N . ARG B 1 55 ? 16.781 13.602 0.826 1 79.88 55 ARG B N 1
ATOM 2912 C CA . ARG B 1 55 ? 16.797 15.055 0.674 1 79.88 55 ARG B CA 1
ATOM 2913 C C . ARG B 1 55 ? 15.938 15.492 -0.5 1 79.88 55 ARG B C 1
ATOM 2915 O O . ARG B 1 55 ? 15.281 16.531 -0.44 1 79.88 55 ARG B O 1
ATOM 2922 N N . LEU B 1 56 ? 15.93 14.664 -1.482 1 83.5 56 LEU B N 1
ATOM 2923 C CA . LEU B 1 56 ? 15.164 14.977 -2.686 1 83.5 56 LEU B CA 1
ATOM 2924 C C . LEU B 1 56 ? 13.703 14.586 -2.512 1 83.5 56 LEU B C 1
ATOM 2926 O O . LEU B 1 56 ? 12.867 14.914 -3.359 1 83.5 56 LEU B O 1
ATOM 2930 N N . GLY B 1 57 ? 13.461 13.867 -1.439 1 75.94 57 GLY B N 1
ATOM 2931 C CA . GLY B 1 57 ? 12.094 13.461 -1.156 1 75.94 57 GLY B CA 1
ATOM 2932 C C . GLY B 1 57 ? 11.609 12.328 -2.039 1 75.94 57 GLY B C 1
ATOM 2933 O O . GLY B 1 57 ? 10.438 12.273 -2.402 1 75.94 57 GLY B O 1
ATOM 2934 N N . ILE B 1 58 ? 12.492 11.5 -2.477 1 77.94 58 ILE B N 1
ATOM 2935 C CA . ILE B 1 58 ? 12.133 10.406 -3.369 1 77.94 58 ILE B CA 1
ATOM 2936 C C . ILE B 1 58 ? 12.641 9.086 -2.795 1 77.94 58 ILE B C 1
ATOM 2938 O O . ILE B 1 58 ? 13.703 9.039 -2.158 1 77.94 58 ILE B O 1
ATOM 2942 N N . ASP B 1 59 ? 11.875 8.086 -3.037 1 77.44 59 ASP B N 1
ATOM 2943 C CA . ASP B 1 59 ? 12.289 6.738 -2.654 1 77.44 59 ASP B CA 1
ATOM 2944 C C . ASP B 1 59 ? 13.484 6.273 -3.484 1 77.44 59 ASP B C 1
ATOM 2946 O O . ASP B 1 59 ? 13.477 6.387 -4.711 1 77.44 59 ASP B O 1
ATOM 2950 N N . PRO B 1 60 ? 14.469 5.84 -2.816 1 78.56 60 PRO B N 1
ATOM 2951 C CA . PRO B 1 60 ? 15.633 5.355 -3.57 1 78.56 60 PRO B CA 1
ATOM 2952 C C . PRO B 1 60 ? 15.25 4.355 -4.66 1 78.56 60 PRO B C 1
ATOM 2954 O O . PRO B 1 60 ? 15.875 4.332 -5.727 1 78.56 60 PRO B O 1
ATOM 2957 N N . ASN B 1 61 ? 14.305 3.543 -4.371 1 77.69 61 ASN B N 1
ATOM 2958 C CA . ASN B 1 61 ? 13.867 2.568 -5.363 1 77.69 61 ASN B CA 1
ATOM 2959 C C . ASN B 1 61 ? 13.391 3.248 -6.645 1 77.69 61 ASN B C 1
ATOM 2961 O O . ASN B 1 61 ? 13.578 2.713 -7.742 1 77.69 61 ASN B O 1
ATOM 2965 N N . ASN B 1 62 ? 12.867 4.348 -6.438 1 77 62 ASN B N 1
ATOM 2966 C CA . ASN B 1 62 ? 12.367 5.078 -7.598 1 77 62 ASN B CA 1
ATOM 2967 C C . ASN B 1 62 ? 13.508 5.648 -8.438 1 77 62 ASN B C 1
ATOM 2969 O O . ASN B 1 62 ? 13.383 5.77 -9.656 1 77 62 ASN B O 1
ATOM 2973 N N . ILE B 1 63 ? 14.523 5.969 -7.781 1 76.5 63 ILE B N 1
ATOM 2974 C CA . ILE B 1 63 ? 15.688 6.453 -8.516 1 76.5 63 ILE B CA 1
ATOM 2975 C C . ILE B 1 63 ? 16.25 5.332 -9.391 1 76.5 63 ILE B C 1
ATOM 2977 O O . ILE B 1 63 ? 16.578 5.555 -10.555 1 76.5 63 ILE B O 1
ATOM 2981 N N . PHE B 1 64 ? 16.234 4.195 -8.797 1 75.19 64 PHE B N 1
ATOM 2982 C CA . PHE B 1 64 ? 16.703 3.049 -9.57 1 75.19 64 PHE B CA 1
ATOM 2983 C C . PHE B 1 64 ? 15.781 2.773 -10.75 1 75.19 64 PHE B C 1
ATOM 2985 O O . PHE B 1 64 ? 16.25 2.459 -11.852 1 75.19 64 PHE B O 1
ATOM 2992 N N . ALA B 1 65 ? 14.586 2.953 -10.461 1 72.12 65 ALA B N 1
ATOM 2993 C CA . ALA B 1 65 ? 13.617 2.729 -11.523 1 72.12 65 ALA B CA 1
ATOM 2994 C C . ALA B 1 65 ? 13.82 3.715 -12.672 1 72.12 65 ALA B C 1
ATOM 2996 O O . ALA B 1 65 ? 13.727 3.344 -13.844 1 72.12 65 ALA B O 1
ATOM 2997 N N . LEU B 1 66 ? 14.125 4.914 -12.281 1 69.5 66 LEU B N 1
ATOM 2998 C CA . LEU B 1 66 ? 14.297 5.969 -13.273 1 69.5 66 LEU B CA 1
ATOM 2999 C C . LEU B 1 66 ? 15.602 5.781 -14.047 1 69.5 66 LEU B C 1
ATOM 3001 O O . LEU B 1 66 ? 15.742 6.281 -15.164 1 69.5 66 LEU B O 1
ATOM 3005 N N . THR B 1 67 ? 16.438 5.078 -13.461 1 71.88 67 THR B N 1
ATOM 3006 C CA . THR B 1 67 ? 17.766 4.992 -14.055 1 71.88 67 THR B CA 1
ATOM 3007 C C . THR B 1 67 ? 17.953 3.666 -14.781 1 71.88 67 THR B C 1
ATOM 3009 O O . THR B 1 67 ? 19.047 3.348 -15.227 1 71.88 67 THR B O 1
ATOM 3012 N N . GLN B 1 68 ? 16.828 3.031 -14.766 1 71.31 68 GLN B N 1
ATOM 3013 C CA . GLN B 1 68 ? 16.891 1.776 -15.508 1 71.31 68 GLN B CA 1
ATOM 3014 C C . GLN B 1 68 ? 17.25 2.018 -16.969 1 71.31 68 GLN B C 1
ATOM 3016 O O . GLN B 1 68 ? 16.844 3.014 -17.562 1 71.31 68 GLN B O 1
ATOM 3021 N N . ASN B 1 69 ? 18.094 1.249 -17.469 1 72 69 ASN B N 1
ATOM 3022 C CA . ASN B 1 69 ? 18.422 1.368 -18.875 1 72 69 ASN B CA 1
ATOM 3023 C C . ASN B 1 69 ? 17.234 0.979 -19.766 1 72 69 ASN B C 1
ATOM 3025 O O . ASN B 1 69 ? 16.172 0.631 -19.25 1 72 69 ASN B O 1
ATOM 3029 N N . LYS B 1 70 ? 17.406 1.139 -21.016 1 76.44 70 LYS B N 1
ATOM 3030 C CA . LYS B 1 70 ? 16.344 0.891 -21.969 1 76.44 70 LYS B CA 1
ATOM 3031 C C . LYS B 1 70 ? 15.82 -0.538 -21.859 1 76.44 70 LYS B C 1
ATOM 3033 O O . LYS B 1 70 ? 14.609 -0.769 -21.906 1 76.44 70 LYS B O 1
ATOM 3038 N N . ARG B 1 71 ? 16.719 -1.45 -21.688 1 81.69 71 ARG B N 1
ATOM 3039 C CA . ARG B 1 71 ? 16.312 -2.848 -21.578 1 81.69 71 ARG B CA 1
ATOM 3040 C C . ARG B 1 71 ? 15.453 -3.072 -20.328 1 81.69 71 ARG B C 1
ATOM 3042 O O . ARG B 1 71 ? 14.391 -3.688 -20.422 1 81.69 71 ARG B O 1
ATOM 3049 N N . LEU B 1 72 ? 15.898 -2.566 -19.266 1 80.44 72 LEU B N 1
ATOM 3050 C CA . LEU B 1 72 ? 15.172 -2.766 -18.016 1 80.44 72 LEU B CA 1
ATOM 3051 C C . LEU B 1 72 ? 13.812 -2.072 -18.062 1 80.44 72 LEU B C 1
ATOM 3053 O O . LEU B 1 72 ? 12.828 -2.602 -17.547 1 80.44 72 LEU B O 1
ATOM 3057 N N . LYS B 1 73 ? 13.797 -0.971 -18.656 1 81.5 73 LYS B N 1
ATOM 3058 C CA . LYS B 1 73 ? 12.523 -0.287 -18.828 1 81.5 73 LYS B CA 1
ATOM 3059 C C . LYS B 1 73 ? 11.562 -1.122 -19.672 1 81.5 73 LYS B C 1
ATOM 3061 O O . LYS B 1 73 ? 10.375 -1.215 -19.359 1 81.5 73 LYS B O 1
ATOM 3066 N N . TYR B 1 74 ? 12.078 -1.66 -20.703 1 87 74 TYR B N 1
ATOM 3067 C CA . TYR B 1 74 ? 11.281 -2.537 -21.562 1 87 74 TYR B CA 1
ATOM 3068 C C . TYR B 1 74 ? 10.758 -3.734 -20.781 1 87 74 TYR B C 1
ATOM 3070 O O . TYR B 1 74 ? 9.57 -4.051 -20.844 1 87 74 TYR B O 1
ATOM 3078 N N . VAL B 1 75 ? 11.586 -4.305 -20.031 1 90.5 75 VAL B N 1
ATOM 3079 C CA . VAL B 1 75 ? 11.227 -5.492 -19.266 1 90.5 75 VAL B CA 1
ATOM 3080 C C . VAL B 1 75 ? 10.125 -5.152 -18.266 1 90.5 75 VAL B C 1
ATOM 3082 O O . VAL B 1 75 ? 9.148 -5.895 -18.125 1 90.5 75 VAL B O 1
ATOM 3085 N N . GLU B 1 76 ? 10.25 -4.043 -17.609 1 87.88 76 GLU B N 1
ATOM 3086 C CA . GLU B 1 76 ? 9.242 -3.631 -16.625 1 87.88 76 GLU B CA 1
ATOM 3087 C C . GLU B 1 76 ? 7.898 -3.363 -17.297 1 87.88 76 GLU B C 1
ATOM 3089 O O . GLU B 1 76 ? 6.848 -3.699 -16.75 1 87.88 76 GLU B O 1
ATOM 3094 N N . ASN B 1 77 ? 7.934 -2.809 -18.438 1 90 77 ASN B N 1
ATOM 3095 C CA . ASN B 1 77 ? 6.703 -2.559 -19.188 1 90 77 ASN B CA 1
ATOM 3096 C C . ASN B 1 77 ? 6.02 -3.861 -19.578 1 90 77 ASN B C 1
ATOM 3098 O O . ASN B 1 77 ? 4.793 -3.977 -19.5 1 90 77 ASN B O 1
ATOM 3102 N N . VAL B 1 78 ? 6.824 -4.746 -20.031 1 94.12 78 VAL B N 1
ATOM 3103 C CA . VAL B 1 78 ? 6.273 -6.043 -20.406 1 94.12 78 VAL B CA 1
ATOM 3104 C C . VAL B 1 78 ? 5.652 -6.723 -19.203 1 94.12 78 VAL B C 1
ATOM 3106 O O . VAL B 1 78 ? 4.574 -7.316 -19.297 1 94.12 78 VAL B O 1
ATOM 3109 N N . LYS B 1 79 ?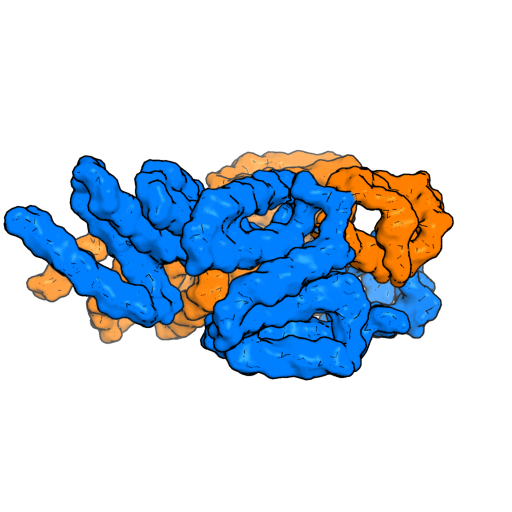 6.332 -6.652 -18.047 1 93.88 79 LYS B N 1
ATOM 3110 C CA . LYS B 1 79 ? 5.785 -7.23 -16.828 1 93.88 79 LYS B CA 1
ATOM 3111 C C . LYS B 1 79 ? 4.422 -6.625 -16.5 1 93.88 79 LYS B C 1
ATOM 3113 O O . LYS B 1 79 ? 3.504 -7.34 -16.078 1 93.88 79 LYS B O 1
ATOM 3118 N N . TYR B 1 80 ? 4.312 -5.402 -16.719 1 92.06 80 TYR B N 1
ATOM 3119 C CA . TYR B 1 80 ? 3.049 -4.715 -16.469 1 92.06 80 TYR B CA 1
ATOM 3120 C C . TYR B 1 80 ? 1.955 -5.227 -17.391 1 92.06 80 TYR B C 1
ATOM 3122 O O . TYR B 1 80 ? 0.827 -5.473 -16.953 1 92.06 80 TYR B O 1
ATOM 3130 N N . VAL B 1 81 ? 2.283 -5.371 -18.625 1 93.81 81 VAL B N 1
ATOM 3131 C CA . VAL B 1 81 ? 1.322 -5.859 -19.609 1 93.81 81 VAL B CA 1
ATOM 3132 C C . VAL B 1 81 ? 0.893 -7.281 -19.25 1 93.81 81 VAL B C 1
ATOM 3134 O O . VAL B 1 81 ? -0.291 -7.617 -19.328 1 93.81 81 VAL B O 1
ATOM 3137 N N . ILE B 1 82 ? 1.812 -8.07 -18.844 1 95.56 82 ILE B N 1
ATOM 3138 C CA . ILE B 1 82 ? 1.537 -9.445 -18.453 1 95.56 82 ILE B CA 1
ATOM 3139 C C . ILE B 1 82 ? 0.576 -9.469 -17.266 1 95.56 82 ILE B C 1
ATOM 3141 O O . ILE B 1 82 ? -0.42 -10.195 -17.281 1 95.56 82 ILE B O 1
ATOM 3145 N N . LYS B 1 83 ? 0.845 -8.672 -16.25 1 93.5 83 LYS B N 1
ATOM 3146 C CA . LYS B 1 83 ? -0.019 -8.602 -15.078 1 93.5 83 LYS B CA 1
ATOM 3147 C C . LYS B 1 83 ? -1.422 -8.133 -15.461 1 93.5 83 LYS B C 1
ATOM 3149 O O . LYS B 1 83 ? -2.412 -8.625 -14.914 1 93.5 83 LYS B O 1
ATOM 3154 N N . ASP B 1 84 ? -1.436 -7.246 -16.375 1 91.06 84 ASP B N 1
ATOM 3155 C CA . ASP B 1 84 ? -2.723 -6.742 -16.844 1 91.06 84 ASP B CA 1
ATOM 3156 C C . ASP B 1 84 ? -3.508 -7.828 -17.562 1 91.06 84 ASP B C 1
ATOM 3158 O O . ASP B 1 84 ? -4.727 -7.934 -17.406 1 91.06 84 ASP B O 1
ATOM 3162 N N . CYS B 1 85 ? -2.826 -8.609 -18.375 1 93.31 85 CYS B N 1
ATOM 3163 C CA . CYS B 1 85 ? -3.467 -9.719 -19.062 1 93.31 85 CYS B CA 1
ATOM 3164 C C . CYS B 1 85 ? -4.078 -10.695 -18.062 1 93.31 85 CYS B C 1
ATOM 3166 O O . CYS B 1 85 ? -5.18 -11.211 -18.281 1 93.31 85 CYS B O 1
ATOM 3168 N N . LEU B 1 86 ? -3.398 -10.922 -17.031 1 93 86 LEU B N 1
ATOM 3169 C CA . LEU B 1 86 ? -3.893 -11.812 -15.992 1 93 86 LEU B CA 1
ATOM 3170 C C . LEU B 1 86 ? -5.148 -11.25 -15.336 1 93 86 LEU B C 1
ATOM 3172 O O . LEU B 1 86 ? -6.137 -11.961 -15.156 1 93 86 LEU B O 1
ATOM 3176 N N . LYS B 1 87 ? -5.113 -10.008 -15.031 1 86.31 87 LYS B N 1
ATOM 3177 C CA . LYS B 1 87 ? -6.238 -9.336 -14.383 1 86.31 87 LYS B CA 1
ATOM 3178 C C . LYS B 1 87 ? -7.48 -9.367 -15.266 1 86.31 87 LYS B C 1
ATOM 3180 O O . LYS B 1 87 ? -8.594 -9.547 -14.773 1 86.31 87 LYS B O 1
ATOM 3185 N N . GLN B 1 88 ? -7.254 -9.305 -16.531 1 88.31 88 GLN B N 1
ATOM 3186 C CA . GLN B 1 88 ? -8.359 -9.25 -17.484 1 88.31 88 GLN B CA 1
ATOM 3187 C C . GLN B 1 88 ? -8.703 -10.641 -18 1 88.31 88 GLN B C 1
ATOM 3189 O O . GLN B 1 88 ? -9.562 -10.781 -18.875 1 88.31 88 GLN B O 1
ATOM 3194 N N . LYS B 1 89 ? -7.93 -11.578 -17.562 1 90.69 89 LYS B N 1
ATOM 3195 C CA . LYS B 1 89 ? -8.141 -12.977 -17.922 1 90.69 89 LYS B CA 1
ATOM 3196 C C . LYS B 1 89 ? -7.926 -13.195 -19.422 1 90.69 89 LYS B C 1
ATOM 3198 O O . LYS B 1 89 ? -8.68 -13.93 -20.062 1 90.69 89 LYS B O 1
ATOM 3203 N N . GLN B 1 90 ? -7.086 -12.414 -19.953 1 94.56 90 GLN B N 1
ATOM 3204 C CA . GLN B 1 90 ? -6.68 -12.578 -21.344 1 94.56 90 GLN B CA 1
ATOM 3205 C C . GLN B 1 90 ? -5.504 -13.547 -21.453 1 94.56 90 GLN B C 1
ATOM 3207 O O . GLN B 1 90 ? -4.383 -13.141 -21.766 1 94.56 90 GLN B O 1
ATOM 3212 N N . TYR B 1 91 ? -5.734 -14.812 -21.422 1 95.12 91 TYR B N 1
ATOM 3213 C CA . TYR B 1 91 ? -4.691 -15.812 -21.25 1 95.12 91 TYR B CA 1
ATOM 3214 C C . TYR B 1 91 ? -4.027 -16.125 -22.594 1 95.12 91 TYR B C 1
ATOM 3216 O O . TYR B 1 91 ? -2.834 -16.438 -22.641 1 95.12 91 TYR B O 1
ATOM 3224 N N . LYS B 1 92 ? -4.816 -16.109 -23.656 1 95.5 92 LYS B N 1
ATOM 3225 C CA . LYS B 1 92 ? -4.227 -16.344 -24.969 1 95.5 92 LYS B CA 1
ATOM 3226 C C . LYS B 1 92 ? -3.189 -15.273 -25.297 1 95.5 92 LYS B C 1
ATOM 3228 O O . LYS B 1 92 ? -2.096 -15.594 -25.766 1 95.5 92 LYS B O 1
ATOM 3233 N N . GLU B 1 93 ? -3.598 -14.047 -25.031 1 96 93 GLU B N 1
ATOM 3234 C CA . GLU B 1 93 ? -2.66 -12.945 -25.234 1 96 93 GLU B CA 1
ATOM 3235 C C . GLU B 1 93 ? -1.431 -13.094 -24.344 1 96 93 GLU B C 1
ATOM 3237 O O . GLU B 1 93 ? -0.305 -12.852 -24.797 1 96 93 GLU B O 1
ATOM 3242 N N . LEU B 1 94 ? -1.674 -13.445 -23.125 1 96.56 94 LEU B N 1
ATOM 3243 C CA . LEU B 1 94 ? -0.585 -13.695 -22.172 1 96.56 94 LEU B CA 1
ATOM 3244 C C . LEU B 1 94 ? 0.396 -14.711 -22.75 1 96.56 94 LEU B C 1
ATOM 3246 O O . LEU B 1 94 ? 1.609 -14.5 -22.703 1 96.56 94 LEU B O 1
ATOM 3250 N N . TYR B 1 95 ? -0.134 -15.742 -23.297 1 95.12 95 TYR B N 1
ATOM 3251 C CA . TYR B 1 95 ? 0.689 -16.828 -23.828 1 95.12 95 TYR B CA 1
ATOM 3252 C C . TYR B 1 95 ? 1.558 -16.328 -24.984 1 95.12 95 TYR B C 1
ATOM 3254 O O . TYR B 1 95 ? 2.748 -16.641 -25.047 1 95.12 95 TYR B O 1
ATOM 3262 N N . GLU B 1 96 ? 1.009 -15.578 -25.844 1 95.31 96 GLU B N 1
ATOM 3263 C CA . GLU B 1 96 ? 1.737 -15.047 -26.984 1 95.31 96 GLU B CA 1
ATOM 3264 C C . GLU B 1 96 ? 2.865 -14.117 -26.547 1 95.31 96 GLU B C 1
ATOM 3266 O O . GLU B 1 96 ? 3.975 -14.18 -27.094 1 95.31 96 GLU B O 1
ATOM 3271 N N . ILE B 1 97 ? 2.539 -13.312 -25.594 1 96.19 97 ILE B N 1
ATOM 3272 C CA . ILE B 1 97 ? 3.521 -12.344 -25.109 1 96.19 97 ILE B CA 1
ATOM 3273 C C . ILE B 1 97 ? 4.699 -13.086 -24.469 1 96.19 97 ILE B C 1
ATOM 3275 O O . ILE B 1 97 ? 5.859 -12.789 -24.766 1 96.19 97 ILE B O 1
ATOM 3279 N N . VAL B 1 98 ? 4.398 -14.008 -23.625 1 95.88 98 VAL B N 1
ATOM 3280 C CA . VAL B 1 98 ? 5.445 -14.719 -22.891 1 95.88 98 VAL B CA 1
ATOM 3281 C C . VAL B 1 98 ? 6.32 -15.5 -23.875 1 95.88 98 VAL B C 1
ATOM 3283 O O . VAL B 1 98 ? 7.547 -15.508 -23.75 1 95.88 98 VAL B O 1
ATOM 3286 N N . LYS B 1 99 ? 5.715 -16.125 -24.844 1 92.12 99 LYS B N 1
ATOM 3287 C CA . LYS B 1 99 ? 6.465 -16.875 -25.844 1 92.12 99 LYS B CA 1
ATOM 3288 C C . LYS B 1 99 ? 7.371 -15.945 -26.656 1 92.12 99 LYS B C 1
ATOM 3290 O O . LYS B 1 99 ? 8.531 -16.281 -26.906 1 92.12 99 LYS B O 1
ATOM 3295 N N . LYS B 1 100 ? 6.805 -14.898 -27.016 1 94.69 100 LYS B N 1
ATOM 3296 C CA . LYS B 1 100 ? 7.578 -13.922 -27.781 1 94.69 100 LYS B CA 1
ATOM 3297 C C . LYS B 1 100 ? 8.789 -13.438 -26.984 1 94.69 100 LYS B C 1
ATOM 3299 O O . LYS B 1 100 ? 9.898 -13.367 -27.531 1 94.69 100 LYS B O 1
ATOM 3304 N N . GLU B 1 101 ? 8.57 -13.102 -25.766 1 94.69 101 GLU B N 1
ATOM 3305 C CA . GLU B 1 101 ? 9.641 -12.562 -24.938 1 94.69 101 GLU B CA 1
ATOM 3306 C C . GLU B 1 101 ? 10.719 -13.609 -24.656 1 94.69 101 GLU B C 1
ATOM 3308 O O . GLU B 1 101 ? 11.898 -13.281 -24.531 1 94.69 101 GLU B O 1
ATOM 3313 N N . LYS B 1 102 ? 10.375 -14.789 -24.547 1 91.56 102 LYS B N 1
ATOM 3314 C CA . LYS B 1 102 ? 11.336 -15.867 -24.375 1 91.56 102 LYS B CA 1
ATOM 3315 C C . LYS B 1 102 ? 12.281 -15.969 -25.562 1 91.56 102 LYS B C 1
ATOM 3317 O O . LYS B 1 102 ? 13.477 -16.219 -25.406 1 91.56 102 LYS B O 1
ATOM 3322 N N . ASN B 1 103 ? 11.727 -15.695 -26.703 1 89.56 103 ASN B N 1
ATOM 3323 C CA . ASN B 1 103 ? 12.516 -15.781 -27.922 1 89.56 103 ASN B CA 1
ATOM 3324 C C . ASN B 1 103 ? 13.422 -14.562 -28.094 1 89.56 103 ASN B C 1
ATOM 3326 O O . ASN B 1 103 ? 14.531 -14.68 -28.625 1 89.56 103 ASN B O 1
ATOM 3330 N N . LEU B 1 104 ? 13 -13.359 -27.672 1 89.56 104 LEU B N 1
ATOM 3331 C CA . LEU B 1 104 ? 13.75 -12.117 -27.828 1 89.56 104 LEU B CA 1
ATOM 3332 C C . LEU B 1 104 ? 14.883 -12.031 -26.812 1 89.56 104 LEU B C 1
ATOM 3334 O O . LEU B 1 104 ? 15.82 -11.25 -26.984 1 89.56 104 LEU B O 1
ATOM 3338 N N . ASN B 1 105 ? 14.836 -12.766 -25.781 1 85.06 105 ASN B N 1
ATOM 3339 C CA . ASN B 1 105 ? 15.852 -12.875 -24.75 1 85.06 105 ASN B CA 1
ATOM 3340 C C . ASN B 1 105 ? 16.109 -11.523 -24.078 1 85.06 105 ASN B C 1
ATOM 3342 O O . ASN B 1 105 ? 17.266 -11.18 -23.797 1 85.06 105 ASN B O 1
ATOM 3346 N N . ASN B 1 106 ? 15.109 -10.719 -23.984 1 87.69 106 ASN B N 1
ATOM 3347 C CA . ASN B 1 106 ? 15.219 -9.477 -23.219 1 87.69 106 ASN B CA 1
ATOM 3348 C C . ASN B 1 106 ? 15.273 -9.742 -21.719 1 87.69 106 ASN B C 1
ATOM 3350 O O . ASN B 1 106 ? 15.828 -8.945 -20.969 1 87.69 106 ASN B O 1
ATOM 3354 N N . PHE B 1 107 ? 14.641 -10.789 -21.312 1 91.94 107 PHE B N 1
ATOM 3355 C CA . PHE B 1 107 ? 14.664 -11.219 -19.922 1 91.94 107 PHE B CA 1
ATOM 3356 C C . PHE B 1 107 ? 15.93 -12.023 -19.625 1 91.94 107 PHE B C 1
ATOM 3358 O O . PHE B 1 107 ? 16 -13.219 -19.953 1 91.94 107 PHE B O 1
ATOM 3365 N N . GLN B 1 108 ? 16.844 -11.438 -18.938 1 85.5 108 GLN B N 1
ATOM 3366 C CA . GLN B 1 108 ? 18.188 -12.008 -18.891 1 85.5 108 GLN B CA 1
ATOM 3367 C C . GLN B 1 108 ? 18.516 -12.531 -17.5 1 85.5 108 GLN B C 1
ATOM 3369 O O . GLN B 1 108 ? 19.109 -13.594 -17.359 1 85.5 108 GLN B O 1
ATOM 3374 N N . THR B 1 109 ? 18.109 -11.859 -16.469 1 81.44 109 THR B N 1
ATOM 3375 C CA . THR B 1 109 ? 18.453 -12.25 -15.102 1 81.44 109 THR B CA 1
ATOM 3376 C C . THR B 1 109 ? 17.625 -13.438 -14.656 1 81.44 109 THR B C 1
ATOM 3378 O O . THR B 1 109 ? 16.562 -13.719 -15.234 1 81.44 109 THR B O 1
ATOM 3381 N N . LYS B 1 110 ? 18.078 -14.148 -13.656 1 84.94 110 LYS B N 1
ATOM 3382 C CA . LYS B 1 110 ? 17.344 -15.281 -13.109 1 84.94 110 LYS B CA 1
ATOM 3383 C C . LYS B 1 110 ? 15.945 -14.867 -12.664 1 84.94 110 LYS B C 1
ATOM 3385 O O . LYS B 1 110 ? 14.969 -15.594 -12.898 1 84.94 110 LYS B O 1
ATOM 3390 N N . ASP B 1 111 ? 15.852 -13.742 -12.07 1 85.44 111 ASP B N 1
ATOM 3391 C CA . ASP B 1 111 ? 14.562 -13.242 -11.594 1 85.44 111 ASP B CA 1
ATOM 3392 C C . ASP B 1 111 ? 13.617 -12.977 -12.766 1 85.44 111 ASP B C 1
ATOM 3394 O O . ASP B 1 111 ? 12.422 -13.281 -12.68 1 85.44 111 ASP B O 1
ATOM 3398 N N . GLU B 1 112 ? 14.203 -12.398 -13.789 1 89.75 112 GLU B N 1
ATOM 3399 C CA . GLU B 1 112 ? 13.406 -12.086 -14.969 1 89.75 112 GLU B CA 1
ATOM 3400 C C . GLU B 1 112 ? 12.938 -13.359 -15.664 1 89.75 112 GLU B C 1
ATOM 3402 O O . GLU B 1 112 ? 11.773 -13.461 -16.062 1 89.75 112 GLU B O 1
ATOM 3407 N N . LYS B 1 113 ? 13.812 -14.266 -15.773 1 92.88 113 LYS B N 1
ATOM 3408 C CA . LYS B 1 113 ? 13.477 -15.547 -16.391 1 92.88 113 LYS B CA 1
ATOM 3409 C C . LYS B 1 113 ? 12.438 -16.297 -15.555 1 92.88 113 LYS B C 1
ATOM 3411 O O . LYS B 1 113 ? 11.516 -16.906 -16.109 1 92.88 113 LYS B O 1
ATOM 3416 N N . GLN B 1 114 ? 12.641 -16.25 -14.258 1 94.62 114 GLN B N 1
ATOM 3417 C CA . GLN B 1 114 ? 11.68 -16.859 -13.336 1 94.62 114 GLN B CA 1
ATOM 3418 C C . GLN B 1 114 ? 10.281 -16.281 -13.547 1 94.62 114 GLN B C 1
ATOM 3420 O O . GLN B 1 114 ? 9.297 -17.016 -13.602 1 94.62 114 GLN B O 1
ATOM 3425 N N . PHE B 1 115 ? 10.227 -15 -13.68 1 95.62 115 PHE B N 1
ATOM 3426 C CA . PHE B 1 115 ? 8.969 -14.297 -13.891 1 95.62 115 PHE B CA 1
ATOM 3427 C C . PHE B 1 115 ? 8.281 -14.797 -15.156 1 95.62 115 PHE B C 1
ATOM 3429 O O . PHE B 1 115 ? 7.082 -15.078 -15.148 1 95.62 115 PHE B O 1
ATOM 3436 N N . LEU B 1 116 ? 9.039 -14.914 -16.219 1 96.12 116 LEU B N 1
ATOM 3437 C CA . LEU B 1 116 ? 8.477 -15.359 -17.484 1 96.12 116 LEU B CA 1
ATOM 3438 C C . LEU B 1 116 ? 7.984 -16.797 -17.391 1 96.12 116 LEU B C 1
ATOM 3440 O O . LEU B 1 116 ? 6.883 -17.109 -17.844 1 96.12 116 LEU B O 1
ATOM 3444 N N . MET B 1 117 ? 8.789 -17.625 -16.797 1 96.56 117 MET B N 1
ATOM 3445 C CA . MET B 1 117 ? 8.438 -19.031 -16.672 1 96.56 117 MET B CA 1
ATOM 3446 C C . MET B 1 117 ? 7.176 -19.203 -15.836 1 96.56 117 MET B C 1
ATOM 3448 O O . MET B 1 117 ? 6.312 -20.031 -16.172 1 96.56 117 MET B O 1
ATOM 3452 N N . TRP B 1 118 ? 7.055 -18.453 -14.781 1 97.62 118 TRP B N 1
ATOM 3453 C CA . TRP B 1 118 ? 5.887 -18.469 -13.906 1 97.62 118 TRP B CA 1
ATOM 3454 C C . TRP B 1 118 ? 4.617 -18.156 -14.688 1 97.62 118 TRP B C 1
ATOM 3456 O O . TRP B 1 118 ? 3.648 -18.922 -14.656 1 97.62 118 TRP B O 1
ATOM 3466 N N . HIS B 1 119 ? 4.668 -17.109 -15.445 1 97.44 119 HIS B N 1
ATOM 3467 C CA . HIS B 1 119 ? 3.473 -16.641 -16.141 1 97.44 119 HIS B CA 1
ATOM 3468 C C . HIS B 1 119 ? 3.197 -17.484 -17.391 1 97.44 119 HIS B C 1
ATOM 3470 O O . HIS B 1 119 ? 2.047 -17.625 -17.812 1 97.44 119 HIS B O 1
ATOM 3476 N N . GLU B 1 120 ? 4.273 -18.094 -17.953 1 96.25 120 GLU B N 1
ATOM 3477 C CA . GLU B 1 120 ? 4.066 -19.078 -19 1 96.25 120 GLU B CA 1
ATOM 3478 C C . GLU B 1 120 ? 3.293 -20.281 -18.469 1 96.25 120 GLU B C 1
ATOM 3480 O O . GLU B 1 120 ? 2.412 -20.812 -19.156 1 96.25 120 GLU B O 1
ATOM 3485 N N . ALA B 1 121 ? 3.67 -20.688 -17.344 1 97.62 121 ALA B N 1
ATOM 3486 C CA . ALA B 1 121 ? 2.977 -21.812 -16.719 1 97.62 121 ALA B CA 1
ATOM 3487 C C . ALA B 1 121 ? 1.484 -21.531 -16.578 1 97.62 121 ALA B C 1
ATOM 3489 O O . ALA B 1 121 ? 0.649 -22.391 -16.844 1 97.62 121 ALA B O 1
ATOM 3490 N N . ILE B 1 122 ? 1.145 -20.344 -16.125 1 97.31 122 ILE B N 1
ATOM 3491 C CA . ILE B 1 122 ? -0.251 -19.953 -15.961 1 97.31 122 ILE B CA 1
ATOM 3492 C C . ILE B 1 122 ? -0.962 -20.016 -17.312 1 97.31 122 ILE B C 1
ATOM 3494 O O . ILE B 1 122 ? -2.061 -20.562 -17.422 1 97.31 122 ILE B O 1
ATOM 3498 N N . ALA B 1 123 ? -0.293 -19.484 -18.297 1 95.81 123 ALA B N 1
ATOM 3499 C CA . ALA B 1 123 ? -0.875 -19.484 -19.625 1 95.81 123 ALA B CA 1
ATOM 3500 C C . ALA B 1 123 ? -1.095 -20.906 -20.125 1 95.81 123 ALA B C 1
ATOM 3502 O O . ALA B 1 123 ? -2.143 -21.219 -20.703 1 95.81 123 ALA B O 1
ATOM 3503 N N . ILE B 1 124 ? -0.156 -21.75 -19.922 1 95.94 124 ILE B N 1
ATOM 3504 C CA . ILE B 1 124 ? -0.227 -23.141 -20.359 1 95.94 124 ILE B CA 1
ATOM 3505 C C . ILE B 1 124 ? -1.402 -23.828 -19.672 1 95.94 124 ILE B C 1
ATOM 3507 O O . ILE B 1 124 ? -2.16 -24.562 -20.297 1 95.94 124 ILE B O 1
ATOM 3511 N N . PHE B 1 125 ? -1.537 -23.609 -18.469 1 95.75 125 PHE B N 1
ATOM 3512 C CA . PHE B 1 125 ? -2.619 -24.219 -17.719 1 95.75 125 PHE B CA 1
ATOM 3513 C C . PHE B 1 125 ? -3.975 -23.734 -18.203 1 95.75 125 PHE B C 1
ATOM 3515 O O . PHE B 1 125 ? -4.906 -24.516 -18.375 1 95.75 125 PHE B O 1
ATOM 3522 N N . MET B 1 126 ? -4.059 -22.453 -18.438 1 93.5 126 MET B N 1
ATOM 3523 C CA . MET B 1 126 ? -5.348 -21.844 -18.766 1 93.5 126 MET B CA 1
ATOM 3524 C C . MET B 1 126 ? -5.711 -22.094 -20.219 1 93.5 126 MET B C 1
ATOM 3526 O O . MET B 1 126 ? -6.887 -22.266 -20.562 1 93.5 126 MET B O 1
ATOM 3530 N N . VAL B 1 127 ? -4.773 -22.141 -21.062 1 92.25 127 VAL B N 1
ATOM 3531 C CA . VAL B 1 127 ? -5.027 -22.25 -22.484 1 92.25 127 VAL B CA 1
ATOM 3532 C C . VAL B 1 127 ? -5.02 -23.719 -22.906 1 92.25 127 VAL B C 1
ATOM 3534 O O . VAL B 1 127 ? -5.961 -24.203 -23.547 1 92.25 127 VAL B O 1
ATOM 3537 N N . ASP B 1 128 ? -3.984 -24.422 -22.5 1 90.56 128 ASP B N 1
ATOM 3538 C CA . ASP B 1 128 ? -3.807 -25.797 -22.938 1 90.56 128 ASP B CA 1
ATOM 3539 C C . ASP B 1 128 ? -4.406 -26.781 -21.922 1 90.56 128 ASP B C 1
ATOM 3541 O O . ASP B 1 128 ? -4.547 -27.969 -22.219 1 90.56 128 ASP B O 1
ATOM 3545 N N . LYS B 1 129 ? -4.629 -26.375 -20.75 1 89.06 129 LYS B N 1
ATOM 3546 C CA . LYS B 1 129 ? -5.188 -27.172 -19.672 1 89.06 129 LYS B CA 1
ATOM 3547 C C . LYS B 1 129 ? -4.266 -28.344 -19.312 1 89.06 129 LYS B C 1
ATOM 3549 O O . LYS B 1 129 ? -4.73 -29.422 -18.969 1 89.06 129 LYS B O 1
ATOM 3554 N N . SER B 1 130 ? -3.035 -28.141 -19.609 1 92 130 SER B N 1
ATOM 3555 C CA . SER B 1 130 ? -2.051 -29.156 -19.234 1 92 130 SER B CA 1
ATOM 3556 C C . SER B 1 130 ? -1.45 -28.875 -17.875 1 92 130 SER B C 1
ATOM 3558 O O . SER B 1 130 ? -0.514 -28.078 -17.75 1 92 130 SER B O 1
ATOM 3560 N N . ILE B 1 131 ? -1.86 -29.562 -16.922 1 94 131 ILE B N 1
ATOM 3561 C CA . ILE B 1 131 ? -1.46 -29.328 -15.547 1 94 131 ILE B CA 1
ATOM 3562 C C . ILE B 1 131 ? -0.023 -29.797 -15.336 1 94 131 ILE B C 1
ATOM 3564 O O . ILE B 1 131 ? 0.774 -29.125 -14.695 1 94 131 ILE B O 1
ATOM 3568 N N . LYS B 1 132 ? 0.282 -30.953 -15.859 1 95.06 132 LYS B N 1
ATOM 3569 C CA . LYS B 1 132 ? 1.61 -31.531 -15.68 1 95.06 132 LYS B CA 1
ATOM 3570 C C . LYS B 1 132 ? 2.693 -30.609 -16.219 1 95.06 132 LYS B C 1
ATOM 3572 O O . LYS B 1 132 ? 3.66 -30.297 -15.516 1 95.06 132 LYS B O 1
ATOM 3577 N N . THR B 1 133 ? 2.479 -30.188 -17.453 1 96.38 133 THR B N 1
ATOM 3578 C CA . THR B 1 133 ? 3.443 -29.281 -18.062 1 96.38 133 THR B CA 1
ATOM 3579 C C . THR B 1 133 ? 3.547 -27.969 -17.281 1 96.38 133 THR B C 1
ATOM 3581 O O . THR B 1 133 ? 4.645 -27.453 -17.062 1 96.38 133 THR B O 1
ATOM 3584 N N . ALA B 1 134 ? 2.42 -27.422 -16.875 1 97.56 134 ALA B N 1
ATOM 3585 C CA . ALA B 1 134 ? 2.4 -26.172 -16.109 1 97.56 134 ALA B CA 1
ATOM 3586 C C . ALA B 1 134 ? 3.178 -26.328 -14.805 1 97.56 134 ALA B C 1
ATOM 3588 O O . ALA B 1 134 ? 3.979 -25.453 -14.453 1 97.56 134 ALA B O 1
ATOM 3589 N N . LEU B 1 135 ? 2.98 -27.422 -14.141 1 97.19 135 LEU B N 1
ATOM 3590 C CA . LEU B 1 135 ? 3.666 -27.672 -12.875 1 97.19 135 LEU B CA 1
ATOM 3591 C C . LEU B 1 135 ? 5.172 -27.797 -13.086 1 97.19 135 LEU B C 1
ATOM 3593 O O . LEU B 1 135 ? 5.961 -27.359 -12.25 1 97.19 135 LEU B O 1
ATOM 3597 N N . ASP B 1 136 ? 5.543 -28.406 -14.18 1 97.25 136 ASP B N 1
ATOM 3598 C CA . ASP B 1 136 ? 6.961 -28.516 -14.516 1 97.25 136 ASP B CA 1
ATOM 3599 C C . ASP B 1 136 ? 7.594 -27.125 -14.68 1 97.25 136 ASP B C 1
ATOM 3601 O O . ASP B 1 136 ? 8.695 -26.891 -14.188 1 97.25 136 ASP B O 1
ATOM 3605 N N . PHE B 1 137 ? 6.867 -26.312 -15.336 1 97.31 137 PHE B N 1
ATOM 3606 C CA . PHE B 1 137 ? 7.359 -24.953 -15.531 1 97.31 137 PHE B CA 1
ATOM 3607 C C . PHE B 1 137 ? 7.484 -24.219 -14.203 1 97.31 137 PHE B C 1
ATOM 3609 O O . PHE B 1 137 ? 8.461 -23.5 -13.969 1 97.31 137 PHE B O 1
ATOM 3616 N N . LEU B 1 138 ? 6.523 -24.359 -13.32 1 98.06 138 LEU B N 1
ATOM 3617 C CA . LEU B 1 138 ? 6.578 -23.719 -12.008 1 98.06 138 LEU B CA 1
ATOM 3618 C C . LEU B 1 138 ? 7.746 -24.25 -11.195 1 98.06 138 LEU B C 1
ATOM 3620 O O . LEU B 1 138 ? 8.453 -23.469 -10.531 1 98.06 138 LEU B O 1
ATOM 3624 N N . ASN B 1 139 ? 7.93 -25.531 -11.281 1 96.94 139 ASN B N 1
ATOM 3625 C CA . ASN B 1 139 ? 9.062 -26.141 -10.586 1 96.94 139 ASN B CA 1
ATOM 3626 C C . ASN B 1 139 ? 10.391 -25.594 -11.102 1 96.94 139 ASN B C 1
ATOM 3628 O O . ASN B 1 139 ? 11.297 -25.297 -10.312 1 96.94 139 ASN B O 1
ATOM 3632 N N . ASN B 1 140 ? 10.477 -25.531 -12.375 1 96.75 140 ASN B N 1
ATOM 3633 C CA . ASN B 1 140 ? 11.688 -24.984 -12.969 1 96.75 140 ASN B CA 1
ATOM 3634 C C . ASN B 1 140 ? 11.891 -23.516 -12.586 1 96.75 140 ASN B C 1
ATOM 3636 O O . ASN B 1 140 ? 13.016 -23.078 -12.367 1 96.75 140 ASN B O 1
ATOM 3640 N N . ALA B 1 141 ? 10.797 -22.734 -12.523 1 96.88 141 ALA B N 1
ATOM 3641 C CA . ALA B 1 141 ? 10.867 -21.344 -12.102 1 96.88 141 ALA B CA 1
ATOM 3642 C C . ALA B 1 141 ? 11.406 -21.234 -10.68 1 96.88 141 ALA B C 1
ATOM 3644 O O . ALA B 1 141 ? 12.273 -20.406 -10.398 1 96.88 141 ALA B O 1
ATOM 3645 N N . LEU B 1 142 ? 10.961 -22.094 -9.797 1 94.94 142 LEU B N 1
ATOM 3646 C CA . LEU B 1 142 ? 11.391 -22.078 -8.406 1 94.94 142 LEU B CA 1
ATOM 3647 C C . LEU B 1 142 ? 12.867 -22.438 -8.281 1 94.94 142 LEU B C 1
ATOM 3649 O O . LEU B 1 142 ? 13.594 -21.844 -7.488 1 94.94 142 LEU B O 1
ATOM 3653 N N . LYS B 1 143 ? 13.281 -23.359 -9.102 1 92.94 143 LYS B N 1
ATOM 3654 C CA . LYS B 1 143 ? 14.648 -23.859 -9.047 1 92.94 143 LYS B CA 1
ATOM 3655 C C . LYS B 1 143 ? 15.648 -22.75 -9.367 1 92.94 143 LYS B C 1
ATOM 3657 O O . LYS B 1 143 ? 16.797 -22.797 -8.922 1 92.94 143 LYS B O 1
ATOM 3662 N N . LEU B 1 144 ? 15.188 -21.812 -10.07 1 89.25 144 LEU B N 1
ATOM 3663 C CA . LEU B 1 144 ? 16.094 -20.734 -10.477 1 89.25 144 LEU B CA 1
ATOM 3664 C C . LEU B 1 144 ? 16.562 -19.938 -9.273 1 89.25 144 LEU B C 1
ATOM 3666 O O . LEU B 1 144 ? 17.688 -19.438 -9.266 1 89.25 144 LEU B O 1
ATOM 3670 N N . THR B 1 145 ? 15.703 -19.844 -8.211 1 84.56 145 THR B N 1
ATOM 3671 C CA . THR B 1 145 ? 16.062 -18.922 -7.148 1 84.56 145 THR B CA 1
ATOM 3672 C C . THR B 1 145 ? 16 -19.609 -5.789 1 84.56 145 THR B C 1
ATOM 3674 O O . THR B 1 145 ? 16.562 -19.109 -4.805 1 84.56 145 THR B O 1
ATOM 3677 N N . LEU B 1 146 ? 15.352 -20.703 -5.715 1 84.56 146 LEU B N 1
ATOM 3678 C CA . LEU B 1 146 ? 15.109 -21.344 -4.434 1 84.56 146 LEU B CA 1
ATOM 3679 C C . LEU B 1 146 ? 16.406 -21.891 -3.844 1 84.56 146 LEU B C 1
ATOM 3681 O O . LEU B 1 146 ? 17.094 -22.688 -4.477 1 84.56 146 LEU B O 1
ATOM 3685 N N . THR B 1 147 ? 16.719 -21.422 -2.695 1 79.06 147 THR B N 1
ATOM 3686 C CA . THR B 1 147 ? 17.938 -21.859 -2.02 1 79.06 147 THR B CA 1
ATOM 3687 C C . THR B 1 147 ? 17.609 -22.5 -0.675 1 79.06 147 THR B C 1
ATOM 3689 O O . THR B 1 147 ? 18.328 -23.375 -0.208 1 79.06 147 THR B O 1
ATOM 3692 N N . ASN B 1 148 ? 16.578 -21.984 -0.077 1 81.38 148 ASN B N 1
ATOM 3693 C CA . ASN B 1 148 ? 16.125 -22.484 1.218 1 81.38 148 ASN B CA 1
ATOM 3694 C C . ASN B 1 148 ? 14.602 -22.594 1.274 1 81.38 148 ASN B C 1
ATOM 3696 O O . ASN B 1 148 ? 13.898 -21.594 1.217 1 81.38 148 ASN B O 1
ATOM 3700 N N . SER B 1 149 ? 14.141 -23.75 1.46 1 83.38 149 SER B N 1
ATOM 3701 C CA . SER B 1 149 ? 12.703 -24 1.414 1 83.38 149 SER B CA 1
ATOM 3702 C C . SER B 1 149 ? 12 -23.453 2.652 1 83.38 149 SER B C 1
ATOM 3704 O O . SER B 1 149 ? 10.781 -23.281 2.66 1 83.38 149 SER B O 1
ATOM 3706 N N . ASP B 1 150 ? 12.719 -23.188 3.662 1 84.44 150 ASP B N 1
ATOM 3707 C CA . ASP B 1 150 ? 12.133 -22.688 4.898 1 84.44 150 ASP B CA 1
ATOM 3708 C C . ASP B 1 150 ? 12.141 -21.156 4.93 1 84.44 150 ASP B C 1
ATOM 3710 O O . ASP B 1 150 ? 11.578 -20.547 5.84 1 84.44 150 ASP B O 1
ATOM 3714 N N . PHE B 1 151 ? 12.766 -20.672 3.998 1 85.69 151 PHE B N 1
ATOM 3715 C CA . PHE B 1 151 ? 12.836 -19.219 3.936 1 85.69 151 PHE B CA 1
ATOM 3716 C C . PHE B 1 151 ? 12.625 -18.734 2.508 1 85.69 151 PHE B C 1
ATOM 3718 O O . PHE B 1 151 ? 13.578 -18.312 1.84 1 85.69 151 PHE B O 1
ATOM 3725 N N . LEU B 1 152 ? 11.375 -18.672 2.162 1 88.25 152 LEU B N 1
ATOM 3726 C CA . LEU B 1 152 ? 11 -18.312 0.798 1 88.25 152 LEU B CA 1
ATOM 3727 C C . LEU B 1 152 ? 10.891 -16.797 0.646 1 88.25 152 LEU B C 1
ATOM 3729 O O . LEU B 1 152 ? 10.477 -16.109 1.577 1 88.25 152 LEU B O 1
ATOM 3733 N N . SER B 1 153 ? 11.289 -16.297 -0.513 1 86.19 153 SER B N 1
ATOM 3734 C CA . SER B 1 153 ? 11 -14.906 -0.871 1 86.19 153 SER B CA 1
ATOM 3735 C C . SER B 1 153 ? 9.531 -14.719 -1.23 1 86.19 153 SER B C 1
ATOM 3737 O O . SER B 1 153 ? 8.812 -15.703 -1.437 1 86.19 153 SER B O 1
ATOM 3739 N N . GLU B 1 154 ? 9.047 -13.523 -1.294 1 90.38 154 GLU B N 1
ATOM 3740 C CA . GLU B 1 154 ? 7.664 -13.227 -1.672 1 90.38 154 GLU B CA 1
ATOM 3741 C C . GLU B 1 154 ? 7.336 -13.797 -3.049 1 90.38 154 GLU B C 1
ATOM 3743 O O . GLU B 1 154 ? 6.25 -14.336 -3.258 1 90.38 154 GLU B O 1
ATOM 3748 N N . ARG B 1 155 ? 8.273 -13.688 -3.947 1 91.06 155 ARG B N 1
ATOM 3749 C CA . ARG B 1 155 ? 8.078 -14.203 -5.297 1 91.06 155 ARG B CA 1
ATOM 3750 C C . ARG B 1 155 ? 7.949 -15.719 -5.289 1 91.06 155 ARG B C 1
ATOM 3752 O O . ARG B 1 155 ? 7.098 -16.281 -5.977 1 91.06 155 ARG B O 1
ATOM 3759 N N . GLU B 1 156 ? 8.852 -16.312 -4.574 1 92.94 156 GLU B N 1
ATOM 3760 C CA . GLU B 1 156 ? 8.789 -17.766 -4.465 1 92.94 156 GLU B CA 1
ATOM 3761 C C . GLU B 1 156 ? 7.48 -18.219 -3.832 1 92.94 156 GLU B C 1
ATOM 3763 O O . GLU B 1 156 ? 6.902 -19.234 -4.242 1 92.94 156 GLU B O 1
ATOM 3768 N N . ILE B 1 157 ? 6.996 -17.469 -2.865 1 95.5 157 ILE B N 1
ATOM 3769 C CA . ILE B 1 157 ? 5.715 -17.766 -2.234 1 95.5 157 ILE B CA 1
ATOM 3770 C C . ILE B 1 157 ? 4.594 -17.641 -3.264 1 95.5 157 ILE B C 1
ATOM 3772 O O . ILE B 1 157 ? 3.711 -18.5 -3.334 1 95.5 157 ILE B O 1
ATOM 3776 N N . ASP B 1 158 ? 4.641 -16.641 -4.086 1 95.5 158 ASP B N 1
ATOM 3777 C CA . ASP B 1 158 ? 3.645 -16.438 -5.133 1 95.5 158 ASP B CA 1
ATOM 3778 C C . ASP B 1 158 ? 3.627 -17.609 -6.109 1 95.5 158 ASP B C 1
ATOM 3780 O O . ASP B 1 158 ? 2.559 -18.078 -6.516 1 95.5 158 ASP B O 1
ATOM 3784 N N . ILE B 1 159 ? 4.766 -18.016 -6.496 1 96.94 159 ILE B N 1
ATOM 3785 C CA . ILE B 1 159 ? 4.883 -19.125 -7.438 1 96.94 159 ILE B CA 1
ATOM 3786 C C . ILE B 1 159 ? 4.34 -20.406 -6.805 1 96.94 159 ILE B C 1
ATOM 3788 O O . ILE B 1 159 ? 3.568 -21.141 -7.43 1 96.94 159 ILE B O 1
ATOM 3792 N N . MET B 1 160 ? 4.719 -20.656 -5.602 1 97.12 160 MET B N 1
ATOM 3793 C CA . MET B 1 160 ? 4.23 -21.828 -4.898 1 97.12 160 MET B CA 1
ATOM 3794 C C . MET B 1 160 ? 2.719 -21.781 -4.715 1 97.12 160 MET B C 1
ATOM 3796 O O . MET B 1 160 ? 2.039 -22.797 -4.789 1 97.12 160 MET B O 1
ATOM 3800 N N . GLN B 1 161 ? 2.232 -20.656 -4.438 1 97.31 161 GLN B N 1
ATOM 3801 C CA . GLN B 1 161 ? 0.787 -20.484 -4.348 1 97.31 161 GLN B CA 1
ATOM 3802 C C . GLN B 1 161 ? 0.1 -20.859 -5.652 1 97.31 161 GLN B C 1
ATOM 3804 O O . GLN B 1 161 ? -0.958 -21.5 -5.641 1 97.31 161 GLN B O 1
ATOM 3809 N N . THR B 1 162 ? 0.678 -20.438 -6.738 1 97.44 162 THR B N 1
ATOM 3810 C CA . THR B 1 162 ? 0.146 -20.812 -8.047 1 97.44 162 THR B CA 1
ATOM 3811 C C . THR B 1 162 ? 0.135 -22.328 -8.219 1 97.44 162 THR B C 1
ATOM 3813 O O . THR B 1 162 ? -0.846 -22.891 -8.703 1 97.44 162 THR B O 1
ATOM 3816 N N . MET B 1 163 ? 1.202 -22.938 -7.777 1 97.5 163 MET B N 1
ATOM 3817 C CA . MET B 1 163 ? 1.273 -24.406 -7.812 1 97.5 163 MET B CA 1
ATOM 3818 C C . MET B 1 163 ? 0.136 -25.016 -7.008 1 97.5 163 MET B C 1
ATOM 3820 O O . MET B 1 163 ? -0.519 -25.953 -7.469 1 97.5 163 MET B O 1
ATOM 3824 N N . ALA B 1 164 ? -0.056 -24.484 -5.836 1 97.94 164 ALA B N 1
ATOM 3825 C CA . ALA B 1 164 ? -1.116 -25 -4.969 1 97.94 164 ALA B CA 1
ATOM 3826 C C . ALA B 1 164 ? -2.484 -24.844 -5.629 1 97.94 164 ALA B C 1
ATOM 3828 O O . ALA B 1 164 ? -3.332 -25.734 -5.531 1 97.94 164 ALA B O 1
ATOM 3829 N N . ILE B 1 165 ? -2.699 -23.797 -6.258 1 96.94 165 ILE B N 1
ATOM 3830 C CA . ILE B 1 165 ? -3.955 -23.547 -6.957 1 96.94 165 ILE B CA 1
ATOM 3831 C C . ILE B 1 165 ? -4.156 -24.594 -8.047 1 96.94 165 ILE B C 1
ATOM 3833 O O . ILE B 1 165 ? -5.258 -25.125 -8.211 1 96.94 165 ILE B O 1
ATOM 3837 N N . PHE B 1 166 ? -3.09 -24.906 -8.781 1 96.88 166 PHE B N 1
ATOM 3838 C CA . PHE B 1 166 ? -3.174 -25.906 -9.836 1 96.88 166 PHE B CA 1
ATOM 3839 C C . PHE B 1 166 ? -3.508 -27.281 -9.266 1 96.88 166 PHE B C 1
ATOM 3841 O O . PHE B 1 166 ? -4.328 -28 -9.828 1 96.88 166 PHE B O 1
ATOM 3848 N N . TYR B 1 167 ? -2.908 -27.609 -8.188 1 97 167 TYR B N 1
ATOM 3849 C CA . TYR B 1 167 ? -3.229 -28.875 -7.539 1 97 167 TYR B CA 1
ATOM 3850 C C . TYR B 1 167 ? -4.695 -28.922 -7.129 1 97 167 TYR B C 1
ATOM 3852 O O . TYR B 1 167 ? -5.355 -29.953 -7.281 1 97 167 TYR B O 1
ATOM 3860 N N . ALA B 1 168 ? -5.184 -27.875 -6.559 1 96.38 168 ALA B N 1
ATOM 3861 C CA . ALA B 1 168 ? -6.594 -27.812 -6.172 1 96.38 168 ALA B CA 1
ATOM 3862 C C . ALA B 1 168 ? -7.5 -28 -7.383 1 96.38 168 ALA B C 1
ATOM 3864 O O . ALA B 1 168 ? -8.5 -28.719 -7.309 1 96.38 168 ALA B O 1
ATOM 3865 N N . GLU B 1 169 ? -7.121 -27.344 -8.477 1 93.88 169 GLU B N 1
ATOM 3866 C CA . GLU B 1 169 ? -7.906 -27.469 -9.695 1 93.88 169 GLU B CA 1
ATOM 3867 C C . GLU B 1 169 ? -7.914 -28.906 -10.203 1 93.88 169 GLU B C 1
ATOM 3869 O O . GLU B 1 169 ? -8.867 -29.328 -10.859 1 93.88 169 GLU B O 1
ATOM 3874 N N . ASN B 1 170 ? -6.852 -29.562 -9.93 1 93.25 170 ASN B N 1
ATOM 3875 C CA . ASN B 1 170 ? -6.75 -30.969 -10.289 1 93.25 170 ASN B CA 1
ATOM 3876 C C . ASN B 1 170 ? -7.32 -31.875 -9.188 1 93.25 170 ASN B C 1
ATOM 3878 O O . ASN B 1 170 ? -7.07 -33.062 -9.18 1 93.25 170 ASN B O 1
ATOM 3882 N N . LYS B 1 171 ? -7.949 -31.312 -8.203 1 94.88 171 LYS B N 1
ATOM 3883 C CA . LYS B 1 171 ? -8.648 -31.969 -7.109 1 94.88 171 LYS B CA 1
ATOM 3884 C C . LYS B 1 171 ? -7.668 -32.688 -6.18 1 94.88 171 LYS B C 1
ATOM 3886 O O . LYS B 1 171 ? -8.023 -33.656 -5.531 1 94.88 171 LYS B O 1
ATOM 3891 N N . GLU B 1 172 ? -6.445 -32.344 -6.305 1 96.12 172 GLU B N 1
ATOM 3892 C CA . GLU B 1 172 ? -5.449 -32.781 -5.336 1 96.12 172 GLU B CA 1
ATOM 3893 C C . GLU B 1 172 ? -5.383 -31.844 -4.141 1 96.12 172 GLU B C 1
ATOM 3895 O O . GLU B 1 172 ? -4.355 -31.219 -3.9 1 96.12 172 GLU B O 1
ATOM 3900 N N . TYR B 1 173 ? -6.375 -31.875 -3.346 1 97.38 173 TYR B N 1
ATOM 3901 C CA . TYR B 1 173 ? -6.617 -30.859 -2.34 1 97.38 173 TYR B CA 1
ATOM 3902 C C . TYR B 1 173 ? -5.641 -30.984 -1.179 1 97.38 173 TYR B C 1
ATOM 3904 O O . TYR B 1 173 ? -5.191 -29.984 -0.62 1 97.38 173 TYR B O 1
ATOM 3912 N N . GLU B 1 174 ? -5.336 -32.188 -0.805 1 96.88 174 GLU B N 1
ATOM 3913 C CA . GLU B 1 174 ? -4.422 -32.375 0.318 1 96.88 174 GLU B CA 1
ATOM 3914 C C . GLU B 1 174 ? -3.057 -31.75 0.025 1 96.88 174 GLU B C 1
ATOM 3916 O O . GLU B 1 174 ? -2.475 -31.078 0.881 1 96.88 174 GLU B O 1
ATOM 3921 N N . LYS B 1 175 ? -2.598 -32.031 -1.175 1 97.12 175 LYS B N 1
ATOM 3922 C CA . LYS B 1 175 ? -1.337 -31.438 -1.594 1 97.12 175 LYS B CA 1
ATOM 3923 C C . LYS B 1 175 ? -1.435 -29.922 -1.604 1 97.12 175 LYS B C 1
ATOM 3925 O O . LYS B 1 175 ? -0.53 -29.219 -1.127 1 97.12 175 LYS B O 1
ATOM 3930 N N . SER B 1 176 ? -2.492 -29.438 -2.109 1 98.06 176 SER B N 1
ATOM 3931 C CA . SER B 1 176 ? -2.742 -28 -2.178 1 98.06 176 SER B CA 1
ATOM 3932 C C . SER B 1 176 ? -2.732 -27.375 -0.79 1 98.06 176 SER B C 1
ATOM 3934 O O . SER B 1 176 ? -2.021 -26.391 -0.55 1 98.06 176 SER B O 1
ATOM 3936 N N . ILE B 1 177 ? -3.441 -27.984 0.124 1 98.31 177 ILE B N 1
ATOM 3937 C CA . ILE B 1 177 ? -3.557 -27.484 1.488 1 98.31 177 ILE B CA 1
ATOM 3938 C C . ILE B 1 177 ? -2.174 -27.422 2.135 1 98.31 177 ILE B C 1
ATOM 3940 O O . ILE B 1 177 ? -1.817 -26.406 2.752 1 98.31 177 ILE B O 1
ATOM 3944 N N . ASN B 1 178 ? -1.434 -28.438 1.937 1 97.94 178 ASN B N 1
ATOM 3945 C CA . ASN B 1 178 ? -0.099 -28.484 2.523 1 97.94 178 ASN B CA 1
ATOM 3946 C C . ASN B 1 178 ? 0.793 -27.375 1.99 1 97.94 178 ASN B C 1
ATOM 3948 O O . ASN B 1 178 ? 1.511 -26.719 2.756 1 97.94 178 ASN B O 1
ATOM 3952 N N . ILE B 1 179 ? 0.751 -27.125 0.718 1 97.81 179 ILE B N 1
ATOM 3953 C CA . ILE B 1 179 ? 1.576 -26.094 0.104 1 97.81 179 ILE B CA 1
ATOM 3954 C C . ILE B 1 179 ? 1.119 -24.719 0.581 1 97.81 179 ILE B C 1
ATOM 3956 O O . ILE B 1 179 ? 1.943 -23.875 0.923 1 97.81 179 ILE B O 1
ATOM 3960 N N . PHE B 1 180 ? -0.199 -24.484 0.643 1 98.25 180 PHE B N 1
ATOM 3961 C CA . PHE B 1 180 ? -0.717 -23.219 1.131 1 98.25 180 PHE B CA 1
ATOM 3962 C C . PHE B 1 180 ? -0.262 -22.953 2.562 1 98.25 180 PHE B C 1
ATOM 3964 O O . PHE B 1 180 ? 0.128 -21.844 2.906 1 98.25 180 PHE B O 1
ATOM 3971 N N . LYS B 1 181 ? -0.336 -23.984 3.389 1 97.75 181 LYS B N 1
ATOM 3972 C CA . LYS B 1 181 ? 0.097 -23.844 4.777 1 97.75 181 LYS B CA 1
ATOM 3973 C C . LYS B 1 181 ? 1.575 -23.469 4.855 1 97.75 181 LYS B C 1
ATOM 3975 O O . LYS B 1 181 ? 1.965 -22.609 5.648 1 97.75 181 LYS B O 1
ATOM 3980 N N . ARG B 1 182 ? 2.357 -24.094 4.023 1 97 182 ARG B N 1
ATOM 3981 C CA . ARG B 1 182 ? 3.781 -23.781 3.965 1 97 182 ARG B CA 1
ATOM 3982 C C . ARG B 1 182 ? 4.008 -22.344 3.531 1 97 182 ARG B C 1
ATOM 3984 O O . ARG B 1 182 ? 4.844 -21.641 4.105 1 97 182 ARG B O 1
ATOM 3991 N N . CYS B 1 183 ? 3.277 -21.938 2.576 1 97.5 183 CYS B N 1
ATOM 3992 C CA . CYS B 1 183 ? 3.379 -20.562 2.088 1 97.5 183 CYS B CA 1
ATOM 3993 C C . CYS B 1 183 ? 3.021 -19.562 3.184 1 97.5 183 CYS B C 1
ATOM 3995 O O . CYS B 1 183 ? 3.723 -18.578 3.375 1 97.5 183 CYS B O 1
ATOM 3997 N N . LEU B 1 184 ? 1.955 -19.891 3.895 1 97.06 184 LEU B N 1
ATOM 3998 C CA . LEU B 1 184 ? 1.517 -19 4.973 1 97.06 184 LEU B CA 1
ATOM 3999 C C . LEU B 1 184 ? 2.572 -18.922 6.066 1 97.06 184 LEU B C 1
ATOM 4001 O O . LEU B 1 184 ? 2.873 -17.828 6.562 1 97.06 184 LEU B O 1
ATOM 4005 N N . THR B 1 185 ? 3.133 -20 6.422 1 95.94 185 THR B N 1
ATOM 4006 C CA . THR B 1 185 ? 4.184 -20.047 7.434 1 95.94 185 THR B CA 1
ATOM 4007 C C . THR B 1 185 ? 5.391 -19.219 7 1 95.94 185 THR B C 1
ATOM 4009 O O . THR B 1 185 ? 5.922 -18.438 7.781 1 95.94 185 THR B O 1
ATOM 4012 N N . ASN B 1 186 ? 5.785 -19.438 5.738 1 93.69 186 ASN B N 1
ATOM 4013 C CA . ASN B 1 186 ? 6.926 -18.688 5.215 1 93.69 186 ASN B CA 1
ATOM 4014 C C . ASN B 1 186 ? 6.633 -17.203 5.152 1 93.69 186 ASN B C 1
ATOM 4016 O O . ASN B 1 186 ? 7.5 -16.375 5.465 1 93.69 186 ASN B O 1
ATOM 4020 N N . PHE B 1 187 ? 5.453 -16.859 4.809 1 95 187 PHE B N 1
ATOM 4021 C CA . PHE B 1 187 ? 5.094 -15.445 4.734 1 95 187 PHE B CA 1
ATOM 4022 C C . PHE B 1 187 ? 5.195 -14.789 6.109 1 95 187 PHE B C 1
ATOM 4024 O O . PHE B 1 187 ? 5.691 -13.672 6.23 1 95 187 PHE B O 1
ATOM 4031 N N . ASN B 1 188 ? 4.703 -15.492 7.094 1 92.69 188 ASN B N 1
ATOM 4032 C CA . ASN B 1 188 ? 4.723 -14.961 8.453 1 92.69 188 ASN B CA 1
ATOM 4033 C C . ASN B 1 188 ? 6.148 -14.773 8.961 1 92.69 188 ASN B C 1
ATOM 4035 O O . ASN B 1 188 ? 6.379 -14.008 9.898 1 92.69 188 ASN B O 1
ATOM 4039 N N . LYS B 1 189 ? 7.133 -15.375 8.344 1 87.25 189 LYS B N 1
ATOM 4040 C CA . LYS B 1 189 ? 8.531 -15.289 8.75 1 87.25 189 LYS B CA 1
ATOM 4041 C C . LYS B 1 189 ? 9.234 -14.117 8.062 1 87.25 189 LYS B C 1
ATOM 4043 O O . LYS B 1 189 ? 10.352 -13.758 8.43 1 87.25 189 LYS B O 1
ATOM 4048 N N . LEU B 1 190 ? 8.578 -13.602 7.027 1 84.38 190 LEU B N 1
ATOM 4049 C CA . LEU B 1 190 ? 9.195 -12.477 6.328 1 84.38 190 LEU B CA 1
ATOM 4050 C C . LEU B 1 190 ? 9.359 -11.281 7.262 1 84.38 190 LEU B C 1
ATOM 4052 O O . LEU B 1 190 ? 8.406 -10.891 7.941 1 84.38 190 LEU B O 1
ATOM 4056 N N . ASP B 1 191 ? 10.492 -10.695 7.254 1 74.25 191 ASP B N 1
ATOM 4057 C CA . ASP B 1 191 ? 10.758 -9.555 8.125 1 74.25 191 ASP B CA 1
ATOM 4058 C C . ASP B 1 191 ? 10.023 -8.312 7.641 1 74.25 191 ASP B C 1
ATOM 4060 O O . ASP B 1 191 ? 9.492 -7.543 8.453 1 74.25 191 ASP B O 1
ATOM 4064 N N . PHE B 1 192 ? 9.969 -8.148 6.328 1 77.5 192 PHE B N 1
ATOM 4065 C CA . PHE B 1 192 ? 9.359 -6.941 5.777 1 77.5 192 PHE B CA 1
ATOM 4066 C C . PHE B 1 192 ? 8.516 -7.273 4.555 1 77.5 192 PHE B C 1
ATOM 4068 O O . PHE B 1 192 ? 8.883 -6.938 3.428 1 77.5 192 PHE B O 1
ATOM 4075 N N . PRO B 1 193 ? 7.367 -7.859 4.863 1 82.38 193 PRO B N 1
ATOM 4076 C CA . PRO B 1 193 ? 6.523 -8.133 3.695 1 82.38 193 PRO B CA 1
ATOM 4077 C C . PRO B 1 193 ? 6.078 -6.859 2.982 1 82.38 193 PRO B C 1
ATOM 4079 O O . PRO B 1 193 ? 5.695 -5.883 3.635 1 82.38 193 PRO B O 1
ATOM 4082 N N . ARG B 1 194 ? 6.223 -6.828 1.686 1 77.31 194 ARG B N 1
ATOM 4083 C CA . ARG B 1 194 ? 5.887 -5.664 0.869 1 77.31 194 ARG B CA 1
ATOM 4084 C C . ARG B 1 194 ? 4.418 -5.691 0.459 1 77.31 194 ARG B C 1
ATOM 4086 O O . ARG B 1 194 ? 3.756 -4.648 0.443 1 77.31 194 ARG B O 1
ATOM 4093 N N . ASP B 1 195 ? 3.994 -6.859 0.122 1 84.88 195 ASP B N 1
ATOM 4094 C CA . ASP B 1 195 ? 2.627 -7.016 -0.365 1 84.88 195 ASP B CA 1
ATOM 4095 C C . ASP B 1 195 ? 1.801 -7.875 0.587 1 84.88 195 ASP B C 1
ATOM 4097 O O . ASP B 1 195 ? 1.811 -9.102 0.487 1 84.88 195 ASP B O 1
ATOM 4101 N N . LYS B 1 196 ? 1.071 -7.23 1.397 1 86.88 196 LYS B N 1
ATOM 4102 C CA . LYS B 1 196 ? 0.294 -7.953 2.4 1 86.88 196 LYS B CA 1
ATOM 4103 C C . LYS B 1 196 ? -0.92 -8.633 1.771 1 86.88 196 LYS B C 1
ATOM 4105 O O . LYS B 1 196 ? -1.546 -9.492 2.391 1 86.88 196 LYS B O 1
ATOM 4110 N N . GLU B 1 197 ? -1.203 -8.312 0.562 1 90.62 197 GLU B N 1
ATOM 4111 C CA . GLU B 1 197 ? -2.32 -8.938 -0.141 1 90.62 197 GLU B CA 1
ATOM 4112 C C . GLU B 1 197 ? -2.025 -10.398 -0.453 1 90.62 197 GLU B C 1
ATOM 4114 O O . GLU B 1 197 ? -2.947 -11.195 -0.636 1 90.62 197 GLU B O 1
ATOM 4119 N N . ILE B 1 198 ? -0.692 -10.719 -0.485 1 94.5 198 ILE B N 1
ATOM 4120 C CA . ILE B 1 198 ? -0.298 -12.102 -0.721 1 94.5 198 ILE B CA 1
ATOM 4121 C C . ILE B 1 198 ? -0.883 -13 0.367 1 94.5 198 ILE B C 1
ATOM 4123 O O . ILE B 1 198 ? -1.421 -14.07 0.076 1 94.5 198 ILE B O 1
ATOM 4127 N N . LYS B 1 199 ? -0.797 -12.531 1.618 1 96.06 199 LYS B N 1
ATOM 4128 C CA . LYS B 1 199 ? -1.305 -13.305 2.75 1 96.06 199 LYS B CA 1
ATOM 4129 C C . LYS B 1 199 ? -2.814 -13.5 2.646 1 96.06 199 LYS B C 1
ATOM 4131 O O . LYS B 1 199 ? -3.328 -14.57 2.967 1 96.06 199 LYS B O 1
ATOM 4136 N N . LEU B 1 200 ? -3.521 -12.5 2.152 1 96.69 200 LEU B N 1
ATOM 4137 C CA . LEU B 1 200 ? -4.969 -12.586 1.972 1 96.69 200 LEU B CA 1
ATOM 4138 C C . LEU B 1 200 ? -5.32 -13.633 0.923 1 96.69 200 LEU B C 1
ATOM 4140 O O . LEU B 1 200 ? -6.227 -14.445 1.133 1 96.69 200 LEU B O 1
ATOM 4144 N N . LYS B 1 201 ? -4.602 -13.602 -0.171 1 96.31 201 LYS B N 1
ATOM 4145 C CA . LYS B 1 201 ? -4.816 -14.586 -1.226 1 96.31 201 LYS B CA 1
ATOM 4146 C C . LYS B 1 201 ? -4.594 -16 -0.706 1 96.31 201 LYS B C 1
ATOM 4148 O O . LYS B 1 201 ? -5.371 -16.906 -1.007 1 96.31 201 LYS B O 1
ATOM 4153 N N . LEU B 1 202 ? -3.547 -16.109 0.054 1 97.88 202 LEU B N 1
ATOM 4154 C CA . LEU B 1 202 ? -3.221 -17.406 0.626 1 97.88 202 LEU B CA 1
ATOM 4155 C C . LEU B 1 202 ? -4.348 -17.906 1.523 1 97.88 202 LEU B C 1
ATOM 4157 O O . LEU B 1 202 ? -4.77 -19.062 1.417 1 97.88 202 LEU B O 1
ATOM 4161 N N . MET B 1 203 ? -4.852 -17.078 2.381 1 97.81 203 MET B N 1
ATOM 4162 C CA . MET B 1 203 ? -5.895 -17.469 3.33 1 97.81 203 MET B CA 1
ATOM 4163 C C . MET B 1 203 ? -7.188 -17.812 2.605 1 97.81 203 MET B C 1
ATOM 4165 O O . MET B 1 203 ? -7.852 -18.797 2.951 1 97.81 203 MET B O 1
ATOM 4169 N N . LEU B 1 204 ? -7.516 -17.062 1.62 1 98.12 204 LEU B N 1
ATOM 4170 C CA . LEU B 1 204 ? -8.734 -17.312 0.859 1 98.12 204 LEU B CA 1
ATOM 4171 C C . LEU B 1 204 ? -8.664 -18.656 0.139 1 98.12 204 LEU B C 1
ATOM 4173 O O . LEU B 1 204 ? -9.586 -19.469 0.231 1 98.12 204 LEU B O 1
ATOM 4177 N N . ASN B 1 205 ? -7.57 -18.859 -0.565 1 97.62 205 ASN B N 1
ATOM 4178 C CA . ASN B 1 205 ? -7.426 -20.094 -1.337 1 97.62 205 ASN B CA 1
ATOM 4179 C C . ASN B 1 205 ? -7.312 -21.312 -0.429 1 97.62 205 ASN B C 1
ATOM 4181 O O . ASN B 1 205 ? -7.844 -22.375 -0.747 1 97.62 205 ASN B O 1
ATOM 4185 N N . LEU B 1 206 ? -6.598 -21.156 0.664 1 98.38 206 LEU B N 1
ATOM 4186 C CA . LEU B 1 206 ? -6.523 -22.234 1.642 1 98.38 206 LEU B CA 1
ATOM 4187 C C . LEU B 1 206 ? -7.906 -22.578 2.182 1 98.38 206 LEU B C 1
ATOM 4189 O O . LEU B 1 206 ? -8.273 -23.75 2.27 1 98.38 206 LEU B O 1
ATOM 4193 N N . ALA B 1 207 ? -8.688 -21.578 2.537 1 98.44 207 ALA B N 1
ATOM 4194 C CA . ALA B 1 207 ? -10.047 -21.781 3.029 1 98.44 207 ALA B CA 1
ATOM 4195 C C . ALA B 1 207 ? -10.906 -22.484 1.984 1 98.44 207 ALA B C 1
ATOM 4197 O O . ALA B 1 207 ? -11.703 -23.375 2.316 1 98.44 207 ALA B O 1
ATOM 4198 N N . LYS B 1 208 ? -10.742 -22.125 0.722 1 97.88 208 LYS B N 1
ATOM 4199 C CA . LYS B 1 208 ? -11.477 -22.766 -0.359 1 97.88 208 LYS B CA 1
ATOM 4200 C C . LYS B 1 208 ? -11.172 -24.266 -0.407 1 97.88 208 LYS B C 1
ATOM 4202 O O . LYS B 1 208 ? -12.078 -25.078 -0.564 1 97.88 208 LYS B O 1
ATOM 4207 N N . CYS B 1 209 ? -9.93 -24.578 -0.295 1 97.94 209 CYS B N 1
ATOM 4208 C CA . CYS B 1 209 ? -9.531 -25.984 -0.324 1 97.94 209 CYS B CA 1
ATOM 4209 C C . CYS B 1 209 ? -10.141 -26.75 0.852 1 97.94 209 CYS B C 1
ATOM 4211 O O . CYS B 1 209 ? -10.594 -27.891 0.695 1 97.94 209 CYS B O 1
ATOM 4213 N N . PHE B 1 210 ? -10.164 -26.125 2.031 1 98 210 PHE B N 1
ATOM 4214 C CA . PHE B 1 210 ? -10.805 -26.75 3.189 1 98 210 PHE B CA 1
ATOM 4215 C C . PHE B 1 210 ? -12.289 -26.969 2.936 1 98 210 PHE B C 1
ATOM 4217 O O . PHE B 1 210 ? -12.844 -28 3.301 1 98 210 PHE B O 1
ATOM 4224 N N . ASP B 1 211 ? -12.875 -26 2.328 1 96.62 211 ASP B N 1
ATOM 4225 C CA . ASP B 1 211 ? -14.289 -26.109 2.01 1 96.62 211 ASP B CA 1
ATOM 4226 C C . ASP B 1 211 ? -14.547 -27.281 1.06 1 96.62 211 ASP B C 1
ATOM 4228 O O . ASP B 1 211 ? -15.469 -28.078 1.273 1 96.62 211 ASP B O 1
ATOM 4232 N N . PHE B 1 212 ? -13.711 -27.438 0.082 1 95.88 212 PHE B N 1
ATOM 4233 C CA . PHE B 1 212 ? -13.859 -28.484 -0.924 1 95.88 212 PHE B CA 1
ATOM 4234 C C . PHE B 1 212 ? -13.648 -29.859 -0.31 1 95.88 212 PHE B C 1
ATOM 4236 O O . PHE B 1 212 ? -14.156 -30.859 -0.827 1 95.88 212 PHE B O 1
ATOM 4243 N N . THR B 1 213 ? -12.945 -29.891 0.74 1 96.38 213 THR B N 1
ATOM 4244 C CA . THR B 1 213 ? -12.695 -31.172 1.412 1 96.38 213 THR B CA 1
ATOM 4245 C C . THR B 1 213 ? -13.617 -31.328 2.617 1 96.38 213 THR B C 1
ATOM 4247 O O . THR B 1 213 ? -13.32 -32.094 3.533 1 96.38 213 THR B O 1
ATOM 4250 N N . TYR B 1 214 ? -14.602 -30.578 2.771 1 94.62 214 TYR B N 1
ATOM 4251 C CA . TYR B 1 214 ? -15.688 -30.625 3.742 1 94.62 214 TYR B CA 1
ATOM 4252 C C . TYR B 1 214 ? -15.18 -30.328 5.148 1 94.62 214 TYR B C 1
ATOM 4254 O O . TYR B 1 214 ? -15.75 -30.812 6.133 1 94.62 214 TYR B O 1
ATOM 4262 N N . GLN B 1 215 ? -14.094 -29.688 5.195 1 96.19 215 GLN B N 1
ATOM 4263 C CA . GLN B 1 215 ? -13.586 -29.172 6.465 1 96.19 215 GLN B CA 1
ATOM 4264 C C . GLN B 1 215 ? -14.016 -27.734 6.68 1 96.19 215 GLN B C 1
ATOM 4266 O O . GLN B 1 215 ? -13.164 -26.828 6.75 1 96.19 215 GLN B O 1
ATOM 4271 N N . HIS B 1 216 ? -15.258 -27.547 6.922 1 96.12 216 HIS B N 1
ATOM 4272 C CA . HIS B 1 216 ? -15.867 -26.219 6.895 1 96.12 216 HIS B CA 1
ATOM 4273 C C . HIS B 1 216 ? -15.453 -25.406 8.117 1 96.12 216 HIS B C 1
ATOM 4275 O O . HIS B 1 216 ? -15.289 -24.188 8.023 1 96.12 216 HIS B O 1
ATOM 4281 N N . GLU B 1 217 ? -15.273 -26.047 9.219 1 95.56 217 GLU B N 1
ATOM 4282 C CA . GLU B 1 217 ? -14.867 -25.328 10.422 1 95.56 217 GLU B CA 1
ATOM 4283 C C . GLU B 1 217 ? -13.484 -24.703 10.258 1 95.56 217 GLU B C 1
ATOM 4285 O O . GLU B 1 217 ? -13.273 -23.547 10.625 1 95.56 217 GLU B O 1
ATOM 4290 N N . GLU B 1 218 ? -12.602 -25.516 9.695 1 97.19 218 GLU B N 1
ATOM 4291 C CA . GLU B 1 218 ? -11.258 -25 9.43 1 97.19 218 GLU B CA 1
ATOM 4292 C C . GLU B 1 218 ? -11.289 -23.875 8.406 1 97.19 218 GLU B C 1
ATOM 4294 O O . GLU B 1 218 ? -10.57 -22.875 8.547 1 97.19 218 GLU B O 1
ATOM 4299 N N . ALA B 1 219 ? -12.078 -24.016 7.414 1 98.19 219 ALA B N 1
ATOM 4300 C CA . ALA B 1 219 ? -12.227 -22.984 6.395 1 98.19 219 ALA B CA 1
ATOM 4301 C C . ALA B 1 219 ? -12.648 -21.656 7.02 1 98.19 219 ALA B C 1
ATOM 4303 O O . ALA B 1 219 ? -12.039 -20.609 6.754 1 98.19 219 ALA B O 1
ATOM 4304 N N . ILE B 1 220 ? -13.656 -21.75 7.898 1 97.62 220 ILE B N 1
ATOM 4305 C CA . ILE B 1 220 ? -14.227 -20.547 8.516 1 97.62 220 ILE B CA 1
ATOM 4306 C C . ILE B 1 220 ? -13.172 -19.859 9.383 1 97.62 220 ILE B C 1
ATOM 4308 O O . ILE B 1 220 ? -13.109 -18.625 9.438 1 97.62 220 ILE B O 1
ATOM 4312 N N . LYS B 1 221 ? -12.359 -20.594 10.039 1 98.06 221 LYS B N 1
ATOM 4313 C CA . LYS B 1 221 ? -11.281 -20.031 10.844 1 98.06 221 LYS B CA 1
ATOM 4314 C C . LYS B 1 221 ? -10.367 -19.141 10 1 98.06 221 LYS B C 1
ATOM 4316 O O . LYS B 1 221 ? -10.047 -18.016 10.391 1 98.06 221 LYS B O 1
ATOM 4321 N N . TYR B 1 222 ? -9.922 -19.641 8.867 1 98.31 222 TYR B N 1
ATOM 4322 C CA . TYR B 1 222 ? -9.023 -18.875 8.008 1 98.31 222 TYR B CA 1
ATOM 4323 C C . TYR B 1 222 ? -9.75 -17.719 7.332 1 98.31 222 TYR B C 1
ATOM 4325 O O . TYR B 1 222 ? -9.164 -16.672 7.09 1 98.31 222 TYR B O 1
ATOM 4333 N N . ILE B 1 223 ? -11.016 -17.922 7.023 1 98.5 223 ILE B N 1
ATOM 4334 C CA . ILE B 1 223 ? -11.828 -16.844 6.465 1 98.5 223 ILE B CA 1
ATOM 4335 C C . ILE B 1 223 ? -11.906 -15.695 7.461 1 98.5 223 ILE B C 1
ATOM 4337 O O . ILE B 1 223 ? -11.688 -14.539 7.098 1 98.5 223 ILE B O 1
ATOM 4341 N N . ASP B 1 224 ? -12.188 -16.047 8.711 1 98.38 224 ASP B N 1
ATOM 4342 C CA . ASP B 1 224 ? -12.297 -15.016 9.75 1 98.38 224 ASP B CA 1
ATOM 4343 C C . ASP B 1 224 ? -10.977 -14.273 9.922 1 98.38 224 ASP B C 1
ATOM 4345 O O . ASP B 1 224 ? -10.961 -13.047 10.062 1 98.38 224 ASP B O 1
ATOM 4349 N N . LYS B 1 225 ? -9.914 -14.984 9.891 1 97.69 225 LYS B N 1
ATOM 4350 C CA . LYS B 1 225 ? -8.602 -14.352 9.945 1 97.69 225 LYS B CA 1
ATOM 4351 C C . LYS B 1 225 ? -8.375 -13.43 8.758 1 97.69 225 LYS B C 1
ATOM 4353 O O . LYS B 1 225 ? -7.824 -12.336 8.906 1 97.69 225 LYS B O 1
ATOM 4358 N N . GLY B 1 226 ? -8.75 -13.914 7.598 1 97.94 226 GLY B N 1
ATOM 4359 C CA . GLY B 1 226 ? -8.633 -13.102 6.391 1 97.94 226 GLY B CA 1
ATOM 4360 C C . GLY B 1 226 ? -9.445 -11.828 6.449 1 97.94 226 GLY B C 1
ATOM 4361 O O . GLY B 1 226 ? -8.961 -10.758 6.07 1 97.94 226 GLY B O 1
ATOM 4362 N N . ILE B 1 227 ? -10.688 -11.922 6.945 1 97.69 227 ILE B N 1
ATOM 4363 C CA . ILE B 1 227 ? -11.562 -10.758 7.07 1 97.69 227 ILE B CA 1
ATOM 4364 C C . ILE B 1 227 ? -10.953 -9.75 8.039 1 97.69 227 ILE B C 1
ATOM 4366 O O . ILE B 1 227 ? -10.883 -8.555 7.738 1 97.69 227 ILE B O 1
ATOM 4370 N N . LYS B 1 228 ? -10.539 -10.25 9.156 1 96.75 228 LYS B N 1
ATOM 4371 C CA . LYS B 1 228 ? -9.898 -9.383 10.141 1 96.75 228 LYS B CA 1
ATOM 4372 C C . LYS B 1 228 ? -8.68 -8.688 9.555 1 96.75 228 LYS B C 1
ATOM 4374 O O . LYS B 1 228 ? -8.477 -7.488 9.758 1 96.75 228 LYS B O 1
ATOM 4379 N N . LEU B 1 229 ? -7.871 -9.422 8.836 1 96.19 229 LEU B N 1
ATOM 4380 C CA . LEU B 1 229 ? -6.68 -8.859 8.203 1 96.19 229 LEU B CA 1
ATOM 4381 C C . LEU B 1 229 ? -7.059 -7.781 7.195 1 96.19 229 LEU B C 1
ATOM 4383 O O . LEU B 1 229 ? -6.457 -6.703 7.176 1 96.19 229 LEU B O 1
ATOM 4387 N N . ALA B 1 230 ? -7.988 -8.078 6.312 1 96.88 230 ALA B N 1
ATOM 4388 C CA . ALA B 1 230 ? -8.414 -7.121 5.297 1 96.88 230 ALA B CA 1
ATOM 4389 C C . ALA B 1 230 ? -8.898 -5.824 5.938 1 96.88 230 ALA B C 1
ATOM 4391 O O . ALA B 1 230 ? -8.547 -4.73 5.48 1 96.88 230 ALA B O 1
ATOM 4392 N N . ILE B 1 231 ? -9.672 -5.953 6.988 1 94.81 231 ILE B N 1
ATOM 4393 C CA . ILE B 1 231 ? -10.211 -4.789 7.688 1 94.81 231 ILE B CA 1
ATOM 4394 C C . ILE B 1 231 ? -9.07 -4 8.328 1 94.81 231 ILE B C 1
ATOM 4396 O O . ILE B 1 231 ? -9.016 -2.773 8.219 1 94.81 231 ILE B O 1
ATOM 4400 N N . ASN B 1 232 ? -8.172 -4.703 8.969 1 92.31 232 ASN B N 1
ATOM 4401 C CA . ASN B 1 232 ? -7.02 -4.055 9.586 1 92.31 232 ASN B CA 1
ATOM 4402 C C . ASN B 1 232 ? -6.172 -3.314 8.555 1 92.31 232 ASN B C 1
ATOM 4404 O O . ASN B 1 232 ? -5.586 -2.271 8.859 1 92.31 232 ASN B O 1
ATOM 4408 N N . LEU B 1 233 ? -6.156 -3.852 7.391 1 92.19 233 LEU B N 1
ATOM 4409 C CA . LEU B 1 233 ? -5.375 -3.24 6.32 1 92.19 233 LEU B CA 1
ATOM 4410 C C . LEU B 1 233 ? -6.188 -2.174 5.594 1 92.19 233 LEU B C 1
ATOM 4412 O O . LEU B 1 233 ? -5.68 -1.516 4.684 1 92.19 233 LEU B O 1
ATOM 4416 N N . ASN B 1 234 ? -7.477 -2.049 5.922 1 92.88 234 ASN B N 1
ATOM 4417 C CA . ASN B 1 234 ? -8.398 -1.127 5.258 1 92.88 234 ASN B CA 1
ATOM 4418 C C . ASN B 1 234 ? -8.516 -1.428 3.768 1 92.88 234 ASN B C 1
ATOM 4420 O O . ASN B 1 234 ? -8.516 -0.512 2.943 1 92.88 234 ASN B O 1
ATOM 4424 N N . THR B 1 235 ? -8.531 -2.701 3.371 1 95.19 235 THR B N 1
ATOM 4425 C CA . THR B 1 235 ? -8.555 -3.039 1.952 1 95.19 235 THR B CA 1
ATOM 4426 C C . THR B 1 235 ? -9.859 -3.73 1.582 1 95.19 235 THR B C 1
ATOM 4428 O O . THR B 1 235 ? -10.391 -4.523 2.361 1 95.19 235 THR B O 1
ATOM 4431 N N . LEU B 1 236 ? -10.383 -3.391 0.433 1 95.44 236 LEU B N 1
ATOM 4432 C CA . LEU B 1 236 ? -11.539 -4.062 -0.152 1 95.44 236 LEU B CA 1
ATOM 4433 C C . LEU B 1 236 ? -11.109 -5.312 -0.917 1 95.44 236 LEU B C 1
ATOM 4435 O O . LEU B 1 236 ? -11.945 -6.152 -1.262 1 95.44 236 LEU B O 1
ATOM 4439 N N . TYR B 1 237 ? -9.805 -5.48 -1.136 1 93.81 237 TYR B N 1
ATOM 4440 C CA . TYR B 1 237 ? -9.266 -6.578 -1.931 1 93.81 237 TYR B CA 1
ATOM 4441 C C . TYR B 1 237 ? -9.602 -7.926 -1.306 1 93.81 237 TYR B C 1
ATOM 4443 O O . TYR B 1 237 ? -9.172 -8.227 -0.189 1 93.81 237 TYR B O 1
ATOM 4451 N N . LEU B 1 238 ? -10.375 -8.68 -1.983 1 96 238 LEU B N 1
ATOM 4452 C CA . LEU B 1 238 ? -10.789 -10.047 -1.679 1 96 238 LEU B CA 1
ATOM 4453 C C . LEU B 1 238 ? -11.734 -10.078 -0.486 1 96 238 LEU B C 1
ATOM 4455 O O . LEU B 1 238 ? -12.133 -11.156 -0.034 1 96 238 LEU B O 1
ATOM 4459 N N . LEU B 1 239 ? -12.078 -8.945 0.066 1 97.06 239 LEU B N 1
ATOM 4460 C CA . LEU B 1 239 ? -12.953 -8.898 1.231 1 97.06 239 LEU B CA 1
ATOM 4461 C C . LEU B 1 239 ? -14.328 -9.453 0.899 1 97.06 239 LEU B C 1
ATOM 4463 O O . LEU B 1 239 ? -14.891 -10.234 1.673 1 97.06 239 LEU B O 1
ATOM 4467 N N . GLY B 1 240 ? -14.906 -9.062 -0.256 1 96.56 240 GLY B N 1
ATOM 4468 C CA . GLY B 1 240 ? -16.188 -9.609 -0.692 1 96.56 240 GLY B CA 1
ATOM 4469 C C . GLY B 1 240 ? -16.156 -11.117 -0.875 1 96.56 240 GLY B C 1
ATOM 4470 O O . GLY B 1 240 ? -17.078 -11.812 -0.448 1 96.56 240 GLY B O 1
ATOM 4471 N N . GLU B 1 241 ? -15.086 -11.578 -1.49 1 96.44 241 GLU B N 1
ATOM 4472 C CA . GLU B 1 241 ? -14.914 -13.016 -1.709 1 96.44 241 GLU B CA 1
ATOM 4473 C C . GLU B 1 241 ? -14.844 -13.773 -0.385 1 96.44 241 GLU B C 1
ATOM 4475 O O . GLU B 1 241 ? -15.383 -14.875 -0.267 1 96.44 241 GLU B O 1
ATOM 4480 N N . LEU B 1 242 ? -14.195 -13.164 0.596 1 98.06 242 LEU B N 1
ATOM 4481 C CA . LEU B 1 242 ? -14.078 -13.789 1.907 1 98.06 242 LEU B CA 1
ATOM 4482 C C . LEU B 1 242 ? -15.445 -13.906 2.574 1 98.06 242 LEU B C 1
ATOM 4484 O O . LEU B 1 242 ? -15.82 -14.984 3.049 1 98.06 242 LEU B O 1
ATOM 4488 N N . PHE B 1 243 ? -16.234 -12.859 2.564 1 97.62 243 PHE B N 1
ATOM 4489 C CA . PHE B 1 243 ? -17.562 -12.898 3.137 1 97.62 243 PHE B CA 1
ATOM 4490 C C . PHE B 1 243 ? -18.453 -13.891 2.389 1 97.62 243 PHE B C 1
ATOM 4492 O O . PHE B 1 243 ? -19.234 -14.617 3 1 97.62 243 PHE B O 1
ATOM 4499 N N . TYR B 1 244 ? -18.344 -13.906 1.113 1 96.56 244 TYR B N 1
ATOM 4500 C CA . TYR B 1 244 ? -19.141 -14.82 0.29 1 96.56 244 TYR B CA 1
ATOM 4501 C C . TYR B 1 244 ? -18.844 -16.266 0.637 1 96.56 244 TYR B C 1
ATOM 4503 O O . TYR B 1 244 ? -19.75 -17.062 0.863 1 96.56 244 TYR B O 1
ATOM 4511 N N . LEU B 1 245 ? -17.547 -16.531 0.682 1 97 245 LEU B N 1
ATOM 4512 C CA . LEU B 1 245 ? -17.141 -17.891 1.001 1 97 245 LEU B CA 1
ATOM 4513 C C . LEU B 1 245 ? -17.594 -18.297 2.4 1 97 245 LEU B C 1
ATOM 4515 O O . LEU B 1 245 ? -17.953 -19.453 2.639 1 97 245 LEU B O 1
ATOM 4519 N N . LYS B 1 246 ? -17.531 -17.344 3.336 1 97.44 246 LYS B N 1
ATOM 4520 C CA . LYS B 1 246 ? -18 -17.641 4.688 1 97.44 246 LYS B CA 1
ATOM 4521 C C . LYS B 1 246 ? -19.469 -18.062 4.691 1 97.44 246 LYS B C 1
ATOM 4523 O O . LYS B 1 246 ? -19.844 -19.031 5.344 1 97.44 246 LYS B O 1
ATOM 4528 N N . GLY B 1 247 ? -20.297 -17.344 3.986 1 95.69 247 GLY B N 1
ATOM 4529 C CA . GLY B 1 247 ? -21.688 -17.719 3.859 1 95.69 247 GLY B CA 1
ATOM 4530 C C . GLY B 1 247 ? -21.891 -19.094 3.271 1 95.69 247 GLY B C 1
ATOM 4531 O O . GLY B 1 247 ? -22.719 -19.875 3.754 1 95.69 247 GLY B O 1
ATOM 4532 N N . GLN B 1 248 ? -21.094 -19.422 2.256 1 94.31 248 GLN B N 1
ATOM 4533 C CA . GLN B 1 248 ? -21.156 -20.734 1.622 1 94.31 248 GLN B CA 1
ATOM 4534 C C . GLN B 1 248 ? -20.828 -21.844 2.611 1 94.31 248 GLN B C 1
ATOM 4536 O O . GLN B 1 248 ? -21.516 -22.859 2.684 1 94.31 248 GLN B O 1
ATOM 4541 N N . CYS B 1 249 ? -19.812 -21.609 3.355 1 96.25 249 CYS B N 1
ATOM 4542 C CA . CYS B 1 249 ? -19.359 -22.594 4.328 1 96.25 249 CYS B CA 1
ATOM 4543 C C . CYS B 1 249 ? -20.406 -22.781 5.426 1 96.25 249 CYS B C 1
ATOM 4545 O O . CYS B 1 249 ? -20.703 -23.922 5.812 1 96.25 249 CYS B O 1
ATOM 4547 N N . LEU B 1 250 ? -20.922 -21.672 5.902 1 95.19 250 LEU B N 1
ATOM 4548 C CA . LEU B 1 250 ? -21.938 -21.734 6.957 1 95.19 250 LEU B CA 1
ATOM 4549 C C . LEU B 1 250 ? -23.156 -22.516 6.492 1 95.19 250 LEU B C 1
ATOM 4551 O O . LEU B 1 250 ? -23.75 -23.266 7.266 1 95.19 250 LEU B O 1
ATOM 4555 N N . LEU B 1 251 ? -23.516 -22.328 5.25 1 92.19 251 LEU B N 1
ATOM 4556 C CA . LEU B 1 251 ? -24.688 -22.984 4.676 1 92.19 251 LEU B CA 1
ATOM 4557 C C . LEU B 1 251 ? -24.484 -24.5 4.664 1 92.19 251 LEU B C 1
ATOM 4559 O O . LEU B 1 251 ? -25.453 -25.25 4.789 1 92.19 251 LEU B O 1
ATOM 4563 N N . LYS B 1 252 ? -23.297 -24.969 4.562 1 92.62 252 LYS B N 1
ATOM 4564 C CA . LYS B 1 252 ? -22.984 -26.375 4.418 1 92.62 252 LYS B CA 1
ATOM 4565 C C . LYS B 1 252 ? -22.797 -27.047 5.781 1 92.62 252 LYS B C 1
ATOM 4567 O O . LYS B 1 252 ? -22.703 -28.266 5.875 1 92.62 252 LYS B O 1
ATOM 4572 N N . MET B 1 253 ? -22.75 -26.219 6.773 1 90.88 253 MET B N 1
ATOM 4573 C CA . MET B 1 253 ? -22.609 -26.766 8.117 1 90.88 253 MET B CA 1
ATOM 4574 C C . MET B 1 253 ? -23.906 -27.422 8.586 1 90.88 253 MET B C 1
ATOM 4576 O O . MET B 1 253 ? -24.984 -26.984 8.203 1 90.88 253 MET B O 1
ATOM 4580 N N . LYS B 1 254 ? -23.844 -28.453 9.375 1 83.88 254 LYS B N 1
ATOM 4581 C CA . LYS B 1 254 ? -25.016 -29.188 9.867 1 83.88 254 LYS B CA 1
ATOM 4582 C C . LYS B 1 254 ? -25.938 -28.281 10.672 1 83.88 254 LYS B C 1
ATOM 4584 O O . LYS B 1 254 ? -27.141 -28.219 10.414 1 83.88 254 LYS B O 1
ATOM 4589 N N . GLN B 1 255 ? -25.484 -27.609 11.727 1 83.5 255 GLN B N 1
ATOM 4590 C CA . GLN B 1 255 ? -26.25 -26.656 12.523 1 83.5 255 GLN B CA 1
ATOM 4591 C C . GLN B 1 255 ? -25.875 -25.219 12.172 1 83.5 255 GLN B C 1
ATOM 4593 O O . GLN B 1 255 ? -24.828 -24.719 12.617 1 83.5 255 GLN B O 1
ATOM 4598 N N . HIS B 1 256 ? -26.656 -24.797 11.031 1 80.5 256 HIS B N 1
ATOM 4599 C CA . HIS B 1 256 ? -26.281 -23.438 10.688 1 80.5 256 HIS B CA 1
ATOM 4600 C C . HIS B 1 256 ? -27.422 -22.469 10.977 1 80.5 256 HIS B C 1
ATOM 4602 O O . HIS B 1 256 ? -28.594 -22.859 11 1 80.5 256 HIS B O 1
ATOM 4608 N N . ASN B 1 257 ? -27 -21.312 11.375 1 88.12 257 ASN B N 1
ATOM 4609 C CA . ASN B 1 257 ? -27.922 -20.188 11.531 1 88.12 257 ASN B CA 1
ATOM 4610 C C . ASN B 1 257 ? -28.094 -19.422 10.219 1 88.12 257 ASN B C 1
ATOM 4612 O O . ASN B 1 257 ? -27.156 -18.797 9.727 1 88.12 257 ASN B O 1
ATOM 4616 N N . VAL B 1 258 ? -29.297 -19.562 9.664 1 90.12 258 VAL B N 1
ATOM 4617 C CA . VAL B 1 258 ? -29.594 -18.953 8.367 1 90.12 258 VAL B CA 1
ATOM 4618 C C . VAL B 1 258 ? -29.312 -17.453 8.414 1 90.12 258 VAL B C 1
ATOM 4620 O O . VAL B 1 258 ? -28.875 -16.875 7.43 1 90.12 258 VAL B O 1
ATOM 4623 N N . GLU B 1 259 ? -29.531 -16.875 9.539 1 91.69 259 GLU B N 1
ATOM 4624 C CA . GLU B 1 259 ? -29.297 -15.445 9.695 1 91.69 259 GLU B CA 1
ATOM 4625 C C . GLU B 1 259 ? -27.828 -15.094 9.492 1 91.69 259 GLU B C 1
ATOM 4627 O O . GLU B 1 259 ? -27.516 -14.039 8.93 1 91.69 259 GLU B O 1
ATOM 4632 N N . ASP B 1 260 ? -26.984 -15.961 9.922 1 93.69 260 ASP B N 1
ATOM 4633 C CA . ASP B 1 260 ? -25.547 -15.734 9.758 1 93.69 260 ASP B CA 1
ATOM 4634 C C . ASP B 1 260 ? -25.141 -15.82 8.281 1 93.69 260 ASP B C 1
ATOM 4636 O O . ASP B 1 260 ? -24.281 -15.062 7.828 1 93.69 260 ASP B O 1
ATOM 4640 N N . VAL B 1 261 ? -25.734 -16.75 7.586 1 94.62 261 VAL B N 1
ATOM 4641 C CA . VAL B 1 261 ? -25.469 -16.891 6.156 1 94.62 261 VAL B CA 1
ATOM 4642 C C . VAL B 1 261 ? -25.891 -15.617 5.422 1 94.62 261 VAL B C 1
ATOM 4644 O O . VAL B 1 261 ? -25.109 -15.047 4.656 1 94.62 261 VAL B O 1
ATOM 4647 N N . ILE B 1 262 ? -27.109 -15.172 5.742 1 92.94 262 ILE B N 1
ATOM 4648 C CA . ILE B 1 262 ? -27.672 -13.984 5.105 1 92.94 262 ILE B CA 1
ATOM 4649 C C . ILE B 1 262 ? -26.797 -12.766 5.422 1 92.94 262 ILE B C 1
ATOM 4651 O O . ILE B 1 262 ? -26.516 -11.961 4.543 1 92.94 262 ILE B O 1
ATOM 4655 N N . TYR B 1 263 ? -26.406 -12.727 6.656 1 93.81 263 TYR B N 1
ATOM 4656 C CA . TYR B 1 263 ? -25.578 -11.625 7.117 1 93.81 263 TYR B CA 1
ATOM 4657 C C . TYR B 1 263 ? -24.297 -11.531 6.297 1 93.81 263 TYR B C 1
ATOM 4659 O O . TYR B 1 263 ? -23.938 -10.461 5.789 1 93.81 263 TYR B O 1
ATOM 4667 N N . ASN B 1 264 ? -23.578 -12.578 6.152 1 95.88 264 ASN B N 1
ATOM 4668 C CA . ASN B 1 264 ? -22.312 -12.609 5.426 1 95.88 264 ASN B CA 1
ATOM 4669 C C . ASN B 1 264 ? -22.516 -12.383 3.932 1 95.88 264 ASN B C 1
ATOM 4671 O O . ASN B 1 264 ? -21.75 -11.664 3.297 1 95.88 264 ASN B O 1
ATOM 4675 N N . TRP B 1 265 ? -23.547 -12.961 3.33 1 95 265 TRP B N 1
ATOM 4676 C CA . TRP B 1 265 ? -23.797 -12.797 1.903 1 95 265 TRP B CA 1
ATOM 4677 C C . TRP B 1 265 ? -24.234 -11.375 1.588 1 95 265 TRP B C 1
ATOM 4679 O O . TRP B 1 265 ? -23.922 -10.844 0.517 1 95 265 TRP B O 1
ATOM 4689 N N . LYS B 1 266 ? -24.969 -10.727 2.508 1 93.75 266 LYS B N 1
ATOM 4690 C CA . LYS B 1 266 ? -25.312 -9.32 2.322 1 93.75 266 LYS B CA 1
ATOM 4691 C C . LYS B 1 266 ? -24.078 -8.43 2.322 1 93.75 266 LYS B C 1
ATOM 4693 O O . LYS B 1 266 ? -23.969 -7.504 1.52 1 93.75 266 LYS B O 1
ATOM 4698 N N . LYS B 1 267 ? -23.203 -8.719 3.25 1 95 267 LYS B N 1
ATOM 4699 C CA . LYS B 1 267 ? -21.938 -7.973 3.275 1 95 267 LYS B CA 1
ATOM 4700 C C . LYS B 1 267 ? -21.156 -8.188 1.986 1 95 267 LYS B C 1
ATOM 4702 O O . LYS B 1 267 ? -20.625 -7.23 1.418 1 95 267 LYS B O 1
ATOM 4707 N N . ALA B 1 268 ? -21.047 -9.398 1.544 1 96.31 268 ALA B N 1
ATOM 4708 C CA . ALA B 1 268 ? -20.375 -9.711 0.291 1 96.31 268 ALA B CA 1
ATOM 4709 C C . ALA B 1 268 ? -21 -8.961 -0.877 1 96.31 268 ALA B C 1
ATOM 4711 O O . ALA B 1 268 ? -20.297 -8.336 -1.674 1 96.31 268 ALA B O 1
ATOM 4712 N N . LEU B 1 269 ? -22.328 -9.031 -0.958 1 93.88 269 LEU B N 1
ATOM 4713 C CA . LEU B 1 269 ? -23.047 -8.383 -2.045 1 93.88 269 LEU B CA 1
ATOM 4714 C C . LEU B 1 269 ? -22.781 -6.883 -2.059 1 93.88 269 LEU B C 1
ATOM 4716 O O . LEU B 1 269 ? -22.547 -6.297 -3.121 1 93.88 269 LEU B O 1
ATOM 4720 N N . PHE B 1 270 ? -22.844 -6.344 -0.895 1 93.25 270 PHE B N 1
ATOM 4721 C CA . PHE B 1 270 ? -22.562 -4.918 -0.779 1 93.25 270 PHE B CA 1
ATOM 4722 C C . PHE B 1 270 ? -21.172 -4.594 -1.34 1 93.25 270 PHE B C 1
ATOM 4724 O O . PHE B 1 270 ? -21.031 -3.646 -2.117 1 93.25 270 PHE B O 1
ATOM 4731 N N . ILE B 1 271 ? -20.172 -5.301 -0.989 1 95.25 271 ILE B N 1
ATOM 4732 C CA . ILE B 1 271 ? -18.797 -5.066 -1.406 1 95.25 271 ILE B CA 1
ATOM 4733 C C . ILE B 1 271 ? -18.672 -5.285 -2.912 1 95.25 271 ILE B C 1
ATOM 4735 O O . ILE B 1 271 ? -17.984 -4.52 -3.604 1 95.25 271 ILE B O 1
ATOM 4739 N N . PHE B 1 272 ? -19.281 -6.316 -3.449 1 94.38 272 PHE B N 1
ATOM 4740 C CA . PHE B 1 272 ? -19.234 -6.594 -4.879 1 94.38 272 PHE B CA 1
ATOM 4741 C C . PHE B 1 272 ? -19.891 -5.461 -5.672 1 94.38 272 PHE B C 1
ATOM 4743 O O . PHE B 1 272 ? -19.406 -5.105 -6.75 1 94.38 272 PHE B O 1
ATOM 4750 N N . GLU B 1 273 ? -20.969 -4.934 -5.148 1 91.81 273 GLU B N 1
ATOM 4751 C CA . GLU B 1 273 ? -21.609 -3.801 -5.797 1 91.81 273 GLU B CA 1
ATOM 4752 C C . GLU B 1 273 ? -20.719 -2.566 -5.777 1 91.81 273 GLU B C 1
ATOM 4754 O O . GLU B 1 273 ? -20.609 -1.848 -6.777 1 91.81 273 GLU B O 1
ATOM 4759 N N . LEU B 1 274 ? -20.141 -2.379 -4.637 1 91.06 274 LEU B N 1
ATOM 4760 C CA . LEU B 1 274 ? -19.25 -1.241 -4.473 1 91.06 274 LEU B CA 1
ATOM 4761 C C . LEU B 1 274 ? -18.062 -1.335 -5.438 1 91.06 274 LEU B C 1
ATOM 4763 O O . LEU B 1 274 ? -17.641 -0.326 -6.008 1 91.06 274 LEU B O 1
ATOM 4767 N N . THR B 1 275 ? -17.484 -2.477 -5.613 1 90.75 275 THR B N 1
ATOM 4768 C CA . THR B 1 275 ? -16.281 -2.674 -6.422 1 90.75 275 THR B CA 1
ATOM 4769 C C . THR B 1 275 ? -16.656 -3.059 -7.852 1 90.75 275 THR B C 1
ATOM 4771 O O . THR B 1 275 ? -15.789 -3.443 -8.641 1 90.75 275 THR B O 1
ATOM 4774 N N . GLU B 1 276 ? -17.953 -3.102 -8.172 1 85.62 276 GLU B N 1
ATOM 4775 C CA . GLU B 1 276 ? -18.5 -3.322 -9.508 1 85.62 276 GLU B CA 1
ATOM 4776 C C . GLU B 1 276 ? -18.094 -4.691 -10.047 1 85.62 276 GLU B C 1
ATOM 4778 O O . GLU B 1 276 ? -17.688 -4.809 -11.203 1 85.62 276 GLU B O 1
ATOM 4783 N N . LYS B 1 277 ? -18.094 -5.629 -9.234 1 85.75 277 LYS B N 1
ATOM 4784 C CA . LYS B 1 277 ? -17.891 -7.008 -9.664 1 85.75 277 LYS B CA 1
ATOM 4785 C C . LYS B 1 277 ? -19.203 -7.629 -10.148 1 85.75 277 LYS B C 1
ATOM 4787 O O . LYS B 1 277 ? -19.938 -8.234 -9.359 1 85.75 277 LYS B O 1
ATOM 4792 N N . GLU B 1 278 ? -19.484 -7.602 -11.328 1 80.31 278 GLU B N 1
ATOM 4793 C CA . GLU B 1 278 ? -20.781 -7.863 -11.938 1 80.31 278 GLU B CA 1
ATOM 4794 C C . GLU B 1 278 ? -21.172 -9.328 -11.797 1 80.31 278 GLU B C 1
ATOM 4796 O O . GLU B 1 278 ? -22.344 -9.648 -11.578 1 80.31 278 GLU B O 1
ATOM 4801 N N . TYR B 1 279 ? -20.188 -10.195 -11.914 1 80.62 279 TYR B N 1
ATOM 4802 C CA . TYR B 1 279 ? -20.484 -11.617 -11.836 1 80.62 279 TYR B CA 1
ATOM 4803 C C . TYR B 1 279 ? -21.188 -11.961 -10.531 1 80.62 279 TYR B C 1
ATOM 4805 O O . TYR B 1 279 ? -22.266 -12.578 -10.539 1 80.62 279 TYR B O 1
ATOM 4813 N N . TYR B 1 280 ? -20.734 -11.539 -9.484 1 82.94 280 TYR B N 1
ATOM 4814 C CA . TYR B 1 280 ? -21.266 -11.875 -8.172 1 82.94 280 TYR B CA 1
ATOM 4815 C C . TYR B 1 280 ? -22.562 -11.117 -7.906 1 82.94 280 TYR B C 1
ATOM 4817 O O . TYR B 1 280 ? -23.469 -11.625 -7.223 1 82.94 280 TYR B O 1
ATOM 4825 N N . THR B 1 281 ? -22.703 -9.977 -8.477 1 85.69 281 THR B N 1
ATOM 4826 C CA . THR B 1 281 ? -23.859 -9.141 -8.188 1 85.69 281 THR B CA 1
ATOM 4827 C C . THR B 1 281 ? -25.125 -9.695 -8.859 1 85.69 281 THR B C 1
ATOM 4829 O O . THR B 1 281 ? -26.234 -9.43 -8.422 1 85.69 281 THR B O 1
ATOM 4832 N N . LYS B 1 282 ? -24.891 -10.492 -9.781 1 84.5 282 LYS B N 1
ATOM 4833 C CA . LYS B 1 282 ? -26.031 -11.07 -10.492 1 84.5 282 LYS B CA 1
ATOM 4834 C C . LYS B 1 282 ? -26.469 -12.391 -9.844 1 84.5 282 LYS B C 1
ATOM 4836 O O . LYS B 1 282 ? -27.656 -12.656 -9.711 1 84.5 282 LYS B O 1
ATOM 4841 N N . MET B 1 283 ? -25.547 -13.125 -9.383 1 85.12 283 MET B N 1
ATOM 4842 C CA . MET B 1 283 ? -25.828 -14.477 -8.922 1 85.12 283 MET B CA 1
ATOM 4843 C C . MET B 1 283 ? -26.234 -14.477 -7.453 1 85.12 283 MET B C 1
ATOM 4845 O O . MET B 1 283 ? -27.172 -15.188 -7.07 1 85.12 283 MET B O 1
ATOM 4849 N N . LEU B 1 284 ? -25.703 -13.648 -6.66 1 86.62 284 LEU B N 1
ATOM 4850 C CA . LEU B 1 284 ? -25.828 -13.727 -5.207 1 86.62 284 LEU B CA 1
ATOM 4851 C C . LEU B 1 284 ? -27.219 -13.289 -4.75 1 86.62 284 LEU B C 1
ATOM 4853 O O . LEU B 1 284 ? -27.797 -13.906 -3.855 1 86.62 284 LEU B O 1
ATOM 4857 N N . PRO B 1 285 ? -27.812 -12.258 -5.355 1 82.06 285 PRO B N 1
ATOM 4858 C CA . PRO B 1 285 ? -29.156 -11.859 -4.914 1 82.06 285 PRO B CA 1
ATOM 4859 C C . PRO B 1 285 ? -30.172 -12.984 -5.043 1 82.06 285 PRO B C 1
ATOM 4861 O O . PRO B 1 285 ? -31.016 -13.172 -4.16 1 82.06 285 PRO B O 1
ATOM 4864 N N . ASP B 1 286 ? -30.031 -13.719 -6.074 1 84 286 ASP B N 1
ATOM 4865 C CA . ASP B 1 286 ? -30.953 -14.836 -6.273 1 84 286 ASP B CA 1
ATOM 4866 C C . ASP B 1 286 ? -30.797 -15.883 -5.172 1 84 286 ASP B C 1
ATOM 4868 O O . ASP B 1 286 ? -31.781 -16.406 -4.648 1 84 286 ASP B O 1
ATOM 4872 N N . GLU B 1 287 ? -29.641 -16.125 -4.859 1 83.19 287 GLU B N 1
ATOM 4873 C CA . GLU B 1 287 ? -29.344 -17.078 -3.789 1 83.19 287 GLU B CA 1
ATOM 4874 C C . GLU B 1 287 ? -29.875 -16.578 -2.447 1 83.19 287 GLU B C 1
ATOM 4876 O O . GLU B 1 287 ? -30.406 -17.359 -1.649 1 83.19 287 GLU B O 1
ATOM 4881 N N . LEU B 1 288 ? -29.719 -15.297 -2.23 1 86.12 288 LEU B N 1
ATOM 4882 C CA . LEU B 1 288 ? -30.172 -14.68 -0.987 1 86.12 288 LEU B CA 1
ATOM 4883 C C . LEU B 1 288 ? -31.688 -14.75 -0.865 1 86.12 288 LEU B C 1
ATOM 4885 O O . LEU B 1 288 ? -32.219 -15.062 0.205 1 86.12 288 LEU B O 1
ATOM 4889 N N . ILE B 1 289 ? -32.344 -14.461 -1.946 1 81.06 289 ILE B N 1
ATOM 4890 C CA . ILE B 1 289 ? -33.812 -14.492 -1.969 1 81.06 289 ILE B CA 1
ATOM 4891 C C . ILE B 1 289 ? -34.312 -15.914 -1.704 1 81.06 289 ILE B C 1
ATOM 4893 O O . ILE B 1 289 ? -35.219 -16.125 -0.917 1 81.06 289 ILE B O 1
ATOM 4897 N N . GLU B 1 290 ? -33.688 -16.859 -2.32 1 82.38 290 GLU B N 1
ATOM 4898 C CA . GLU B 1 290 ? -34.031 -18.266 -2.137 1 82.38 290 GLU B CA 1
ATOM 4899 C C . GLU B 1 290 ? -33.875 -18.688 -0.683 1 82.38 290 GLU B C 1
ATOM 4901 O O . GLU B 1 290 ? -34.719 -19.391 -0.136 1 82.38 290 GLU B O 1
ATOM 4906 N N . LEU B 1 291 ? -32.938 -18.234 -0.065 1 82.75 291 LEU B N 1
ATOM 4907 C CA . LEU B 1 291 ? -32.656 -18.594 1.318 1 82.75 291 LEU B CA 1
ATOM 4908 C C . LEU B 1 291 ? -33.625 -17.922 2.27 1 82.75 291 LEU B C 1
ATOM 4910 O O . LEU B 1 291 ? -34.062 -18.531 3.242 1 82.75 291 LEU B O 1
ATOM 4914 N N . GLN B 1 292 ? -33.875 -16.656 2.02 1 80.56 292 GLN B N 1
ATOM 4915 C CA . GLN B 1 292 ? -34.812 -15.914 2.869 1 80.56 292 GLN B CA 1
ATOM 4916 C C . GLN B 1 292 ? -36.219 -16.5 2.773 1 80.56 292 GLN B C 1
ATOM 4918 O O . GLN B 1 292 ? -36.969 -16.531 3.764 1 80.56 292 GLN B O 1
ATOM 4923 N N . ASN B 1 293 ? -36.562 -16.969 1.629 1 77.5 293 ASN B N 1
ATOM 4924 C CA . ASN B 1 293 ? -37.875 -17.594 1.427 1 77.5 293 ASN B CA 1
ATOM 4925 C C . ASN B 1 293 ? -37.938 -18.953 2.139 1 77.5 293 ASN B C 1
ATOM 4927 O O . ASN B 1 293 ? -39.031 -19.328 2.621 1 77.5 293 ASN B O 1
ATOM 4931 N N . LYS B 1 294 ? -36.875 -19.641 2.139 1 71.31 294 LYS B N 1
ATOM 4932 C CA . LYS B 1 294 ? -36.875 -20.922 2.82 1 71.31 294 LYS B CA 1
ATOM 4933 C C . LYS B 1 294 ? -37 -20.75 4.332 1 71.31 294 LYS B C 1
ATOM 4935 O O . LYS B 1 294 ? -37.531 -21.625 5.02 1 71.31 294 LYS B O 1
ATOM 4940 N N . LYS B 1 295 ? -36.531 -19.719 4.762 1 69.94 295 LYS B N 1
ATOM 4941 C CA . LYS B 1 295 ? -36.656 -19.422 6.188 1 69.94 295 LYS B CA 1
ATOM 4942 C C . LYS B 1 295 ? -38.094 -19.172 6.586 1 69.94 295 LYS B C 1
ATOM 4944 O O . LYS B 1 295 ? -38.5 -19.531 7.691 1 69.94 295 LYS B O 1
ATOM 4949 N N . HIS B 1 296 ? -38.844 -18.406 5.812 1 63.5 296 HIS B N 1
ATOM 4950 C CA . HIS B 1 296 ? -40.25 -18.094 6.102 1 63.5 296 HIS B CA 1
ATOM 4951 C C . HIS B 1 296 ? -41.156 -19.281 5.793 1 63.5 296 HIS B C 1
ATOM 4953 O O . HIS B 1 296 ? -42.344 -19.25 6.117 1 63.5 296 HIS B O 1
ATOM 4959 N N . SER B 1 297 ? -40.562 -20.266 5.207 1 49.34 297 SER B N 1
ATOM 4960 C CA . SER B 1 297 ? -41.406 -21.438 5.016 1 49.34 297 SER B CA 1
ATOM 4961 C C . SER B 1 297 ? -41.156 -22.484 6.105 1 49.34 297 SER B C 1
ATOM 4963 O O . SER B 1 297 ? -40.031 -22.609 6.598 1 49.34 297 SER B O 1
#

Solvent-accessible surface area (backbone atoms only — not comparable to full-atom values): 30818 Å² total; per-residue (Å²): 113,72,57,73,34,48,22,49,48,52,44,50,53,35,53,67,32,60,49,52,65,60,64,67,22,60,96,72,53,52,54,68,54,53,53,33,22,40,70,61,76,46,80,55,36,35,66,54,43,46,54,45,21,55,75,69,54,42,58,53,69,55,51,52,60,70,11,37,28,72,63,52,48,50,51,54,52,50,51,48,51,46,53,49,24,58,75,68,63,35,44,69,61,37,36,54,51,41,55,51,44,65,72,68,54,74,55,72,50,61,69,46,40,26,52,45,33,42,54,39,17,53,19,37,31,72,71,68,61,36,58,68,63,19,49,49,34,39,50,54,25,41,61,64,69,65,63,28,91,80,45,54,37,70,64,53,37,52,51,49,46,52,50,20,51,52,30,40,74,68,68,37,38,69,62,15,43,53,45,36,52,51,38,52,54,29,55,72,65,47,89,73,75,84,60,69,62,55,59,43,52,43,29,50,54,40,19,50,43,27,44,75,67,70,35,37,69,63,14,44,54,35,32,52,52,34,47,52,48,27,50,75,66,30,33,50,68,63,39,29,59,38,29,37,50,44,18,54,40,43,66,70,39,89,89,52,60,66,65,58,27,51,51,28,38,50,53,12,46,51,43,26,56,69,66,64,40,61,74,57,54,63,54,47,57,57,54,49,53,55,50,56,51,55,66,77,93,113,71,57,73,34,49,23,49,48,51,44,52,52,36,54,67,33,59,50,51,64,62,64,66,22,59,96,73,54,53,54,68,56,52,54,33,21,40,70,60,74,44,80,55,37,35,67,56,43,46,53,47,22,55,75,69,52,42,58,54,69,54,51,51,60,70,9,36,28,72,63,54,49,50,51,52,50,50,51,50,52,46,53,48,24,59,74,68,65,35,42,68,60,37,38,52,52,44,55,50,44,64,71,69,54,73,54,72,49,63,68,45,40,26,51,45,33,41,54,40,18,52,20,36,32,72,71,67,61,36,60,68,63,18,49,51,33,41,51,54,25,42,62,64,70,64,62,28,92,80,44,52,37,70,67,53,38,51,51,48,46,51,51,22,50,52,30,39,75,68,68,37,37,68,63,15,43,52,47,34,51,49,40,50,55,29,56,71,66,48,89,73,75,84,59,69,62,56,58,44,52,45,29,50,53,39,20,50,43,27,44,75,69,70,34,38,71,64,13,45,54,36,32,52,51,36,48,52,47,26,50,75,66,30,33,49,68,62,39,28,58,38,29,37,49,43,17,55,40,42,67,71,39,89,88,52,60,67,66,57,27,51,52,28,37,51,52,13,45,51,44,25,57,69,66,66,38,59,72,56,52,62,54,47,56,56,54,51,52,55,51,58,51,53,66,79,92

Secondary structure (DSSP, 8-state):
--BS-HHHHHHHHHHHTT--HHHHHTTTS-HHHHHHHHTTSSPPBHHHHHHHHHHHT--HHHHHHHTB-HHHHHHHHHHHHHHHHHHTT-HHHHHHHHHHHHHHT---SHHHHHHHHHHHHHHIIIII--HHHHHHHHHHHHHHH---TTS--HHHHHHHHHHHHHHHHTT-HHHHHHHHHHHHHHHHH-SS-S-THHHHHHHHHHHHHHHHTT-HHHHHHHHHHHHHHHHHTTB-TTHHHHHHHHHHHHHHSSS--HHHHHHHHHHHHHHHHHTT-HHHHHHHHHHHHHHHHHHH-/--BTTHHHHHHHHHHHTT--HHHHHTTTS-HHHHHHHHTTSSPPBHHHHHHHHHHHT--HHHHHHHTB-HHHHHHHHHHHHHHHHHHTT-HHHHHHHHHHHHHHT---SHHHHHHHHHHHHHHIIIII--HHHHHHHHHHHHHHH---TTS--HHHHHHHHHHHHHHHHTT-HHHHHHHHHHHHHHHHH-SS-S-THHHHHHHHHHHHHHHHTT-HHHHHHHHHHHHHHHHHTTB-TTHHHHHHHHHHHHHHSSS--HHHHHHHHHHHHHHHHHTT-HHHHHHHHHHHHHHHHHHH-

pLDDT: mean 89.69, std 8.43, range [48.75, 98.5]

Radius of gyration: 26.82 Å; Cα contacts (8 Å, |Δi|>4): 743; chains: 2; bounding box: 81×64×54 Å

Organism: Bacillus cereus (strain ATCC 14579 / DSM 31 / CCUG 7414 / JCM 2152 / NBRC 15305 / NCIMB 9373 / NCTC 2599 / NRRL B-3711) (NCBI:txid226900)

Sequence (594 aa):
MEFNDLGITIKELRIKKNISQSELCHGICSQSQISKIEKGMIYPSSILLYQLSERLGIDPNNIFALTQNKRLKYVENVKYVIKDCLKQKQYKELYEIVKKEKNLNNFQTKDEKQFLMWHEAIAIFMVDKSIKTALDFLNNALKLTLTNSDFLSEREIDIMQTMAIFYAENKEYEKSINIFKRCLTNFNKLDFPRDKEIKLKLMLNLAKCFDFTYQHEEAIKYIDKGIKLAINLNTLYLLGELFYLKGQCLLKMKQHNVEDVIYNWKKALFIFELTEKEYYTKMLPDELIELQNKKHSMEFNDLGITIKELRIKKNISQSELCHGICSQSQISKIEKGMIYPSSILLYQLSERLGIDPNNIFALTQNKRLKYVENVKYVIKDCLKQKQYKELYEIVKKEKNLNNFQTKDEKQFLMWHEAIAIFMVDKSIKTALDFLNNALKLTLTNSDFLSEREIDIMQTMAIFYAENKEYEKSINIFKRCLTNFNKLDFPRDKEIKLKLMLNLAKCFDFTYQHEEAIKYIDKGIKLAINLNTLYLLGELFYLKGQCLLKMKQHNVEDVIYNWKKALFIFELTEKEYYTKMLPDELIELQNKKHS

InterPro domains:
  IPR001387 Cro/C1-type, helix-turn-helix domain [PF01381] (10-60)
  IPR001387 Cro/C1-type, helix-turn-helix domain [PS50943] (10-63)
  IPR001387 Cro/C1-type, helix-turn-helix domain [SM00530] (9-63)
  IPR001387 Cro/C1-type, helix-turn-helix domain [cd00093] (7-60)
  IPR010982 Lambda repressor-like, DNA-binding domain superfamily [SSF47413] (5-65)
  IPR011990 Tetratricopeptide-like helical domain superfamily [G3DSA:1.25.40.10] (1-297)
  IPR011990 Tetratricopeptide-like helical domain superfamily [SSF48452] (110-273)
  IPR041315 PlcR, tetratricopeptide repeat [PF18768] (84-284)
  IPR053163 HTH-type transcriptional regulator Rgg-like [PTHR37038] (3-295)

Nearest PDB structures (foldseek):
  3u3w-assembly1_B  TM=8.883E-01  e=4.482E-13  Bacillus thuringiensis Bt407
  4ryk-assembly1_A-2  TM=7.007E-01  e=3.624E-05  Listeria monocytogenes EGD-e
  2awi-assembly1_F  TM=6.172E-01  e=2.257E-05  Enterococcus faecalis
  2axu-assembly2_K  TM=6.258E-01  e=4.692E-05  Enterococcus faecalis
  9dze-assembly1_S  TM=3.511E-01  e=2.463E-01  synthetic construct